Protein AF-A0A916SGN3-F1 (afdb_monomer)

pLDDT: mean 75.39, std 22.96, range [21.48, 96.06]

Radius of gyration: 29.3 Å; Cα contacts (8 Å, |Δi|>4): 251; chains: 1; bounding box: 72×59×93 Å

Mean predicted aligned error: 13.61 Å

Organism: NCBI:txid1963359

Solvent-accessible surface area (backbone atoms only — not comparable to full-atom values): 22476 Å² total; per-residue (Å²): 83,22,68,26,40,26,74,51,70,68,39,55,56,71,60,27,47,52,54,50,51,64,60,35,51,72,48,36,70,67,39,68,66,46,39,53,52,53,50,59,68,46,41,62,62,48,50,48,63,65,48,50,42,58,56,48,42,60,73,76,45,56,65,56,57,57,52,43,75,63,58,72,48,91,88,58,83,59,83,91,54,84,67,80,90,48,70,66,61,55,49,55,57,47,35,58,57,44,36,56,56,53,55,53,61,61,31,54,68,51,54,73,74,55,78,76,94,81,88,50,78,64,64,51,50,51,49,52,36,51,53,45,78,40,46,53,74,59,47,52,59,50,52,55,52,49,54,42,34,30,46,52,21,42,78,71,70,39,54,71,88,50,21,75,37,68,50,48,23,39,30,51,42,32,37,76,75,38,90,39,96,60,59,13,34,48,52,28,26,54,48,42,41,52,54,40,49,62,49,47,34,49,53,43,48,52,45,12,52,51,50,49,57,53,44,36,68,76,67,72,47,82,76,61,62,61,59,33,32,52,52,47,47,49,52,52,50,52,43,58,76,71,52,42,75,78,50,47,67,64,48,38,51,57,47,13,53,47,40,45,29,50,50,52,52,53,46,42,44,64,72,47,28,40,79,70,64,76,39,74,95,67,87,87,80,58,72,93,82,54,72,97,68,60,62,72,61,53,49,42,43,69,62,56,50,98,80,53,82,61,85,66,50,83,81,65,70,90,74,84,85,91,74,88,83,81,84,82,88,84,83,86,82,91,84,90,84,83,86,90,83,87,87,85,86,86,82,87,83,82,88,83,90,80,91,82,92,79,90,80,84,90,78,85,84,79,79,79,79,81,73,134

Structure (mmCIF, N/CA/C/O backbone):
data_AF-A0A916SGN3-F1
#
_entry.id   AF-A0A916SGN3-F1
#
loop_
_atom_site.group_PDB
_atom_site.id
_atom_site.type_symbol
_atom_site.label_atom_id
_atom_site.label_alt_id
_atom_site.label_comp_id
_atom_site.label_asym_id
_atom_site.label_entity_id
_atom_site.label_seq_id
_atom_site.pdbx_PDB_ins_code
_atom_site.Cartn_x
_atom_site.Cartn_y
_atom_site.Cartn_z
_atom_site.occupancy
_atom_site.B_iso_or_equiv
_atom_site.auth_seq_id
_atom_site.auth_comp_id
_atom_site.auth_asym_id
_atom_site.auth_atom_id
_atom_site.pdbx_PDB_model_num
ATOM 1 N N . MET A 1 1 ? 6.004 -9.160 -3.463 1.00 81.25 1 MET A N 1
ATOM 2 C CA . MET A 1 1 ? 7.353 -9.650 -3.117 1.00 81.25 1 MET A CA 1
ATOM 3 C C . MET A 1 1 ? 7.738 -10.818 -4.013 1.00 81.25 1 MET A C 1
ATOM 5 O O . MET A 1 1 ? 8.802 -10.755 -4.605 1.00 81.25 1 MET A O 1
ATOM 9 N N . SER A 1 2 ? 6.851 -11.799 -4.209 1.00 84.12 2 SER A N 1
ATOM 10 C CA . SER A 1 2 ? 7.074 -12.953 -5.095 1.00 84.12 2 SER A CA 1
ATOM 11 C C . SER A 1 2 ? 7.516 -12.599 -6.516 1.00 84.12 2 SER A C 1
ATOM 13 O O . SER A 1 2 ? 8.512 -13.147 -6.953 1.00 84.12 2 SER A O 1
ATOM 15 N N . GLY A 1 3 ? 6.884 -11.629 -7.193 1.00 83.19 3 GLY A N 1
ATOM 16 C CA . GLY A 1 3 ? 7.320 -11.217 -8.541 1.00 83.19 3 GLY A CA 1
ATOM 17 C C . GLY A 1 3 ? 8.747 -10.651 -8.590 1.00 83.19 3 GLY A C 1
ATOM 18 O O . GLY A 1 3 ? 9.484 -10.890 -9.535 1.00 83.19 3 GLY A O 1
ATOM 19 N N . ALA A 1 4 ? 9.200 -9.973 -7.530 1.00 86.81 4 ALA A N 1
ATOM 20 C CA . ALA A 1 4 ? 10.586 -9.509 -7.448 1.00 86.81 4 ALA A CA 1
ATOM 21 C C . ALA A 1 4 ? 11.573 -10.661 -7.202 1.00 86.81 4 ALA A C 1
ATOM 23 O O . ALA A 1 4 ? 12.666 -10.664 -7.761 1.00 86.81 4 ALA A O 1
ATOM 24 N N . LEU A 1 5 ? 11.181 -11.648 -6.388 1.00 89.50 5 LEU A N 1
ATOM 25 C CA . LEU A 1 5 ? 11.964 -12.867 -6.163 1.00 89.50 5 LEU A CA 1
ATOM 26 C C . LEU A 1 5 ? 12.041 -13.730 -7.431 1.00 89.50 5 LEU A C 1
ATOM 28 O O . LEU A 1 5 ? 13.092 -14.290 -7.722 1.00 89.50 5 LEU A O 1
ATOM 32 N N . GLU A 1 6 ? 10.961 -13.798 -8.204 1.00 88.38 6 GLU A N 1
ATOM 33 C CA . GLU A 1 6 ? 10.926 -14.467 -9.504 1.00 88.38 6 GLU A CA 1
ATOM 34 C C . GLU A 1 6 ? 11.881 -13.788 -10.489 1.00 88.38 6 GLU A C 1
ATOM 36 O O . GLU A 1 6 ? 12.756 -14.439 -11.050 1.00 88.38 6 GLU A O 1
ATOM 41 N N . LEU A 1 7 ? 11.782 -12.465 -10.642 1.00 83.88 7 LEU A N 1
ATOM 42 C CA . LEU A 1 7 ? 12.598 -11.723 -11.606 1.00 83.88 7 LEU A CA 1
ATOM 43 C C . LEU A 1 7 ? 14.087 -11.694 -11.259 1.00 83.88 7 LEU A C 1
ATOM 45 O O . LEU A 1 7 ? 14.919 -11.641 -12.15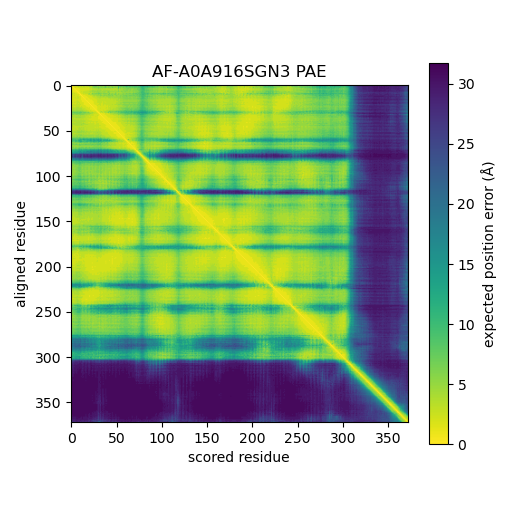8 1.00 83.88 7 LEU A O 1
ATOM 49 N N . ALA A 1 8 ? 14.433 -11.696 -9.973 1.00 88.56 8 ALA A N 1
ATOM 50 C CA . ALA A 1 8 ? 15.818 -11.551 -9.539 1.00 88.56 8 ALA A CA 1
ATOM 51 C C . ALA A 1 8 ? 16.511 -12.886 -9.239 1.00 88.56 8 ALA A C 1
ATOM 53 O O . ALA A 1 8 ? 17.714 -13.006 -9.455 1.00 88.56 8 ALA A O 1
ATOM 54 N N . LEU A 1 9 ? 15.774 -13.871 -8.719 1.00 89.50 9 LEU A N 1
ATOM 55 C CA . LEU A 1 9 ? 16.318 -15.149 -8.244 1.00 89.50 9 LEU A CA 1
ATOM 56 C C . LEU A 1 9 ? 15.718 -16.365 -8.967 1.00 89.50 9 LEU A C 1
ATOM 58 O O . LEU A 1 9 ? 16.110 -17.489 -8.669 1.00 89.50 9 LEU A O 1
ATOM 62 N N . GLY A 1 10 ? 14.757 -16.173 -9.876 1.00 88.69 10 GLY A N 1
ATOM 63 C CA . GLY A 1 10 ? 14.074 -17.271 -10.565 1.00 88.69 10 GLY A CA 1
ATOM 64 C C . GLY A 1 10 ? 13.164 -18.100 -9.655 1.00 88.69 10 GLY A C 1
ATOM 65 O O . GLY A 1 10 ? 12.819 -19.227 -10.001 1.00 88.69 10 GLY A O 1
ATOM 66 N N . ILE A 1 11 ? 12.794 -17.583 -8.476 1.00 91.25 11 ILE A N 1
ATOM 67 C CA . ILE A 1 11 ? 11.960 -18.318 -7.519 1.00 91.25 11 ILE A CA 1
ATOM 68 C C . ILE A 1 11 ? 10.515 -18.378 -8.043 1.00 91.25 11 ILE A C 1
ATOM 70 O O . ILE A 1 11 ? 9.919 -17.323 -8.269 1.00 91.25 11 ILE A O 1
ATOM 74 N N . PRO A 1 12 ? 9.910 -19.576 -8.172 1.00 91.69 12 PRO A N 1
ATOM 75 C CA . PRO A 1 12 ? 8.510 -19.718 -8.558 1.00 91.69 12 PRO A CA 1
ATOM 76 C C . PRO A 1 12 ? 7.561 -18.925 -7.651 1.00 91.69 12 PRO A C 1
ATOM 78 O O . PRO A 1 12 ? 7.736 -18.884 -6.430 1.00 91.69 12 PRO A O 1
ATOM 81 N N . LEU A 1 13 ? 6.510 -18.347 -8.237 1.00 88.00 13 LEU A N 1
ATOM 82 C CA . LEU A 1 13 ? 5.581 -17.453 -7.534 1.00 88.00 13 LEU A CA 1
ATOM 83 C C . LEU A 1 13 ? 4.962 -18.058 -6.265 1.00 88.00 13 LEU A C 1
ATOM 85 O O . LEU A 1 13 ? 4.926 -17.369 -5.244 1.00 88.00 13 LEU A O 1
ATOM 89 N N . TRP A 1 14 ? 4.545 -19.328 -6.311 1.00 89.19 14 TRP A N 1
ATOM 90 C CA . TRP A 1 14 ? 3.941 -20.038 -5.174 1.00 89.19 14 TRP A CA 1
ATOM 91 C C . TRP A 1 14 ? 4.907 -20.138 -3.980 1.00 89.19 14 TRP A C 1
ATOM 93 O O . TRP A 1 14 ? 4.575 -19.783 -2.848 1.00 89.19 14 TRP A O 1
ATOM 103 N N . ILE A 1 15 ? 6.178 -20.477 -4.238 1.00 91.44 15 ILE A N 1
ATOM 104 C CA . ILE A 1 15 ? 7.232 -20.466 -3.209 1.00 91.44 15 ILE A CA 1
ATOM 105 C C . ILE A 1 15 ? 7.420 -19.044 -2.682 1.00 91.44 15 ILE A C 1
ATOM 107 O O . ILE A 1 15 ? 7.518 -18.826 -1.474 1.00 91.44 15 ILE A O 1
ATOM 111 N N . GLY A 1 16 ? 7.433 -18.058 -3.580 1.00 91.06 16 GLY A N 1
ATOM 112 C CA . GLY A 1 16 ? 7.540 -16.653 -3.215 1.00 91.06 16 GLY A CA 1
ATOM 113 C C . GLY A 1 16 ? 6.429 -16.200 -2.261 1.00 91.06 16 GLY A C 1
ATOM 114 O O . GLY A 1 16 ? 6.710 -15.448 -1.323 1.00 91.06 16 GLY A O 1
ATOM 115 N N . TYR A 1 17 ? 5.183 -16.655 -2.447 1.00 91.50 17 TYR A N 1
ATOM 116 C CA . TYR A 1 17 ? 4.070 -16.323 -1.550 1.00 91.50 17 TYR A CA 1
ATOM 117 C C . TYR A 1 17 ? 4.269 -16.928 -0.160 1.00 91.50 17 TYR A C 1
ATOM 119 O O . TYR A 1 17 ? 4.133 -16.211 0.835 1.00 91.50 17 TYR A O 1
ATOM 127 N N . ILE A 1 18 ? 4.684 -18.194 -0.083 1.00 93.06 18 ILE A N 1
ATOM 128 C CA . ILE A 1 18 ? 4.972 -18.877 1.186 1.00 93.06 18 ILE A CA 1
ATOM 129 C C . ILE A 1 18 ? 6.119 -18.183 1.930 1.00 93.06 18 ILE A C 1
ATOM 131 O O . ILE A 1 18 ? 5.966 -17.833 3.101 1.00 93.06 18 ILE A O 1
ATOM 135 N N . ILE A 1 19 ? 7.238 -17.904 1.250 1.00 93.62 19 ILE A N 1
ATOM 136 C CA . ILE A 1 19 ? 8.372 -17.162 1.826 1.00 93.62 19 ILE A CA 1
ATOM 137 C C . ILE A 1 19 ? 7.893 -15.813 2.371 1.00 93.62 19 ILE A C 1
ATOM 139 O O . ILE A 1 19 ? 8.262 -15.413 3.476 1.00 93.62 19 ILE A O 1
ATOM 143 N N . SER A 1 20 ? 7.032 -15.124 1.618 1.00 91.62 20 SER A N 1
ATOM 144 C CA . SER A 1 20 ? 6.484 -13.833 2.027 1.00 91.62 20 SER A CA 1
ATOM 145 C C . SER A 1 20 ? 5.638 -13.916 3.288 1.00 91.62 20 SER A C 1
ATOM 147 O O . SER A 1 20 ? 5.799 -13.088 4.184 1.00 91.62 20 SER A O 1
ATOM 149 N N . ALA A 1 21 ? 4.761 -14.912 3.376 1.00 92.88 21 ALA A N 1
ATOM 150 C CA . ALA A 1 21 ? 3.927 -15.134 4.548 1.00 92.88 21 ALA A CA 1
ATOM 151 C C . ALA A 1 21 ? 4.782 -15.443 5.787 1.00 92.88 21 ALA A C 1
ATOM 153 O O . ALA A 1 21 ? 4.619 -14.802 6.827 1.00 92.88 21 ALA A O 1
ATOM 154 N N . VAL A 1 22 ? 5.747 -16.358 5.653 1.00 94.12 22 VAL A N 1
ATOM 155 C CA . VAL A 1 22 ? 6.650 -16.765 6.741 1.00 94.12 22 VAL A CA 1
ATOM 156 C C . VAL A 1 22 ? 7.508 -15.597 7.230 1.00 94.12 22 VAL A C 1
ATOM 158 O O . VAL A 1 22 ? 7.706 -15.458 8.434 1.00 94.12 22 VAL A O 1
ATOM 161 N N . ALA A 1 23 ? 7.966 -14.716 6.337 1.00 93.62 23 ALA A N 1
ATOM 162 C CA . ALA A 1 23 ? 8.754 -13.542 6.710 1.00 93.62 23 ALA A CA 1
ATOM 163 C C . ALA A 1 23 ? 7.948 -12.485 7.492 1.00 93.62 23 ALA A C 1
ATOM 165 O O . ALA A 1 23 ? 8.492 -11.813 8.368 1.00 93.62 23 ALA A O 1
ATOM 166 N N . VAL A 1 24 ? 6.652 -12.324 7.199 1.00 94.06 24 VAL A N 1
ATOM 167 C CA . VAL A 1 24 ? 5.806 -11.281 7.810 1.00 94.06 24 VAL A CA 1
ATOM 168 C C . VAL A 1 24 ? 5.383 -11.635 9.236 1.00 94.06 24 VAL A C 1
ATOM 170 O O . VAL A 1 24 ? 5.388 -10.761 10.102 1.00 94.06 24 VAL A O 1
ATOM 173 N N . VAL A 1 25 ? 5.038 -12.897 9.507 1.00 93.31 25 VAL A N 1
ATOM 174 C CA . VAL A 1 25 ? 4.544 -13.339 10.826 1.00 93.31 25 VAL A CA 1
ATOM 175 C C . VAL A 1 25 ? 5.450 -12.900 11.993 1.00 93.31 25 VAL A C 1
ATOM 177 O O . VAL A 1 25 ? 4.946 -12.198 12.874 1.00 93.31 25 VAL A O 1
ATOM 180 N N . PRO A 1 26 ? 6.763 -13.212 12.027 1.00 92.12 26 PRO A N 1
ATOM 181 C CA . PRO A 1 26 ? 7.627 -12.870 13.162 1.00 92.12 26 PRO A CA 1
ATOM 182 C C . PRO A 1 26 ? 7.824 -11.360 13.349 1.00 92.12 26 PRO A C 1
ATOM 184 O O . PRO A 1 26 ? 8.078 -10.902 14.461 1.00 92.12 26 PRO A O 1
ATOM 187 N N . LEU A 1 27 ? 7.679 -10.561 12.287 1.00 91.50 27 LEU A N 1
ATOM 188 C CA . LEU A 1 27 ? 7.778 -9.102 12.373 1.00 91.50 27 LEU A CA 1
ATOM 189 C C . LEU A 1 27 ? 6.568 -8.478 13.085 1.00 91.50 27 LEU A C 1
ATOM 191 O O . LEU A 1 27 ? 6.681 -7.391 13.652 1.00 91.50 27 LEU A O 1
ATOM 195 N N . VAL A 1 28 ? 5.423 -9.168 13.081 1.00 91.38 28 VAL A N 1
ATOM 196 C CA . VAL A 1 28 ? 4.157 -8.675 13.644 1.00 91.38 28 VAL A CA 1
ATOM 197 C C . VAL A 1 28 ? 3.861 -9.264 15.026 1.00 91.38 28 VAL A C 1
ATOM 199 O O . VAL A 1 28 ? 3.154 -8.626 15.809 1.00 91.38 28 VAL A O 1
ATOM 202 N N . THR A 1 29 ? 4.401 -10.440 15.374 1.00 88.25 29 THR A N 1
ATOM 203 C CA . THR A 1 29 ? 4.111 -11.124 16.654 1.00 88.25 29 THR A CA 1
ATOM 204 C C . THR A 1 29 ? 4.385 -10.254 17.883 1.00 88.25 29 THR A C 1
ATOM 206 O O . THR A 1 29 ? 3.610 -10.281 18.837 1.00 88.25 29 THR A O 1
ATOM 209 N N . TYR A 1 30 ? 5.430 -9.426 17.844 1.00 85.75 30 TYR A N 1
ATOM 210 C CA . TYR A 1 30 ? 5.814 -8.511 18.928 1.00 85.75 30 TYR A CA 1
ATOM 211 C C . TYR A 1 30 ? 5.088 -7.150 18.893 1.00 85.75 30 TYR A C 1
ATOM 213 O O . TYR A 1 30 ? 5.440 -6.223 19.630 1.00 85.75 30 TYR A O 1
ATOM 221 N N . GLY A 1 31 ? 4.076 -7.007 18.034 1.00 86.38 31 GLY A N 1
ATOM 222 C CA . GLY A 1 31 ? 3.224 -5.827 17.952 1.00 86.38 31 GLY A CA 1
ATOM 223 C C . GLY A 1 31 ? 3.948 -4.560 17.486 1.00 86.38 31 GLY A C 1
ATOM 224 O O . GLY A 1 31 ? 4.975 -4.603 16.811 1.00 86.38 31 GLY A O 1
ATOM 225 N N . VAL A 1 32 ? 3.398 -3.398 17.862 1.00 85.50 32 VAL A N 1
ATOM 226 C CA . VAL A 1 32 ? 3.796 -2.086 17.308 1.00 85.50 32 VAL A CA 1
ATOM 227 C C . VAL A 1 32 ? 5.269 -1.780 17.539 1.00 85.50 32 VAL A C 1
ATOM 229 O O . VAL A 1 32 ? 5.903 -1.194 16.676 1.00 85.50 32 VAL A O 1
ATOM 232 N N . ARG A 1 33 ? 5.855 -2.196 18.668 1.00 87.88 33 ARG A N 1
ATOM 233 C CA . ARG A 1 33 ? 7.257 -1.876 18.984 1.00 87.88 33 ARG A CA 1
ATOM 234 C C . ARG A 1 33 ? 8.231 -2.453 17.958 1.00 87.88 33 ARG A C 1
ATOM 236 O O . ARG A 1 33 ? 9.146 -1.751 17.533 1.00 87.88 33 ARG A O 1
ATOM 243 N N . MET A 1 34 ? 8.047 -3.716 17.576 1.00 90.00 34 MET A N 1
ATOM 244 C CA . MET A 1 34 ? 8.909 -4.367 16.586 1.00 90.00 34 MET A CA 1
ATOM 245 C C . MET A 1 34 ? 8.665 -3.796 15.194 1.00 90.00 34 MET A C 1
ATOM 247 O O . MET A 1 34 ? 9.619 -3.493 14.483 1.00 90.00 34 MET A O 1
ATOM 251 N N . ILE A 1 35 ? 7.399 -3.542 14.862 1.00 91.00 35 ILE A N 1
ATOM 252 C CA . ILE A 1 35 ? 7.008 -2.891 13.613 1.00 91.00 35 ILE A CA 1
ATOM 253 C C . ILE A 1 35 ? 7.670 -1.518 13.496 1.00 91.00 35 ILE A C 1
ATOM 255 O O . ILE A 1 35 ? 8.347 -1.255 12.512 1.00 91.00 35 ILE A O 1
ATOM 259 N N . SER A 1 36 ? 7.561 -0.659 14.510 1.00 90.06 36 SER A N 1
ATOM 260 C CA . SER A 1 36 ? 8.178 0.668 14.503 1.00 90.06 36 SER A CA 1
ATOM 261 C C . SER A 1 36 ? 9.699 0.596 14.361 1.00 90.06 36 SER A C 1
ATOM 263 O O . SER A 1 36 ? 10.262 1.360 13.582 1.00 90.06 36 SER A O 1
ATOM 265 N N . LYS A 1 37 ? 10.374 -0.338 15.047 1.00 93.44 37 LYS A N 1
ATOM 266 C CA . LYS A 1 37 ? 11.823 -0.555 14.878 1.00 93.44 37 LYS A CA 1
ATOM 267 C C . LYS A 1 37 ? 12.166 -0.974 13.449 1.00 93.44 37 LYS A C 1
ATOM 269 O O . LYS A 1 37 ? 13.046 -0.373 12.843 1.00 93.44 37 LYS A O 1
ATOM 274 N N . PHE A 1 38 ? 11.452 -1.954 12.899 1.00 94.94 38 PHE A N 1
ATOM 275 C CA . PHE A 1 38 ? 11.633 -2.410 11.522 1.00 94.94 38 PHE A CA 1
ATOM 276 C C . PHE A 1 38 ? 11.408 -1.273 10.515 1.00 94.94 38 PHE A C 1
ATOM 278 O O . PHE A 1 38 ? 12.230 -1.059 9.623 1.00 94.94 38 PHE A O 1
ATOM 285 N N . GLN A 1 39 ? 10.333 -0.501 10.683 1.00 93.06 39 GLN A N 1
ATOM 286 C CA . GLN A 1 39 ? 10.018 0.636 9.825 1.00 93.06 39 GLN A CA 1
ATOM 287 C C . GLN A 1 39 ? 11.127 1.687 9.875 1.00 93.06 39 GLN A C 1
ATOM 289 O O . GLN A 1 39 ? 11.569 2.114 8.815 1.00 93.06 39 GLN A O 1
ATOM 294 N N . LEU A 1 40 ? 11.616 2.047 11.068 1.00 94.12 40 LEU A N 1
ATOM 295 C CA . LEU A 1 40 ? 12.693 3.025 11.254 1.00 94.12 40 LEU A CA 1
ATOM 296 C C . LEU A 1 40 ? 14.024 2.560 10.658 1.00 94.12 40 LEU A C 1
ATOM 298 O O . LEU A 1 40 ? 14.677 3.344 9.980 1.00 94.12 40 LEU A O 1
ATOM 302 N N . VAL A 1 41 ? 14.414 1.300 10.871 1.00 95.88 41 VAL A N 1
ATOM 303 C CA . VAL A 1 41 ? 15.677 0.750 10.346 1.00 95.88 41 VAL A CA 1
ATOM 304 C C . VAL A 1 41 ? 15.651 0.676 8.821 1.00 95.88 41 VAL A C 1
ATOM 306 O O . VAL A 1 41 ? 16.623 1.029 8.161 1.00 95.88 41 VAL A O 1
ATOM 309 N N . THR A 1 42 ? 14.527 0.254 8.244 1.00 96.06 42 THR A N 1
ATOM 310 C CA . THR A 1 42 ? 14.392 0.136 6.786 1.00 96.06 42 THR A CA 1
ATOM 311 C C . THR A 1 42 ? 14.125 1.468 6.093 1.00 96.06 42 THR A C 1
ATOM 313 O O . THR A 1 42 ? 14.283 1.548 4.878 1.00 96.06 42 THR A O 1
ATOM 316 N N . GLN A 1 43 ? 13.718 2.516 6.821 1.00 94.94 43 GLN A N 1
ATOM 317 C CA . GLN A 1 43 ? 13.295 3.786 6.227 1.00 94.94 43 GLN A CA 1
ATOM 318 C C . GLN A 1 43 ? 14.396 4.470 5.404 1.00 94.94 43 GLN A C 1
ATOM 320 O O . GLN A 1 43 ? 14.107 4.807 4.257 1.00 94.94 43 GLN A O 1
ATOM 325 N N . PRO A 1 44 ? 15.633 4.673 5.905 1.00 95.62 44 PRO A N 1
ATOM 326 C CA . PRO A 1 44 ? 16.664 5.373 5.140 1.00 95.62 44 PRO A CA 1
ATOM 327 C C . PRO A 1 44 ? 17.031 4.609 3.870 1.00 95.62 44 PRO A C 1
ATOM 329 O O . PRO A 1 44 ? 17.069 5.189 2.789 1.00 95.62 44 PRO A O 1
ATOM 332 N N . PHE A 1 45 ? 17.210 3.291 3.991 1.00 95.19 45 PHE A N 1
ATOM 333 C CA . PHE A 1 45 ? 17.486 2.406 2.862 1.00 95.19 45 PHE A CA 1
ATOM 334 C C . PHE A 1 45 ? 16.376 2.471 1.806 1.00 95.19 45 PHE A C 1
ATOM 336 O O . PHE A 1 45 ? 16.644 2.639 0.618 1.00 95.19 45 PHE A O 1
ATOM 343 N N . TRP A 1 46 ? 15.121 2.403 2.254 1.00 95.69 46 TRP A N 1
ATOM 344 C CA . TRP A 1 46 ? 13.957 2.495 1.385 1.00 95.69 46 TRP A CA 1
ATOM 345 C C . TRP A 1 46 ? 13.877 3.849 0.672 1.00 95.69 46 TRP A C 1
ATOM 347 O O . TRP A 1 46 ? 13.664 3.869 -0.534 1.00 95.69 46 TRP A O 1
ATOM 357 N N . ILE A 1 47 ? 14.088 4.966 1.379 1.00 94.81 47 ILE A N 1
ATOM 358 C CA . ILE A 1 47 ? 14.071 6.315 0.790 1.00 94.81 47 ILE A CA 1
ATOM 359 C C . ILE A 1 47 ? 15.154 6.450 -0.280 1.00 94.81 47 ILE A C 1
ATOM 361 O O . ILE A 1 47 ? 14.864 6.926 -1.375 1.00 94.81 47 ILE A O 1
ATOM 365 N N . VAL A 1 48 ? 16.383 6.018 0.020 1.00 94.88 48 VAL A N 1
ATOM 366 C CA . VAL A 1 48 ? 17.500 6.092 -0.930 1.00 94.88 48 VAL A CA 1
ATOM 367 C C . VAL A 1 48 ? 17.152 5.320 -2.195 1.00 94.88 48 VAL A C 1
ATOM 369 O O . VAL A 1 48 ? 17.138 5.906 -3.270 1.00 94.88 48 VAL A O 1
ATOM 372 N N . LEU A 1 49 ? 16.782 4.044 -2.080 1.00 93.56 49 LEU A N 1
ATOM 373 C CA . LEU A 1 49 ? 16.437 3.231 -3.248 1.00 93.56 49 LEU A CA 1
ATOM 374 C C . LEU A 1 49 ? 15.179 3.712 -3.976 1.00 93.56 49 LEU A C 1
ATOM 376 O O . LEU A 1 49 ? 15.040 3.480 -5.173 1.00 93.56 49 LEU A O 1
ATOM 380 N N . ASN A 1 50 ? 14.271 4.396 -3.281 1.00 93.31 50 ASN A N 1
ATOM 381 C CA . ASN A 1 50 ? 13.088 4.967 -3.900 1.00 93.31 50 ASN A CA 1
ATOM 382 C C . ASN A 1 50 ? 13.424 6.191 -4.760 1.00 93.31 50 ASN A C 1
ATOM 384 O O . ASN A 1 50 ? 12.896 6.292 -5.859 1.00 93.31 50 ASN A O 1
ATOM 388 N N . ILE A 1 51 ? 14.280 7.097 -4.276 1.00 93.62 51 ILE A N 1
ATOM 389 C CA . ILE A 1 51 ? 14.559 8.398 -4.911 1.00 93.62 51 ILE A CA 1
ATOM 390 C C . ILE A 1 51 ? 15.696 8.312 -5.934 1.00 93.62 51 ILE A C 1
ATOM 392 O O . ILE A 1 51 ? 15.636 8.949 -6.985 1.00 93.62 51 ILE A O 1
ATOM 396 N N . LEU A 1 52 ? 16.728 7.523 -5.639 1.00 92.62 52 LEU A N 1
ATOM 397 C CA . LEU A 1 52 ? 17.943 7.411 -6.442 1.00 92.62 52 LEU A CA 1
ATOM 398 C C . LEU A 1 52 ? 17.700 7.162 -7.947 1.00 92.62 52 LEU A C 1
ATOM 400 O O . LEU A 1 52 ? 18.300 7.894 -8.737 1.00 92.62 52 LEU A O 1
ATOM 404 N N . PRO A 1 53 ? 16.815 6.237 -8.382 1.00 91.94 53 PRO A N 1
ATOM 405 C CA . PRO A 1 53 ? 16.570 6.029 -9.811 1.00 91.94 53 PRO A CA 1
ATOM 406 C C . PRO A 1 53 ? 16.031 7.272 -10.519 1.00 91.94 53 PRO A C 1
ATOM 408 O O . PRO A 1 53 ? 16.452 7.564 -11.634 1.00 91.94 53 PRO A O 1
ATOM 411 N N . PHE A 1 54 ? 15.172 8.058 -9.869 1.00 91.81 54 PHE A N 1
ATOM 412 C CA . PHE A 1 54 ? 14.635 9.283 -10.468 1.00 91.81 54 PHE A CA 1
ATOM 413 C C . PHE A 1 54 ? 15.715 10.341 -10.683 1.00 91.81 54 PHE A C 1
ATOM 415 O O . PHE A 1 54 ? 15.717 11.001 -11.720 1.00 91.81 54 PHE A O 1
ATOM 422 N N . LEU A 1 55 ? 16.649 10.480 -9.736 1.00 91.94 55 LEU A N 1
ATOM 423 C CA . LEU A 1 55 ? 17.778 11.399 -9.881 1.00 91.94 55 LEU A CA 1
ATOM 424 C C . LEU A 1 55 ? 18.643 10.999 -11.078 1.00 91.94 55 LEU A C 1
ATOM 426 O O . LEU A 1 55 ? 18.924 11.831 -11.933 1.00 91.94 55 LEU A O 1
ATOM 430 N N . PHE A 1 56 ? 19.008 9.722 -11.181 1.00 90.75 56 PHE A N 1
ATOM 431 C CA . PHE A 1 56 ? 19.817 9.229 -12.296 1.00 90.75 56 PHE A CA 1
ATOM 432 C C . PHE A 1 56 ? 19.122 9.394 -13.646 1.00 90.75 56 PHE A C 1
ATOM 434 O O . PHE A 1 56 ? 19.742 9.891 -14.582 1.00 90.75 56 PHE A O 1
ATOM 441 N N . ILE A 1 57 ? 17.837 9.048 -13.746 1.00 90.62 57 ILE A N 1
ATOM 442 C CA . ILE A 1 57 ? 17.073 9.215 -14.987 1.00 90.62 57 ILE A CA 1
ATOM 443 C C . ILE A 1 57 ? 16.976 10.699 -15.371 1.00 90.62 57 ILE A C 1
ATOM 445 O O . ILE A 1 57 ? 17.138 11.034 -16.541 1.00 90.62 57 ILE A O 1
ATOM 449 N N . ALA A 1 58 ? 16.805 11.606 -14.404 1.00 88.62 58 ALA A N 1
ATOM 450 C CA . ALA A 1 58 ? 16.793 13.047 -14.658 1.00 88.62 58 ALA A CA 1
ATOM 451 C C . ALA A 1 58 ? 18.116 13.592 -15.210 1.00 88.62 58 ALA A C 1
ATOM 453 O O . ALA A 1 58 ? 18.097 14.558 -15.972 1.00 88.62 58 ALA A O 1
ATOM 454 N N . PHE A 1 59 ? 19.255 12.984 -14.876 1.00 87.81 59 PHE A N 1
ATOM 455 C CA . PHE A 1 59 ? 20.542 13.370 -15.457 1.00 87.81 59 PHE A CA 1
ATOM 456 C C . PHE A 1 59 ? 20.842 12.654 -16.777 1.00 87.81 59 PHE A C 1
ATOM 458 O O . PHE A 1 59 ? 21.376 13.284 -17.687 1.00 87.81 59 PHE A O 1
ATOM 465 N N . ALA A 1 60 ? 20.492 11.371 -16.893 1.00 84.69 60 ALA A N 1
ATOM 466 C CA . ALA A 1 60 ? 20.856 10.529 -18.030 1.00 84.69 60 ALA A CA 1
ATOM 467 C C . ALA A 1 60 ? 19.889 10.634 -19.221 1.00 84.69 60 ALA A C 1
ATOM 469 O O . ALA A 1 60 ? 20.321 10.510 -20.362 1.00 84.69 60 ALA A O 1
ATOM 470 N N . ASN A 1 61 ? 18.591 10.843 -18.980 1.00 83.62 61 ASN A N 1
ATOM 471 C CA . ASN A 1 61 ? 17.563 10.811 -20.021 1.00 83.62 61 ASN A CA 1
ATOM 472 C C . ASN A 1 61 ? 16.413 11.793 -19.722 1.00 83.62 61 ASN A C 1
ATOM 474 O O . ASN A 1 61 ? 15.295 11.395 -19.375 1.00 83.62 61 ASN A O 1
ATOM 478 N N . ARG A 1 62 ? 16.690 13.097 -19.873 1.00 83.56 62 ARG A N 1
ATOM 479 C CA . ARG A 1 62 ? 15.706 14.173 -19.637 1.00 83.56 62 ARG A CA 1
ATOM 480 C C . ARG A 1 62 ? 14.482 14.085 -20.548 1.00 83.56 62 ARG A C 1
ATOM 482 O O . ARG A 1 62 ? 13.392 14.447 -20.109 1.00 83.56 62 ARG A O 1
ATOM 489 N N . ASP A 1 63 ? 14.639 13.561 -21.761 1.00 87.62 63 ASP A N 1
ATOM 490 C CA . ASP A 1 63 ? 13.547 13.435 -22.733 1.00 87.62 63 ASP A CA 1
ATOM 491 C C . ASP A 1 63 ? 12.420 12.522 -22.226 1.00 87.62 63 ASP A C 1
ATOM 493 O O . ASP A 1 63 ? 11.254 12.722 -22.573 1.00 87.62 63 ASP A O 1
ATOM 497 N N . SER A 1 64 ? 12.729 11.591 -21.313 1.00 87.06 64 SER A N 1
ATOM 498 C CA . SER A 1 64 ? 11.736 10.722 -20.657 1.00 87.06 64 SER A CA 1
ATOM 499 C C . SER A 1 64 ? 10.629 11.510 -19.951 1.00 87.06 64 SER A C 1
ATOM 501 O O . SER A 1 64 ? 9.480 11.075 -19.927 1.00 87.06 64 SER A O 1
ATOM 503 N N . PHE A 1 65 ? 10.942 12.682 -19.385 1.00 88.19 65 PHE A N 1
ATOM 504 C CA . PHE A 1 65 ? 9.940 13.529 -18.728 1.00 88.19 65 PHE A CA 1
ATOM 505 C C . PHE A 1 65 ? 8.986 14.164 -19.739 1.00 88.19 65 PHE A C 1
ATOM 507 O O . PHE A 1 65 ? 7.785 14.235 -19.482 1.00 88.19 65 PHE A O 1
ATOM 514 N N . GLY A 1 66 ? 9.502 14.574 -20.901 1.00 87.19 66 GLY A N 1
ATOM 515 C CA . GLY A 1 66 ? 8.680 15.068 -22.005 1.00 87.19 66 GLY A CA 1
ATOM 516 C C . GLY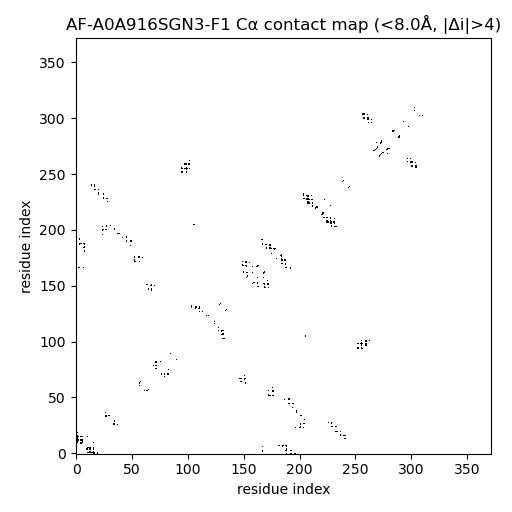 A 1 66 ? 7.750 13.982 -22.541 1.00 87.19 66 GLY A C 1
ATOM 517 O O . GLY A 1 66 ? 6.561 14.226 -22.727 1.00 87.19 66 GLY A O 1
ATOM 518 N N . GLN A 1 67 ? 8.262 12.758 -22.700 1.00 87.31 67 GLN A N 1
ATOM 519 C CA . GLN A 1 67 ? 7.466 11.602 -23.124 1.00 87.31 67 GLN A CA 1
ATOM 520 C C . GLN A 1 67 ? 6.367 11.246 -22.118 1.00 87.31 67 GLN A C 1
ATOM 522 O O . GLN A 1 67 ? 5.252 10.939 -22.524 1.00 87.31 67 GLN A O 1
ATOM 527 N N . TRP A 1 68 ? 6.657 11.319 -20.816 1.00 90.25 68 TRP A N 1
ATOM 528 C CA . TRP A 1 68 ? 5.659 11.114 -19.766 1.00 90.25 68 TRP A CA 1
ATOM 529 C C . TRP A 1 68 ? 4.549 12.167 -19.797 1.00 90.25 68 TRP A C 1
ATOM 531 O O . TRP A 1 68 ? 3.377 11.807 -19.751 1.00 90.25 68 TRP A O 1
ATOM 541 N N . LEU A 1 69 ? 4.893 13.450 -19.937 1.00 87.75 69 LEU A N 1
ATOM 542 C CA . LEU A 1 69 ? 3.900 14.526 -20.039 1.00 87.75 69 LEU A CA 1
ATOM 543 C C . LEU A 1 69 ? 3.064 14.439 -21.324 1.00 87.75 69 LEU A C 1
ATOM 545 O O . LEU A 1 69 ? 1.894 14.812 -21.317 1.00 87.75 69 LEU A O 1
ATOM 549 N N . ALA A 1 70 ? 3.650 13.941 -22.414 1.00 85.25 70 ALA A N 1
ATOM 550 C CA . ALA A 1 70 ? 2.970 13.737 -23.690 1.00 85.25 70 ALA A CA 1
ATOM 551 C C . ALA A 1 70 ? 2.177 12.416 -23.763 1.00 85.25 70 ALA A C 1
ATOM 553 O O . ALA A 1 70 ? 1.486 12.167 -24.753 1.00 85.25 70 ALA A O 1
ATOM 554 N N . PHE A 1 71 ? 2.273 11.551 -22.748 1.00 83.69 71 PHE A N 1
ATOM 555 C CA . PHE A 1 71 ? 1.618 10.250 -22.755 1.00 83.69 71 PHE A CA 1
ATOM 556 C C . PHE A 1 71 ? 0.112 10.392 -22.498 1.00 83.69 71 PHE A C 1
ATOM 558 O O . PHE A 1 71 ? -0.318 10.662 -21.379 1.00 83.69 71 PHE A O 1
ATOM 565 N N . ALA A 1 72 ? -0.698 10.178 -23.537 1.00 75.38 72 ALA A N 1
ATOM 566 C CA . ALA A 1 72 ? -2.155 10.267 -23.449 1.00 75.38 72 ALA A CA 1
ATOM 567 C C . ALA A 1 72 ? -2.803 8.944 -22.999 1.00 75.38 72 ALA A C 1
ATOM 569 O O . ALA A 1 72 ? -3.454 8.888 -21.960 1.00 75.38 72 ALA A O 1
ATOM 570 N N . SER A 1 73 ? -2.651 7.864 -23.775 1.00 74.12 73 SER A N 1
ATOM 571 C CA . SER A 1 73 ? -3.040 6.497 -23.392 1.00 74.12 73 SER A CA 1
ATOM 572 C C . SER A 1 73 ? -2.570 5.481 -24.437 1.00 74.12 73 SER A C 1
ATOM 574 O O . SER A 1 73 ? -2.309 5.835 -25.585 1.00 74.12 73 SER A O 1
ATOM 576 N N . THR A 1 74 ? -2.541 4.197 -24.074 1.00 69.31 74 THR A N 1
ATOM 577 C CA . THR A 1 74 ? -2.282 3.093 -25.017 1.00 69.31 74 THR A CA 1
ATOM 578 C C . THR A 1 74 ? -3.430 2.848 -26.002 1.00 69.31 74 THR A C 1
ATOM 580 O O . THR A 1 74 ? -3.207 2.282 -27.066 1.00 69.31 74 THR A O 1
ATOM 583 N N . HIS A 1 75 ? -4.654 3.270 -25.663 1.00 64.81 75 HIS A N 1
ATOM 584 C CA . HIS A 1 75 ? -5.853 3.091 -26.493 1.00 64.81 75 HIS A CA 1
ATOM 585 C C . HIS A 1 75 ? -6.103 4.252 -27.464 1.00 64.81 75 HIS A C 1
ATOM 587 O O . HIS A 1 75 ? -6.792 4.070 -28.463 1.00 64.81 75 HIS A O 1
ATOM 593 N N . HIS A 1 76 ? -5.519 5.422 -27.201 1.00 60.94 76 HIS A N 1
ATOM 594 C CA . HIS A 1 76 ? -5.567 6.589 -28.080 1.00 60.94 76 HIS A CA 1
ATOM 595 C C . HIS A 1 76 ? -4.166 6.863 -28.631 1.00 60.94 76 HIS A C 1
ATOM 597 O O . HIS A 1 76 ? -3.557 7.895 -28.349 1.00 60.94 76 HIS A O 1
ATOM 603 N N . ALA A 1 77 ? -3.650 5.912 -29.416 1.00 51.16 77 ALA A N 1
ATOM 604 C CA . ALA A 1 77 ? -2.429 6.074 -30.202 1.00 51.16 77 ALA A CA 1
ATOM 605 C C . ALA A 1 77 ? -2.684 7.073 -31.349 1.00 51.16 77 ALA A C 1
ATOM 607 O O . ALA A 1 77 ? -2.874 6.696 -32.501 1.00 51.16 77 ALA A O 1
ATOM 608 N N . GLY A 1 78 ? -2.773 8.360 -31.011 1.00 48.09 78 GLY A N 1
ATOM 609 C CA . GLY A 1 78 ? -3.121 9.435 -31.933 1.00 48.09 78 GLY A CA 1
ATOM 610 C C . GLY A 1 78 ? -2.391 10.727 -31.589 1.00 48.09 78 GLY A C 1
ATOM 611 O O . GLY A 1 78 ? -2.924 11.572 -30.884 1.00 48.09 78 GLY A O 1
ATOM 612 N N . GLY A 1 79 ? -1.158 10.837 -32.089 1.00 50.19 79 GLY A N 1
ATOM 613 C CA . GLY A 1 79 ? -0.429 12.072 -32.403 1.00 50.19 79 GLY A CA 1
ATOM 614 C C . GLY A 1 79 ? -0.611 13.283 -31.489 1.00 50.19 79 GLY A C 1
ATOM 615 O O . GLY A 1 79 ? -1.307 14.210 -31.878 1.00 50.19 79 GLY A O 1
ATOM 616 N N . GLY A 1 80 ? 0.079 13.319 -30.343 1.00 54.53 80 GLY A N 1
ATOM 617 C CA . GLY A 1 80 ? 0.483 14.554 -29.640 1.00 54.53 80 GLY A CA 1
ATOM 618 C C . GLY A 1 80 ? -0.613 15.536 -29.195 1.00 54.53 80 GLY A C 1
ATOM 619 O O . GLY A 1 80 ? -0.291 16.564 -28.604 1.00 54.53 80 GLY A O 1
ATOM 620 N N . ALA A 1 81 ? -1.885 15.250 -29.462 1.00 60.22 81 ALA A N 1
ATOM 621 C CA . ALA A 1 81 ? -3.021 16.062 -29.070 1.00 60.22 81 ALA A CA 1
ATOM 622 C C . ALA A 1 81 ? -3.536 15.607 -27.701 1.00 60.22 81 ALA A C 1
ATOM 624 O O . ALA A 1 81 ? -3.526 14.418 -27.375 1.00 60.22 81 ALA A O 1
ATOM 625 N N . LEU A 1 82 ? -4.008 16.565 -26.900 1.00 63.44 82 LEU A N 1
ATOM 626 C CA . LEU A 1 82 ? -4.694 16.280 -25.641 1.00 63.44 82 LEU A CA 1
ATOM 627 C C . LEU A 1 82 ? -5.874 15.339 -25.914 1.00 63.44 82 LEU A C 1
ATOM 629 O O . LEU A 1 82 ? -6.760 15.668 -26.706 1.00 63.44 82 LEU A O 1
ATOM 633 N N . ALA A 1 83 ? -5.882 14.173 -25.263 1.00 70.12 83 ALA A N 1
ATOM 634 C CA . ALA A 1 83 ? -7.003 13.249 -25.364 1.00 70.12 83 ALA A CA 1
ATOM 635 C C . ALA A 1 83 ? -8.298 13.947 -24.906 1.00 70.12 83 ALA A C 1
ATOM 637 O O . ALA A 1 83 ? -8.278 14.695 -23.921 1.00 70.12 83 ALA A O 1
ATOM 638 N N . PRO A 1 84 ? -9.431 13.723 -25.597 1.00 77.38 84 PRO A N 1
ATOM 639 C CA . PRO A 1 84 ? -10.700 14.308 -25.193 1.00 77.38 84 PRO A CA 1
ATOM 640 C C . PRO A 1 84 ? -11.066 13.834 -23.784 1.00 77.38 84 PRO A C 1
ATOM 642 O O . PRO A 1 84 ? -10.904 12.662 -23.447 1.00 77.38 84 PRO A O 1
ATOM 645 N N . PHE A 1 85 ? -11.591 14.739 -22.957 1.00 83.88 85 PHE A N 1
ATOM 646 C CA . PHE A 1 85 ? -12.029 14.377 -21.614 1.00 83.88 85 PHE A CA 1
ATOM 647 C C . PHE A 1 85 ? -13.206 13.398 -21.684 1.00 83.88 85 PHE A C 1
ATOM 649 O O . PHE A 1 85 ? -14.290 13.738 -22.164 1.00 83.88 85 PHE A O 1
ATOM 656 N N . ARG A 1 86 ? -13.008 12.181 -21.171 1.00 84.56 86 ARG A N 1
ATOM 657 C CA . ARG A 1 86 ? -14.053 11.160 -21.069 1.00 84.56 86 ARG A CA 1
ATOM 658 C C . ARG A 1 86 ? -14.423 10.952 -19.609 1.00 84.56 86 ARG A C 1
ATOM 660 O O . ARG A 1 86 ? -13.636 10.429 -18.823 1.00 84.56 86 ARG A O 1
ATOM 667 N N . LEU A 1 87 ? -15.663 11.304 -19.267 1.00 87.38 87 LEU A N 1
ATOM 668 C CA . LEU A 1 87 ? -16.182 11.211 -17.899 1.00 87.38 87 LEU A CA 1
ATOM 669 C C . LEU A 1 87 ? -16.041 9.800 -17.303 1.00 87.38 87 LEU A C 1
ATOM 671 O O . LEU A 1 87 ? -15.749 9.659 -16.120 1.00 87.38 87 LEU A O 1
ATOM 675 N N . VAL A 1 88 ? -16.211 8.762 -18.126 1.00 86.81 88 VAL A N 1
ATOM 676 C CA . VAL A 1 88 ? -16.094 7.360 -17.696 1.00 86.81 88 VAL A CA 1
ATOM 677 C C . VAL A 1 88 ? -14.657 7.006 -17.298 1.00 86.81 88 VAL A C 1
ATOM 679 O O . VAL A 1 88 ? -14.455 6.382 -16.262 1.00 86.81 88 VAL A O 1
ATOM 682 N N . GLU A 1 89 ? -13.657 7.434 -18.072 1.00 84.06 89 GLU A N 1
ATOM 683 C CA . GLU A 1 89 ? -12.239 7.170 -17.778 1.00 84.06 89 GLU A CA 1
ATOM 684 C C . GLU A 1 89 ? -11.780 7.947 -16.541 1.00 84.06 89 GLU A C 1
ATOM 686 O O . GLU A 1 89 ? -11.128 7.390 -15.658 1.00 84.06 89 GLU A O 1
ATOM 691 N N . PHE A 1 90 ? -12.211 9.207 -16.421 1.00 86.62 90 PHE A N 1
ATOM 692 C CA . PHE A 1 90 ? -11.994 10.007 -15.219 1.00 86.62 90 PHE A CA 1
ATOM 693 C C . PHE A 1 90 ? -12.634 9.364 -13.980 1.00 86.62 90 PHE A C 1
ATOM 695 O O . PHE A 1 90 ? -12.004 9.283 -12.925 1.00 86.62 90 PHE A O 1
ATOM 702 N N . GLY A 1 91 ? -13.869 8.867 -14.104 1.00 86.38 91 GLY A N 1
ATOM 703 C CA . GLY A 1 91 ? -14.570 8.166 -13.030 1.00 86.38 91 GLY A CA 1
ATOM 704 C C . GLY A 1 91 ? -13.867 6.870 -12.621 1.00 86.38 91 GLY A C 1
ATOM 705 O O . GLY A 1 91 ? -13.684 6.629 -11.430 1.00 86.38 91 GLY A O 1
ATOM 706 N N . ALA A 1 92 ? -13.403 6.074 -13.589 1.00 82.94 92 ALA A N 1
ATOM 707 C CA . ALA A 1 92 ? -12.656 4.844 -13.336 1.00 82.94 92 ALA A CA 1
ATOM 708 C C . ALA A 1 92 ? -11.319 5.114 -12.623 1.00 82.94 92 ALA A C 1
ATOM 710 O O . ALA A 1 92 ? -11.014 4.462 -11.624 1.00 82.94 92 ALA A O 1
ATOM 711 N N . ALA A 1 93 ? -10.555 6.115 -13.074 1.00 84.62 93 ALA A N 1
ATOM 712 C CA . ALA A 1 93 ? -9.326 6.538 -12.404 1.00 84.62 93 ALA A CA 1
ATOM 713 C C . ALA A 1 93 ? -9.605 7.036 -10.974 1.00 84.62 93 ALA A C 1
ATOM 715 O O . ALA A 1 93 ? -8.907 6.661 -10.031 1.00 84.62 93 ALA A O 1
ATOM 716 N N . SER A 1 94 ? -10.669 7.824 -10.797 1.00 86.50 94 SER A N 1
ATOM 717 C CA . SER A 1 94 ? -11.086 8.339 -9.488 1.00 86.50 94 SER A CA 1
ATOM 718 C C . SER A 1 94 ? -11.492 7.219 -8.525 1.00 86.50 94 SER A C 1
ATOM 720 O O . SER A 1 94 ? -11.123 7.267 -7.354 1.00 86.50 94 SER A O 1
ATOM 722 N N . ALA A 1 95 ? -12.184 6.177 -9.000 1.00 84.31 95 ALA A N 1
ATOM 723 C CA . ALA A 1 95 ? -12.593 5.032 -8.181 1.00 84.31 95 ALA A CA 1
ATOM 724 C C . ALA A 1 95 ? -11.393 4.298 -7.558 1.00 84.31 95 ALA A C 1
ATOM 726 O O . ALA A 1 95 ? -11.432 3.937 -6.381 1.00 84.31 95 ALA A O 1
ATOM 727 N N . VAL A 1 96 ? -10.295 4.146 -8.309 1.00 83.50 96 VAL A N 1
ATOM 728 C CA . VAL A 1 96 ? -9.048 3.559 -7.789 1.00 83.50 96 VAL A CA 1
ATOM 729 C C . VAL A 1 96 ? -8.473 4.415 -6.658 1.00 83.50 96 VAL A C 1
ATOM 731 O O . VAL A 1 96 ? -8.077 3.881 -5.625 1.00 83.50 96 VAL A O 1
ATOM 734 N N . ILE A 1 97 ? -8.472 5.743 -6.805 1.00 86.38 97 ILE A N 1
ATOM 735 C CA . ILE A 1 97 ? -7.999 6.657 -5.754 1.00 86.38 97 ILE A CA 1
ATOM 736 C C . ILE A 1 97 ? -8.922 6.628 -4.529 1.00 86.38 97 ILE A C 1
ATOM 738 O O . ILE A 1 97 ? -8.441 6.612 -3.396 1.00 86.38 97 ILE A O 1
ATOM 742 N N . PHE A 1 98 ? -10.239 6.562 -4.729 1.00 86.69 98 PHE A N 1
ATOM 743 C CA . PHE A 1 98 ? -11.207 6.460 -3.637 1.00 86.69 98 PHE A CA 1
ATOM 744 C C . PHE A 1 98 ? -11.094 5.150 -2.859 1.00 86.69 98 PHE A C 1
ATOM 746 O O . PHE A 1 98 ? -11.212 5.171 -1.636 1.00 86.69 98 PHE A O 1
ATOM 753 N N . ALA A 1 99 ? -10.775 4.031 -3.515 1.00 84.62 99 ALA A N 1
ATOM 754 C CA . ALA A 1 99 ? -10.475 2.775 -2.826 1.00 84.62 99 ALA A CA 1
ATOM 755 C C . ALA A 1 99 ? -9.336 2.942 -1.802 1.00 84.62 99 ALA A C 1
ATOM 757 O O . ALA A 1 99 ? -9.395 2.393 -0.702 1.00 84.62 99 ALA A O 1
ATOM 758 N N . LEU A 1 100 ? -8.322 3.754 -2.118 1.00 84.94 100 LEU A N 1
ATOM 759 C CA . LEU A 1 100 ? -7.202 4.013 -1.212 1.00 84.94 100 LEU A CA 1
ATOM 760 C C . LEU A 1 100 ? -7.602 4.847 0.014 1.00 84.94 100 LEU A C 1
ATOM 762 O O . LEU A 1 100 ? -6.901 4.804 1.021 1.00 84.94 100 LEU A O 1
ATOM 766 N N . MET A 1 101 ? -8.737 5.556 -0.006 1.00 84.25 101 MET A N 1
ATOM 767 C CA . MET A 1 101 ? -9.175 6.371 1.136 1.00 84.25 101 MET A CA 1
ATOM 768 C C . MET A 1 101 ? -9.501 5.535 2.377 1.00 84.25 101 MET A C 1
ATOM 770 O O . MET A 1 101 ? -9.362 6.029 3.495 1.00 84.25 101 MET A O 1
ATOM 774 N N . ALA A 1 102 ? -9.850 4.254 2.214 1.00 82.75 102 ALA A N 1
ATOM 775 C CA . ALA A 1 102 ? -10.048 3.335 3.337 1.00 82.75 102 ALA A CA 1
ATOM 776 C C . ALA A 1 102 ? -8.804 3.214 4.242 1.00 82.75 102 ALA A C 1
ATOM 778 O O . ALA A 1 102 ? -8.928 2.922 5.432 1.00 82.75 102 ALA A O 1
ATOM 779 N N . GLN A 1 103 ? -7.609 3.509 3.713 1.00 82.50 103 GLN A N 1
ATOM 780 C CA . GLN A 1 103 ? -6.353 3.507 4.470 1.00 82.50 103 GLN A CA 1
ATOM 781 C C . GLN A 1 103 ? -6.328 4.539 5.604 1.00 82.50 103 GLN A C 1
ATOM 783 O O . GLN A 1 103 ? -5.516 4.419 6.521 1.00 82.50 103 GLN A O 1
ATOM 788 N N . ILE A 1 104 ? -7.238 5.521 5.611 1.00 82.50 104 ILE A N 1
ATOM 789 C CA . ILE A 1 104 ? -7.359 6.469 6.724 1.00 82.50 104 ILE A CA 1
ATOM 790 C C . ILE A 1 104 ? -7.641 5.763 8.059 1.00 82.50 104 ILE A C 1
ATOM 792 O O . ILE A 1 104 ? -7.208 6.247 9.102 1.00 82.50 104 ILE A O 1
ATOM 796 N N . GLY A 1 105 ? -8.303 4.598 8.037 1.00 80.12 105 GLY A N 1
ATOM 797 C CA . GLY A 1 105 ? -8.539 3.794 9.236 1.00 80.12 105 GLY A CA 1
ATOM 798 C C . GLY A 1 105 ? -7.239 3.332 9.901 1.00 80.12 105 GLY A C 1
ATOM 799 O O . GLY A 1 105 ? -7.114 3.410 11.120 1.00 80.12 105 GLY A O 1
ATOM 800 N N . GLU A 1 106 ? -6.239 2.940 9.105 1.00 81.56 106 GLU A N 1
ATOM 801 C CA . GLU A 1 106 ? -4.910 2.573 9.611 1.00 81.56 106 GLU A CA 1
ATOM 802 C C . GLU A 1 106 ? -4.190 3.785 10.221 1.00 81.56 106 GLU A C 1
ATOM 804 O O . GLU A 1 106 ? -3.566 3.679 11.276 1.00 81.56 106 GLU A O 1
ATOM 809 N N . GLN A 1 107 ? -4.328 4.963 9.604 1.00 83.44 107 GLN A N 1
ATOM 810 C CA . GLN A 1 107 ? -3.716 6.197 10.111 1.00 83.44 107 GLN A CA 1
ATOM 811 C C . GLN A 1 107 ? -4.306 6.618 11.463 1.00 83.44 107 GLN A C 1
ATOM 813 O O . GLN A 1 107 ? -3.572 6.982 12.384 1.00 83.44 107 GLN A O 1
ATOM 818 N N . VAL A 1 108 ? -5.628 6.509 11.626 1.00 82.38 108 VAL A N 1
ATOM 819 C CA . VAL A 1 108 ? -6.304 6.764 12.911 1.00 82.38 108 VAL A CA 1
ATOM 820 C C . VAL A 1 108 ? -5.800 5.814 14.002 1.00 82.38 108 VAL A C 1
ATOM 822 O O . VAL A 1 108 ? -5.611 6.223 15.151 1.00 82.38 108 VAL A O 1
ATOM 825 N N . ASP A 1 109 ? -5.492 4.572 13.638 1.00 83.12 109 ASP A N 1
ATOM 826 C CA . ASP A 1 109 ? -4.928 3.576 14.546 1.00 83.12 109 ASP A CA 1
ATOM 827 C C . ASP A 1 109 ? -3.519 3.934 15.043 1.00 83.12 109 ASP A C 1
ATOM 829 O O . ASP A 1 109 ? -3.128 3.513 16.133 1.00 83.12 109 ASP A O 1
ATOM 833 N N . PHE A 1 110 ? -2.763 4.742 14.298 1.00 78.50 110 PHE A N 1
ATOM 834 C CA . PHE A 1 110 ? -1.493 5.303 14.758 1.00 78.50 110 PHE A CA 1
ATOM 835 C C . PHE A 1 110 ? -1.658 6.592 15.547 1.00 78.50 110 PHE A C 1
ATOM 837 O O . PHE A 1 110 ? -0.937 6.806 16.525 1.00 78.50 110 PHE A O 1
ATOM 844 N N . LEU A 1 111 ? -2.627 7.425 15.162 1.00 84.75 111 LEU A N 1
ATOM 845 C CA . LEU A 1 111 ? -2.927 8.682 15.842 1.00 84.75 111 LEU A CA 1
ATOM 846 C C . LEU A 1 111 ? -3.219 8.474 17.336 1.00 84.75 111 LEU A C 1
ATOM 848 O O . LEU A 1 111 ? -2.853 9.319 18.147 1.00 84.75 111 LEU A O 1
ATOM 852 N N . ARG A 1 112 ? -3.770 7.315 17.726 1.00 83.44 112 ARG A N 1
ATOM 853 C CA . ARG A 1 112 ? -4.016 6.958 19.139 1.00 83.44 112 ARG A CA 1
ATOM 854 C C . ARG A 1 112 ? -2.755 6.876 20.009 1.00 83.44 112 ARG A C 1
ATOM 856 O O . ARG A 1 112 ? -2.867 6.878 21.230 1.00 83.44 112 ARG A O 1
ATOM 863 N N . PHE A 1 113 ? -1.573 6.747 19.402 1.00 81.62 113 PHE A N 1
ATOM 864 C CA . PHE A 1 113 ? -0.297 6.688 20.118 1.00 81.62 113 PHE A CA 1
ATOM 865 C C . PHE A 1 113 ? 0.372 8.060 20.271 1.00 81.62 113 PHE A C 1
ATOM 867 O O . PHE A 1 113 ? 1.392 8.158 20.955 1.00 81.62 113 PHE A O 1
ATOM 874 N N . LEU A 1 114 ? -0.174 9.119 19.660 1.00 82.06 114 LEU A N 1
ATOM 875 C CA . LEU A 1 114 ? 0.297 10.478 19.915 1.00 82.06 114 LEU A CA 1
ATOM 876 C C . LEU A 1 114 ? -0.125 10.917 21.327 1.00 82.06 114 LEU A C 1
ATOM 878 O O . LEU A 1 114 ? -1.257 10.665 21.739 1.00 82.06 114 LEU A O 1
ATOM 882 N N . PRO A 1 115 ? 0.775 11.569 22.086 1.00 78.56 115 PRO A N 1
ATOM 883 C CA . PRO A 1 115 ? 0.452 12.046 23.422 1.00 78.56 115 PRO A CA 1
ATOM 884 C C . PRO A 1 115 ? -0.683 13.080 23.368 1.00 78.56 115 PRO A C 1
ATOM 886 O O . PRO A 1 115 ? -0.726 13.867 22.41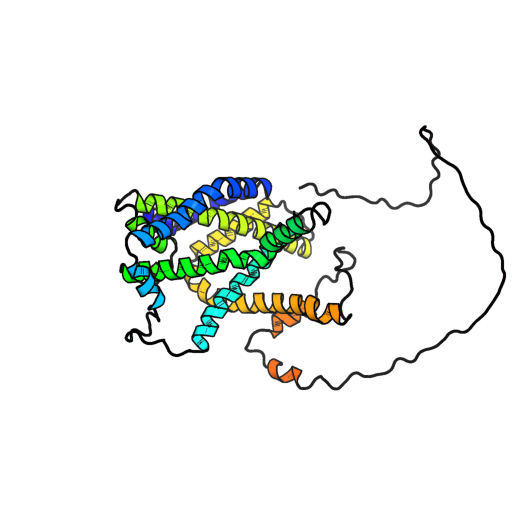8 1.00 78.56 115 PRO A O 1
ATOM 889 N N . PRO A 1 116 ? -1.567 13.114 24.383 1.00 75.00 116 PRO A N 1
ATOM 890 C CA . PRO A 1 116 ? -2.641 14.099 24.464 1.00 75.00 116 PRO A CA 1
ATOM 891 C C . PRO A 1 116 ? -2.081 15.529 24.490 1.00 75.00 116 PRO A C 1
ATOM 893 O O . PRO A 1 116 ? -0.953 15.759 24.938 1.00 75.00 116 PRO A O 1
ATOM 896 N N . ASP A 1 117 ? -2.871 16.484 23.992 1.00 67.19 117 ASP A N 1
ATOM 897 C CA . ASP A 1 117 ? -2.528 17.908 23.915 1.00 67.19 117 ASP A CA 1
ATOM 898 C C . ASP A 1 117 ? -1.884 18.413 25.218 1.00 67.19 117 ASP A C 1
ATOM 900 O O . ASP A 1 117 ? -2.529 18.429 26.266 1.00 67.19 117 ASP A O 1
ATOM 904 N N . GLY A 1 118 ? -0.608 18.831 25.182 1.00 62.72 118 GLY A N 1
ATOM 905 C CA . GLY A 1 118 ? 0.032 19.228 26.444 1.00 62.72 118 GLY A CA 1
ATOM 906 C C . GLY A 1 118 ? 1.438 19.825 26.481 1.00 62.72 118 GLY A C 1
ATOM 907 O O . GLY A 1 118 ? 1.881 20.135 27.579 1.00 62.72 118 GLY A O 1
ATOM 908 N N . GLN A 1 119 ? 2.183 20.009 25.380 1.00 61.62 119 GLN A N 1
ATOM 909 C CA . GLN A 1 119 ? 3.574 20.511 25.516 1.00 61.62 119 GLN A CA 1
ATOM 910 C C . GLN A 1 119 ? 4.024 21.522 24.439 1.00 61.62 119 GLN A C 1
ATOM 912 O O . GLN A 1 119 ? 4.755 22.455 24.756 1.00 61.62 119 GLN A O 1
ATOM 917 N N . ARG A 1 120 ? 3.590 21.421 23.169 1.00 65.56 120 ARG A N 1
ATOM 918 C CA . ARG A 1 120 ? 3.950 22.387 22.101 1.00 65.56 120 ARG A CA 1
ATOM 919 C C . ARG A 1 120 ? 2.872 22.450 21.011 1.00 65.56 120 ARG A C 1
ATOM 921 O O . ARG A 1 120 ? 2.868 21.606 20.116 1.00 65.56 120 ARG A O 1
ATOM 928 N N . LYS A 1 121 ? 1.996 23.467 21.056 1.00 80.88 121 LYS A N 1
ATOM 929 C CA . LYS A 1 121 ? 0.794 23.583 20.196 1.00 80.88 121 LYS A CA 1
ATOM 930 C C . LYS A 1 121 ? 1.087 23.400 18.699 1.00 80.88 121 LYS A C 1
ATOM 932 O O . LYS A 1 121 ? 0.370 22.663 18.038 1.00 80.88 121 LYS A O 1
ATOM 937 N N . LEU A 1 122 ? 2.153 24.006 18.164 1.00 85.19 122 LEU A N 1
ATOM 938 C CA . LEU A 1 122 ? 2.475 23.885 16.734 1.00 85.19 122 LEU A CA 1
ATOM 939 C C . LEU A 1 122 ? 3.069 22.517 16.367 1.00 85.19 122 LEU A C 1
ATOM 941 O O . LEU A 1 122 ? 2.600 21.889 15.427 1.00 85.19 122 LEU A O 1
ATOM 945 N N . ARG A 1 123 ? 4.068 22.026 17.117 1.00 85.31 123 ARG A N 1
ATOM 946 C CA . ARG A 1 123 ? 4.697 20.717 16.837 1.00 85.31 123 ARG A CA 1
ATOM 947 C C . ARG A 1 123 ? 3.690 19.576 16.947 1.00 85.31 123 ARG A C 1
ATOM 949 O O . ARG A 1 123 ? 3.727 18.670 16.126 1.00 85.31 123 ARG A O 1
ATOM 956 N N . HIS A 1 124 ? 2.793 19.643 17.929 1.00 85.06 124 HIS A N 1
ATOM 957 C CA . HIS A 1 124 ? 1.720 18.667 18.076 1.00 85.06 124 HIS A CA 1
ATOM 958 C C . HIS A 1 124 ? 0.745 18.729 16.892 1.00 85.06 124 HIS A C 1
ATOM 960 O O . HIS A 1 124 ? 0.513 17.706 16.262 1.00 85.06 124 HIS A O 1
ATOM 966 N N . ARG A 1 125 ? 0.273 19.924 16.503 1.00 85.94 125 ARG A N 1
ATOM 967 C CA . ARG A 1 125 ? -0.593 20.099 15.320 1.00 85.94 125 ARG A CA 1
ATOM 968 C C . ARG A 1 125 ? 0.046 19.579 14.034 1.00 85.94 125 ARG A C 1
ATOM 970 O O . ARG A 1 125 ? -0.617 18.891 13.271 1.00 85.94 125 ARG A O 1
ATOM 977 N N . VAL A 1 126 ? 1.327 19.874 13.811 1.00 88.06 126 VAL A N 1
ATOM 978 C CA . VAL A 1 126 ? 2.068 19.378 12.641 1.00 88.06 126 VAL A CA 1
ATOM 979 C C . VAL A 1 126 ? 2.210 17.857 12.690 1.00 88.06 126 VAL A C 1
ATOM 981 O O . VAL A 1 126 ? 1.999 17.207 11.674 1.00 88.06 126 VAL A O 1
ATOM 984 N N . ALA A 1 127 ? 2.511 17.271 13.852 1.00 86.44 127 ALA A N 1
ATOM 985 C CA . ALA A 1 127 ? 2.608 15.819 13.998 1.00 86.44 127 ALA A CA 1
ATOM 986 C C . ALA A 1 127 ? 1.262 15.118 13.754 1.00 86.44 127 ALA A C 1
ATOM 988 O O . ALA A 1 127 ? 1.222 14.131 13.028 1.00 86.44 127 ALA A O 1
ATOM 989 N N . VAL A 1 128 ? 0.165 15.653 14.300 1.00 87.44 128 VAL A N 1
ATOM 990 C CA . VAL A 1 128 ? -1.199 15.151 14.064 1.00 87.44 128 VAL A CA 1
ATOM 991 C C . VAL A 1 128 ? -1.576 15.277 12.591 1.00 87.44 128 VAL A C 1
ATOM 993 O O . VAL A 1 128 ? -2.100 14.332 12.013 1.00 87.44 128 VAL A O 1
ATOM 996 N N . PHE A 1 129 ? -1.269 16.412 11.959 1.00 87.94 129 PHE A N 1
ATOM 997 C CA . PHE A 1 129 ? -1.515 16.601 10.535 1.00 87.94 129 PHE A CA 1
ATOM 998 C C . PHE A 1 129 ? -0.726 15.593 9.695 1.00 87.94 129 PHE A C 1
ATOM 1000 O O . PHE A 1 129 ? -1.333 14.881 8.907 1.00 87.94 129 PHE A O 1
ATOM 1007 N N . LEU A 1 130 ? 0.592 15.473 9.889 1.00 87.06 130 LEU A N 1
ATOM 1008 C CA . LEU A 1 130 ? 1.445 14.558 9.120 1.00 87.06 130 LEU A CA 1
ATOM 1009 C C . LEU A 1 130 ? 1.096 13.077 9.334 1.00 87.06 130 LEU A C 1
ATOM 1011 O O . LEU A 1 130 ? 1.171 12.311 8.380 1.00 87.06 130 LEU A O 1
ATOM 1015 N N . ALA A 1 131 ? 0.714 12.683 10.554 1.00 83.88 131 ALA A N 1
ATOM 1016 C CA . ALA A 1 131 ? 0.284 11.317 10.866 1.00 83.88 131 ALA A CA 1
ATOM 1017 C C . ALA A 1 131 ? -1.153 11.013 10.405 1.00 83.88 131 ALA A C 1
ATOM 1019 O O . ALA A 1 131 ? -1.503 9.855 10.222 1.00 83.88 131 ALA A O 1
ATOM 1020 N N . GLY A 1 132 ? -1.991 12.042 10.254 1.00 85.50 132 GLY A N 1
ATOM 1021 C CA . GLY A 1 132 ? -3.355 11.943 9.745 1.00 85.50 132 GLY A CA 1
ATOM 1022 C C . GLY A 1 132 ? -3.431 12.283 8.259 1.00 85.50 132 GLY A C 1
ATOM 1023 O O . GLY A 1 132 ? -2.869 11.593 7.418 1.00 85.50 132 GLY A O 1
ATOM 1024 N N . SER A 1 133 ? -4.138 13.364 7.919 1.00 83.50 133 SER A N 1
ATOM 1025 C CA . SER A 1 133 ? -4.437 13.779 6.536 1.00 83.50 133 SER A CA 1
ATOM 1026 C C . SER A 1 133 ? -3.220 14.192 5.694 1.00 83.50 133 SER A C 1
ATOM 1028 O O . SER A 1 133 ? -3.300 14.239 4.470 1.00 83.50 133 SER A O 1
ATOM 1030 N N . GLY A 1 134 ? -2.094 14.511 6.328 1.00 86.31 134 GLY A N 1
ATOM 1031 C CA . GLY A 1 134 ? -0.868 14.984 5.688 1.00 86.31 134 GLY A CA 1
ATOM 1032 C C . GLY A 1 134 ? -0.161 13.928 4.838 1.00 86.31 134 GLY A C 1
ATOM 1033 O O . GLY A 1 134 ? 0.703 14.288 4.040 1.00 86.31 134 GLY A O 1
ATOM 1034 N N . TRP A 1 135 ? -0.560 12.654 4.928 1.00 85.25 135 TRP A N 1
ATOM 1035 C CA . TRP A 1 135 ? -0.048 11.581 4.070 1.00 85.25 135 TRP A CA 1
ATOM 1036 C C . TRP A 1 135 ? -0.194 11.900 2.573 1.00 85.25 135 TRP A C 1
ATOM 1038 O O . TRP A 1 135 ? 0.664 11.507 1.784 1.00 85.25 135 TRP A O 1
ATOM 1048 N N . VAL A 1 136 ? -1.227 12.662 2.185 1.00 86.19 136 VAL A N 1
ATOM 1049 C CA . VAL A 1 136 ? -1.489 13.069 0.793 1.00 86.19 136 VAL A CA 1
ATOM 1050 C C . VAL A 1 136 ? -0.311 13.846 0.200 1.00 86.19 136 VAL A C 1
ATOM 1052 O O . VAL A 1 136 ? -0.000 13.673 -0.976 1.00 86.19 136 VAL A O 1
ATOM 1055 N N . ILE A 1 137 ? 0.400 14.634 1.016 1.00 89.25 137 ILE A N 1
ATOM 1056 C CA . ILE A 1 137 ? 1.568 15.420 0.583 1.00 89.25 137 ILE A CA 1
ATOM 1057 C C . ILE A 1 137 ? 2.695 14.507 0.090 1.00 89.25 137 ILE A C 1
ATOM 1059 O O . ILE A 1 137 ? 3.417 14.866 -0.833 1.00 89.25 137 ILE A O 1
ATOM 1063 N N . VAL A 1 138 ? 2.837 13.320 0.679 1.00 87.88 138 VAL A N 1
ATOM 1064 C CA . VAL A 1 138 ? 3.831 12.320 0.262 1.00 87.88 138 VAL A CA 1
ATOM 1065 C C . VAL A 1 138 ? 3.244 11.371 -0.788 1.00 87.88 138 VAL A C 1
ATOM 1067 O O . VAL A 1 138 ? 3.937 10.958 -1.717 1.00 87.88 138 VAL A O 1
ATOM 1070 N N . GLY A 1 139 ? 1.958 11.037 -0.666 1.00 88.31 139 GLY A N 1
ATOM 1071 C CA . GLY A 1 139 ? 1.253 10.110 -1.546 1.00 88.31 139 GLY A CA 1
ATOM 1072 C C . GLY A 1 139 ? 1.104 10.626 -2.975 1.00 88.31 139 GLY A C 1
ATOM 1073 O O . GLY A 1 139 ? 1.404 9.890 -3.911 1.00 88.31 139 GLY A O 1
ATOM 1074 N N . ALA A 1 140 ? 0.698 11.885 -3.164 1.00 90.19 140 ALA A N 1
ATOM 1075 C CA . ALA A 1 140 ? 0.462 12.440 -4.496 1.00 90.19 140 ALA A CA 1
ATOM 1076 C C . ALA A 1 140 ? 1.741 12.499 -5.361 1.00 90.19 140 ALA A C 1
ATOM 1078 O O . ALA A 1 140 ? 1.711 11.967 -6.473 1.00 90.19 140 ALA A O 1
ATOM 1079 N N . PRO A 1 141 ? 2.892 13.011 -4.875 1.00 92.00 141 PRO A N 1
ATOM 1080 C CA . PRO A 1 141 ? 4.149 12.925 -5.620 1.00 92.00 141 PRO A CA 1
ATOM 1081 C C . PRO A 1 141 ? 4.560 11.487 -5.933 1.00 92.00 141 PRO A C 1
ATOM 1083 O O . PRO A 1 141 ? 5.058 11.216 -7.019 1.00 92.00 141 PRO A O 1
ATOM 1086 N N . LYS A 1 142 ? 4.317 10.544 -5.015 1.00 90.75 142 LYS A N 1
ATOM 1087 C CA . LYS A 1 142 ? 4.634 9.128 -5.231 1.00 90.75 142 LYS A CA 1
ATOM 1088 C C . LYS A 1 142 ? 3.759 8.493 -6.316 1.00 90.75 142 LYS A C 1
ATOM 1090 O O . LYS A 1 142 ? 4.256 7.670 -7.079 1.00 90.75 142 LYS A O 1
ATOM 1095 N N . LEU A 1 143 ? 2.487 8.885 -6.413 1.00 90.94 143 LEU A N 1
ATOM 1096 C CA . LEU A 1 143 ? 1.601 8.462 -7.501 1.00 90.94 143 LEU A CA 1
ATOM 1097 C C . LEU A 1 143 ? 2.063 9.022 -8.853 1.00 90.94 143 LEU A C 1
ATOM 1099 O O . LEU A 1 143 ? 2.110 8.273 -9.825 1.00 90.94 143 LEU A O 1
ATOM 1103 N N . LEU A 1 144 ? 2.469 10.295 -8.906 1.00 91.69 144 LEU A N 1
ATOM 1104 C CA . LEU A 1 144 ? 3.049 10.902 -10.113 1.00 91.69 144 LEU A CA 1
ATOM 1105 C C . LEU A 1 144 ? 4.367 10.225 -10.515 1.00 91.69 144 LEU A C 1
ATOM 1107 O O . LEU A 1 144 ? 4.585 9.912 -11.680 1.00 91.69 144 LEU A O 1
ATOM 1111 N N . ALA A 1 145 ? 5.229 9.933 -9.543 1.00 93.00 145 ALA A N 1
ATOM 1112 C CA . ALA A 1 145 ? 6.469 9.203 -9.768 1.00 93.00 145 ALA A CA 1
ATOM 1113 C C . ALA A 1 145 ? 6.203 7.778 -10.292 1.00 93.00 145 ALA A C 1
ATOM 1115 O O . ALA A 1 145 ? 6.891 7.305 -11.192 1.00 93.00 145 ALA A O 1
ATOM 1116 N N . GLY A 1 146 ? 5.170 7.105 -9.776 1.00 92.62 146 GLY A N 1
ATOM 1117 C CA . GLY A 1 146 ? 4.716 5.812 -10.285 1.00 92.62 146 GLY A CA 1
ATOM 1118 C C . GLY A 1 146 ? 4.200 5.885 -11.723 1.00 92.62 146 GLY A C 1
ATOM 1119 O O . GLY A 1 146 ? 4.569 5.042 -12.536 1.00 92.62 146 GLY A O 1
ATOM 1120 N N . SER A 1 147 ? 3.402 6.904 -12.071 1.00 91.69 147 SER A N 1
ATOM 1121 C CA . SER A 1 147 ? 2.914 7.071 -13.448 1.00 91.69 147 SER A CA 1
ATOM 1122 C C . SER A 1 147 ? 4.054 7.347 -14.431 1.00 91.69 147 SER A C 1
ATOM 1124 O O . SER A 1 147 ? 4.046 6.806 -15.535 1.00 91.69 147 SER A O 1
ATOM 1126 N N . PHE A 1 148 ? 5.078 8.092 -14.009 1.00 93.38 148 PHE A N 1
ATOM 1127 C CA . PHE A 1 148 ? 6.316 8.255 -14.769 1.00 93.38 148 PHE A CA 1
ATOM 1128 C C . PHE A 1 148 ? 7.018 6.916 -15.027 1.00 93.38 148 PHE A C 1
ATOM 1130 O O . PHE A 1 148 ? 7.349 6.607 -16.171 1.00 93.38 148 PHE A O 1
ATOM 1137 N N . LEU A 1 149 ? 7.201 6.086 -13.993 1.00 93.38 149 LEU A N 1
ATOM 1138 C CA . LEU A 1 149 ? 7.863 4.787 -14.145 1.00 93.38 149 LEU A CA 1
ATOM 1139 C C . LEU A 1 149 ? 7.088 3.814 -15.043 1.00 93.38 149 LEU A C 1
ATOM 1141 O O . LEU A 1 149 ? 7.710 3.052 -15.779 1.00 93.38 149 LEU A O 1
ATOM 1145 N N . VAL A 1 150 ? 5.751 3.848 -15.015 1.00 92.62 150 VAL A N 1
ATOM 1146 C CA . VAL A 1 150 ? 4.914 3.062 -15.937 1.00 92.62 150 VAL A CA 1
ATOM 1147 C C . VAL A 1 150 ? 5.199 3.457 -17.383 1.00 92.62 150 VAL A C 1
ATOM 1149 O O . VAL A 1 150 ? 5.449 2.584 -18.211 1.00 92.62 150 VAL A O 1
ATOM 1152 N N . VAL A 1 151 ? 5.189 4.758 -17.694 1.00 90.81 151 VAL A N 1
ATOM 1153 C CA . VAL A 1 151 ? 5.455 5.240 -19.060 1.00 90.81 151 VAL A CA 1
ATOM 1154 C C . VAL A 1 151 ? 6.878 4.895 -19.493 1.00 90.81 151 VAL A C 1
ATOM 1156 O O . VAL A 1 151 ? 7.078 4.424 -20.610 1.00 90.81 151 VAL A O 1
ATOM 1159 N N . LEU A 1 152 ? 7.857 5.039 -18.597 1.00 91.50 152 LEU A N 1
ATOM 1160 C CA . LEU A 1 152 ? 9.238 4.642 -18.866 1.00 91.50 152 LEU A CA 1
ATOM 1161 C C . LEU A 1 152 ? 9.349 3.146 -19.203 1.00 91.50 152 LEU A C 1
ATOM 1163 O O . LEU A 1 152 ? 10.022 2.781 -20.168 1.00 91.50 152 LEU A O 1
ATOM 1167 N N . ALA A 1 153 ? 8.672 2.279 -18.444 1.00 91.69 153 ALA A N 1
ATOM 1168 C CA . ALA A 1 153 ? 8.651 0.841 -18.697 1.00 91.69 153 ALA A CA 1
ATOM 1169 C C . ALA A 1 153 ? 7.997 0.506 -20.048 1.00 91.69 153 ALA A C 1
ATOM 1171 O O . ALA A 1 153 ? 8.551 -0.277 -20.819 1.00 91.69 153 ALA A O 1
ATOM 1172 N N . LEU A 1 154 ? 6.864 1.139 -20.370 1.00 90.88 154 LEU A N 1
ATOM 1173 C CA . LEU A 1 154 ? 6.187 0.977 -21.662 1.00 90.88 154 LEU A CA 1
ATOM 1174 C C . LEU A 1 154 ? 7.093 1.385 -22.832 1.00 90.88 154 LEU A C 1
ATOM 1176 O O . LEU A 1 154 ? 7.239 0.624 -23.787 1.00 90.88 154 LEU A O 1
ATOM 1180 N N . ASN A 1 155 ? 7.751 2.542 -22.733 1.00 89.12 155 ASN A N 1
ATOM 1181 C CA . ASN A 1 155 ? 8.664 3.039 -23.768 1.00 89.12 155 ASN A CA 1
ATOM 1182 C C . ASN A 1 155 ? 9.928 2.177 -23.901 1.00 89.12 155 ASN A C 1
ATOM 1184 O O . ASN A 1 155 ? 10.523 2.120 -24.972 1.00 89.12 155 ASN A O 1
ATOM 1188 N N . SER A 1 156 ? 10.305 1.462 -22.839 1.00 87.56 156 SER A N 1
ATOM 1189 C CA . SER A 1 156 ? 11.398 0.482 -22.848 1.00 87.56 156 SER A CA 1
ATOM 1190 C C . SER A 1 156 ? 10.986 -0.880 -23.434 1.00 87.56 156 SER A C 1
ATOM 1192 O O . SER A 1 156 ? 11.775 -1.821 -23.413 1.00 87.56 156 SER A O 1
ATOM 1194 N N . GLY A 1 157 ? 9.755 -1.011 -23.945 1.00 87.06 157 GLY A N 1
ATOM 1195 C CA . GLY A 1 157 ? 9.245 -2.230 -24.577 1.00 87.06 157 GLY A CA 1
ATOM 1196 C C . GLY A 1 157 ? 8.611 -3.239 -23.614 1.00 87.06 157 GLY A C 1
ATOM 1197 O O . GLY A 1 157 ? 8.309 -4.361 -24.022 1.00 87.06 157 GLY A O 1
ATOM 1198 N N . VAL A 1 158 ? 8.384 -2.876 -22.345 1.00 89.31 158 VAL A N 1
ATOM 1199 C CA . VAL A 1 158 ? 7.694 -3.756 -21.390 1.00 89.31 158 VAL A CA 1
ATOM 1200 C C . VAL A 1 158 ? 6.202 -3.830 -21.751 1.00 89.31 158 VAL A C 1
ATOM 1202 O O . VAL A 1 158 ? 5.544 -2.793 -21.849 1.00 89.31 158 VAL A O 1
ATOM 1205 N N . PRO A 1 159 ? 5.613 -5.034 -21.901 1.00 88.31 159 PRO A N 1
ATOM 1206 C CA . PRO A 1 159 ? 4.186 -5.175 -22.182 1.00 88.31 159 PRO A CA 1
ATOM 1207 C C . PRO A 1 159 ? 3.313 -4.518 -21.105 1.00 88.31 159 PRO A C 1
ATOM 1209 O O . PRO A 1 159 ? 3.589 -4.670 -19.914 1.00 88.31 159 PRO A O 1
ATOM 1212 N N . ALA A 1 160 ? 2.205 -3.879 -21.497 1.00 83.50 160 ALA A N 1
ATOM 1213 C CA . ALA A 1 160 ? 1.339 -3.120 -20.582 1.00 83.50 160 ALA A CA 1
ATOM 1214 C C . ALA A 1 160 ? 0.848 -3.918 -19.359 1.00 83.50 160 ALA A C 1
ATOM 1216 O O . ALA A 1 160 ? 0.786 -3.385 -18.254 1.00 83.50 160 ALA A O 1
ATOM 1217 N N . ILE A 1 161 ? 0.585 -5.217 -19.533 1.00 81.56 161 ILE A N 1
ATOM 1218 C CA . ILE A 1 161 ? 0.178 -6.120 -18.445 1.00 81.56 161 ILE A CA 1
ATOM 1219 C C . ILE A 1 161 ? 1.253 -6.283 -17.356 1.00 81.56 161 ILE A C 1
ATOM 1221 O O . ILE A 1 161 ? 0.927 -6.512 -16.197 1.00 81.56 161 ILE A O 1
ATOM 1225 N N . ARG A 1 162 ? 2.536 -6.154 -17.717 1.00 83.06 162 ARG A N 1
ATOM 1226 C CA . ARG A 1 162 ? 3.679 -6.241 -16.795 1.00 83.06 162 ARG A CA 1
ATOM 1227 C C . ARG A 1 162 ? 4.187 -4.871 -16.363 1.00 83.06 162 ARG A C 1
ATOM 1229 O O . ARG A 1 162 ? 4.748 -4.761 -15.282 1.00 83.06 162 ARG A O 1
ATOM 1236 N N . ALA A 1 163 ? 3.970 -3.833 -17.167 1.00 85.50 163 ALA A N 1
ATOM 1237 C CA . ALA A 1 163 ? 4.410 -2.474 -16.86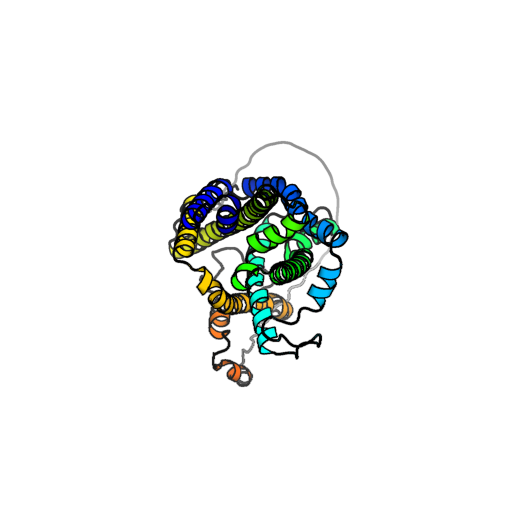0 1.00 85.50 163 ALA A CA 1
ATOM 1238 C C . ALA A 1 163 ? 3.746 -1.904 -15.595 1.00 85.50 163 ALA A C 1
ATOM 1240 O O . ALA A 1 163 ? 4.321 -1.028 -14.961 1.00 85.50 163 ALA A O 1
ATOM 1241 N N . ALA A 1 164 ? 2.574 -2.423 -15.205 1.00 83.31 164 ALA A N 1
ATOM 1242 C CA . ALA A 1 164 ? 1.900 -2.081 -13.952 1.00 83.31 164 ALA A CA 1
ATOM 1243 C C . ALA A 1 164 ? 2.518 -2.744 -12.700 1.00 83.31 164 ALA A C 1
ATOM 1245 O O . ALA A 1 164 ? 2.173 -2.360 -11.582 1.00 83.31 164 ALA A O 1
ATOM 1246 N N . ASP A 1 165 ? 3.425 -3.717 -12.852 1.00 87.00 165 ASP A N 1
ATOM 1247 C CA . ASP A 1 165 ? 4.115 -4.352 -11.726 1.00 87.00 165 ASP A CA 1
ATOM 1248 C C . ASP A 1 165 ? 5.271 -3.457 -11.233 1.00 87.00 165 ASP A C 1
ATOM 1250 O O . ASP A 1 165 ? 6.206 -3.184 -11.996 1.00 87.00 165 ASP A O 1
ATOM 1254 N N . PRO A 1 166 ? 5.281 -3.036 -9.951 1.00 89.25 166 PRO A N 1
ATOM 1255 C CA . PRO A 1 166 ? 6.385 -2.269 -9.381 1.00 89.25 166 PRO A CA 1
ATOM 1256 C C . PRO A 1 166 ? 7.758 -2.932 -9.547 1.00 89.25 166 PRO A C 1
ATOM 1258 O O . PRO A 1 166 ? 8.759 -2.227 -9.656 1.00 89.25 166 PRO A O 1
ATOM 1261 N N . ALA A 1 167 ? 7.831 -4.267 -9.577 1.00 91.38 167 ALA A N 1
ATOM 1262 C CA . ALA A 1 167 ? 9.093 -4.964 -9.804 1.00 91.38 167 ALA A CA 1
ATOM 1263 C C . ALA A 1 167 ? 9.658 -4.670 -11.199 1.00 91.38 167 ALA A C 1
ATOM 1265 O O . ALA A 1 167 ? 10.844 -4.386 -11.328 1.00 91.38 167 ALA A O 1
ATOM 1266 N N . GLN A 1 168 ? 8.806 -4.631 -12.224 1.00 91.44 168 GLN A N 1
ATOM 1267 C CA . GLN A 1 168 ? 9.202 -4.306 -13.598 1.00 91.44 168 GLN A CA 1
ATOM 1268 C C . GLN A 1 168 ? 9.550 -2.826 -13.761 1.00 91.44 168 GLN A C 1
ATOM 1270 O O . GLN A 1 168 ? 10.551 -2.487 -14.397 1.00 91.44 168 GLN A O 1
ATOM 1275 N N . MET A 1 169 ? 8.766 -1.946 -13.131 1.00 92.81 169 MET A N 1
ATOM 1276 C CA . MET A 1 169 ? 9.034 -0.506 -13.102 1.00 92.81 169 MET A CA 1
ATOM 1277 C C . MET A 1 169 ? 10.431 -0.207 -12.547 1.00 92.81 169 MET A C 1
ATOM 1279 O O . MET A 1 169 ? 11.228 0.482 -13.182 1.00 92.81 169 MET A O 1
ATOM 1283 N N . TYR A 1 170 ? 10.749 -0.756 -11.371 1.00 93.12 170 TYR A N 1
ATOM 1284 C CA . TYR A 1 170 ? 12.038 -0.519 -10.724 1.00 93.12 170 TYR A CA 1
ATOM 1285 C C . TYR A 1 170 ? 13.176 -1.317 -11.355 1.00 93.12 170 TYR A C 1
ATOM 1287 O O . TYR A 1 170 ? 14.300 -0.829 -11.358 1.00 93.12 170 TYR A O 1
ATOM 1295 N N . PHE A 1 171 ? 12.914 -2.491 -11.935 1.00 92.00 171 PHE A N 1
ATOM 1296 C CA . PHE A 1 171 ? 13.912 -3.205 -12.732 1.00 92.00 171 PHE A CA 1
ATOM 1297 C C . PHE A 1 171 ? 14.379 -2.346 -13.913 1.00 92.00 171 PHE A C 1
ATOM 1299 O O . PHE A 1 171 ? 15.579 -2.137 -14.082 1.00 92.00 171 PHE A O 1
ATOM 1306 N N . THR A 1 172 ? 13.429 -1.766 -14.652 1.00 90.94 172 THR A N 1
ATOM 1307 C CA . THR A 1 172 ? 13.716 -0.840 -15.755 1.00 90.94 172 THR A CA 1
ATOM 1308 C C . THR A 1 172 ? 14.491 0.377 -15.249 1.00 90.94 172 THR A C 1
ATOM 1310 O O . THR A 1 172 ? 15.551 0.702 -15.778 1.00 90.94 172 THR A O 1
ATOM 1313 N N . ALA A 1 173 ? 14.020 1.015 -14.174 1.00 92.12 173 ALA A N 1
ATOM 1314 C CA . ALA A 1 173 ? 14.640 2.220 -13.631 1.00 92.12 173 ALA A CA 1
ATOM 1315 C C . ALA A 1 173 ? 16.075 1.994 -13.115 1.00 92.12 173 ALA A C 1
ATOM 1317 O O . ALA A 1 173 ? 16.964 2.797 -13.393 1.00 92.12 173 ALA A O 1
ATOM 1318 N N . PHE A 1 174 ? 16.329 0.894 -12.399 1.00 92.94 174 PHE A N 1
ATOM 1319 C CA . PHE A 1 174 ? 17.678 0.545 -11.943 1.00 92.94 174 PHE A CA 1
ATOM 1320 C C . PHE A 1 174 ? 18.592 0.110 -13.092 1.00 92.94 174 PHE A C 1
ATOM 1322 O O . PHE A 1 174 ? 19.799 0.334 -13.008 1.00 92.94 174 PHE A O 1
ATOM 1329 N N . GLY A 1 175 ? 18.040 -0.434 -14.181 1.00 88.94 175 GLY A N 1
ATOM 1330 C CA . GLY A 1 175 ? 18.790 -0.738 -15.401 1.00 88.94 175 GLY A CA 1
ATOM 1331 C C . GLY A 1 175 ? 19.450 0.496 -16.029 1.00 88.94 175 GLY A C 1
ATOM 1332 O O . GLY A 1 175 ? 20.574 0.397 -16.513 1.00 88.94 175 GLY A O 1
ATOM 1333 N N . TYR A 1 176 ? 18.817 1.673 -15.935 1.00 84.81 176 TYR A N 1
ATOM 1334 C CA . TYR A 1 176 ? 19.421 2.944 -16.367 1.00 84.81 176 TYR A CA 1
ATOM 1335 C C . TYR A 1 176 ? 20.599 3.389 -15.491 1.00 84.81 176 TYR A C 1
ATOM 1337 O O . TYR A 1 176 ? 21.460 4.134 -15.953 1.00 84.81 176 TYR A O 1
ATOM 1345 N N . MET A 1 177 ? 20.643 2.965 -14.226 1.00 87.12 177 MET A N 1
ATOM 1346 C CA . MET A 1 177 ? 21.722 3.326 -13.304 1.00 87.12 177 MET A CA 1
ATOM 1347 C C . MET A 1 177 ? 22.913 2.378 -13.404 1.00 87.12 177 MET A C 1
ATOM 1349 O O . MET A 1 177 ? 24.065 2.801 -13.342 1.00 87.12 177 MET A O 1
ATOM 1353 N N . LEU A 1 178 ? 22.621 1.081 -13.475 1.00 86.94 178 LEU A N 1
ATOM 1354 C CA . LEU A 1 178 ? 23.596 0.005 -13.412 1.00 86.94 178 LEU A CA 1
ATOM 1355 C C . LEU A 1 178 ? 23.270 -0.989 -14.530 1.00 86.94 178 LEU A C 1
ATOM 1357 O O . LEU A 1 178 ? 22.437 -1.874 -14.321 1.00 86.94 178 LEU A O 1
ATOM 1361 N N . PRO A 1 179 ? 23.935 -0.893 -15.695 1.00 79.38 179 PRO A N 1
ATOM 1362 C CA . PRO A 1 179 ? 23.767 -1.834 -16.798 1.00 79.38 179 PRO A CA 1
ATOM 1363 C C . PRO A 1 179 ? 24.477 -3.162 -16.476 1.00 79.38 179 PRO A C 1
ATOM 1365 O O . PRO A 1 179 ? 25.449 -3.557 -17.111 1.00 79.38 179 PRO A O 1
ATOM 1368 N N . SER A 1 180 ? 24.024 -3.842 -15.424 1.00 86.94 180 SER A N 1
ATOM 1369 C CA . SER A 1 180 ? 24.539 -5.126 -14.955 1.00 86.94 180 SER A CA 1
ATOM 1370 C C . SER A 1 180 ? 23.394 -6.121 -14.848 1.00 86.94 180 SER A C 1
ATOM 1372 O O . SER A 1 180 ? 22.393 -5.859 -14.178 1.00 86.94 180 SER A O 1
ATOM 1374 N N . GLN A 1 181 ? 23.589 -7.296 -15.452 1.00 83.38 181 GLN A N 1
ATOM 1375 C CA . GLN A 1 181 ? 22.619 -8.396 -15.447 1.00 83.38 181 GLN A CA 1
ATOM 1376 C C . GLN A 1 181 ? 22.335 -8.951 -14.044 1.00 83.38 181 GLN A C 1
ATOM 1378 O O . GLN A 1 181 ? 21.336 -9.632 -13.858 1.00 83.38 181 GLN A O 1
ATOM 1383 N N . THR A 1 182 ? 23.177 -8.638 -13.054 1.00 87.12 182 THR A N 1
ATOM 1384 C CA . THR A 1 182 ? 23.019 -9.116 -11.674 1.00 87.12 182 THR A CA 1
ATOM 1385 C C . THR A 1 182 ? 22.683 -7.978 -10.715 1.00 87.12 182 THR A C 1
ATOM 1387 O O . THR A 1 182 ? 21.786 -8.118 -9.886 1.00 87.12 182 THR A O 1
ATOM 1390 N N . ALA A 1 183 ? 23.356 -6.826 -10.817 1.00 88.88 183 ALA A N 1
ATOM 1391 C CA . ALA A 1 183 ? 23.189 -5.761 -9.826 1.00 88.88 183 ALA A CA 1
ATOM 1392 C C . ALA A 1 183 ? 21.811 -5.081 -9.903 1.00 88.88 183 ALA A C 1
ATOM 1394 O O . ALA A 1 183 ? 21.202 -4.829 -8.863 1.00 88.88 183 ALA A O 1
ATOM 1395 N N . ALA A 1 184 ? 21.288 -4.823 -11.108 1.00 89.62 184 ALA A N 1
ATOM 1396 C CA . ALA A 1 184 ? 19.985 -4.178 -11.272 1.00 89.62 184 ALA A CA 1
ATOM 1397 C C . ALA A 1 184 ? 18.812 -5.043 -10.755 1.00 89.62 184 ALA A C 1
ATOM 1399 O O . ALA A 1 184 ? 18.030 -4.531 -9.946 1.00 89.62 184 ALA A O 1
ATOM 1400 N N . PRO A 1 185 ? 18.698 -6.347 -11.100 1.00 90.38 185 PRO A N 1
ATOM 1401 C CA . PRO A 1 185 ? 17.684 -7.212 -10.495 1.00 90.38 185 PRO A CA 1
ATOM 1402 C C . PRO A 1 185 ? 17.826 -7.343 -8.976 1.00 90.38 185 PRO A C 1
ATOM 1404 O O . PRO A 1 185 ? 16.815 -7.353 -8.279 1.00 90.38 185 PRO A O 1
ATOM 1407 N N . MET A 1 186 ? 19.052 -7.407 -8.437 1.00 92.75 186 MET A N 1
ATOM 1408 C CA . MET A 1 186 ? 19.266 -7.507 -6.986 1.00 92.75 186 MET A CA 1
ATOM 1409 C C . MET A 1 186 ? 18.840 -6.239 -6.240 1.00 92.75 186 MET A C 1
ATOM 1411 O O . MET A 1 186 ? 18.197 -6.332 -5.195 1.00 92.75 186 MET A O 1
ATOM 1415 N N . LEU A 1 187 ? 19.144 -5.051 -6.773 1.00 93.06 187 LEU A N 1
ATOM 1416 C CA . LEU A 1 187 ? 18.688 -3.783 -6.194 1.00 93.06 187 LEU A CA 1
ATOM 1417 C C . LEU A 1 187 ? 17.172 -3.632 -6.278 1.00 93.06 187 LEU A C 1
ATOM 1419 O O . LEU A 1 187 ? 16.542 -3.233 -5.297 1.00 93.06 187 LEU A O 1
ATOM 1423 N N . MET A 1 188 ? 16.583 -4.008 -7.417 1.00 94.25 188 MET A N 1
ATOM 1424 C CA . MET A 1 188 ? 15.133 -4.083 -7.573 1.00 94.25 188 MET A CA 1
ATOM 1425 C C . MET A 1 188 ? 14.529 -5.018 -6.524 1.00 94.25 188 MET A C 1
ATOM 1427 O O . MET A 1 188 ? 13.615 -4.612 -5.805 1.00 94.25 188 MET A O 1
ATOM 1431 N N . ALA A 1 189 ? 15.070 -6.229 -6.373 1.00 93.94 189 ALA A N 1
ATOM 1432 C CA . ALA A 1 189 ? 14.585 -7.192 -5.398 1.00 93.94 189 ALA A CA 1
ATOM 1433 C C . ALA A 1 189 ? 14.692 -6.652 -3.978 1.00 93.94 189 ALA A C 1
ATOM 1435 O O . ALA A 1 189 ? 13.702 -6.677 -3.255 1.00 93.94 189 ALA A O 1
ATOM 1436 N N . ALA A 1 190 ? 15.840 -6.093 -3.594 1.00 94.06 190 ALA A N 1
ATOM 1437 C CA . ALA A 1 190 ? 16.030 -5.500 -2.277 1.00 94.06 190 ALA A CA 1
ATOM 1438 C C . ALA A 1 190 ? 15.016 -4.375 -2.011 1.00 94.06 190 ALA A C 1
ATOM 1440 O O . ALA A 1 190 ? 14.356 -4.364 -0.970 1.00 94.06 190 ALA A O 1
ATOM 1441 N N . PHE A 1 191 ? 14.829 -3.464 -2.969 1.00 95.12 191 PHE A N 1
ATOM 1442 C CA . PHE A 1 191 ? 13.872 -2.368 -2.851 1.00 95.12 191 PHE A CA 1
ATOM 1443 C C . PHE A 1 191 ? 12.424 -2.865 -2.732 1.00 95.12 191 PHE A C 1
ATOM 1445 O O . PHE A 1 191 ? 11.685 -2.436 -1.837 1.00 95.12 191 PHE A O 1
ATOM 1452 N N . VAL A 1 192 ? 12.000 -3.772 -3.615 1.00 94.62 192 VAL A N 1
ATOM 1453 C CA . VAL A 1 192 ? 10.622 -4.273 -3.654 1.00 94.62 192 VAL A CA 1
ATOM 1454 C C . VAL A 1 192 ? 10.336 -5.160 -2.448 1.00 94.62 192 VAL A C 1
ATOM 1456 O O . VAL A 1 192 ? 9.278 -5.020 -1.843 1.00 94.62 192 VAL A O 1
ATOM 1459 N N . VAL A 1 193 ? 11.261 -6.031 -2.041 1.00 94.69 193 VAL A N 1
ATOM 1460 C CA . VAL A 1 193 ? 11.140 -6.852 -0.825 1.00 94.69 193 VAL A CA 1
ATOM 1461 C C . VAL A 1 193 ? 10.942 -5.957 0.394 1.00 94.69 193 VAL A C 1
ATOM 1463 O O . VAL A 1 193 ? 9.965 -6.132 1.119 1.00 94.69 193 VAL A O 1
ATOM 1466 N N . VAL A 1 194 ? 11.796 -4.946 0.584 1.00 95.62 194 VAL A N 1
ATOM 1467 C CA . VAL A 1 194 ? 11.666 -4.013 1.712 1.00 95.62 194 VAL A CA 1
ATOM 1468 C C . VAL A 1 194 ? 10.344 -3.249 1.646 1.00 95.62 194 VAL A C 1
ATOM 1470 O O . VAL A 1 194 ? 9.632 -3.180 2.646 1.00 95.62 194 VAL A O 1
ATOM 1473 N N . SER A 1 195 ? 9.970 -2.728 0.475 1.00 94.94 195 SER A N 1
ATOM 1474 C CA . SER A 1 195 ? 8.698 -2.018 0.284 1.00 94.94 195 SER A CA 1
ATOM 1475 C C . SER A 1 195 ? 7.497 -2.887 0.659 1.00 94.94 195 SER A C 1
ATOM 1477 O O . SER A 1 195 ? 6.617 -2.453 1.401 1.00 94.94 195 SER A O 1
ATOM 1479 N N . GLN A 1 196 ? 7.485 -4.133 0.188 1.00 94.56 196 GLN A N 1
ATOM 1480 C CA . GLN A 1 196 ? 6.375 -5.052 0.400 1.00 94.56 196 GLN A CA 1
ATOM 1481 C C . GLN A 1 196 ? 6.322 -5.568 1.834 1.00 94.56 196 GLN A C 1
ATOM 1483 O O . GLN A 1 196 ? 5.231 -5.696 2.378 1.00 94.56 196 GLN A O 1
ATOM 1488 N N . LEU A 1 197 ? 7.462 -5.792 2.492 1.00 94.44 197 LEU A N 1
ATOM 1489 C CA . LEU A 1 197 ? 7.481 -6.113 3.920 1.00 94.44 197 LEU A CA 1
ATOM 1490 C C . LEU A 1 197 ? 6.936 -4.953 4.759 1.00 94.44 197 LEU A C 1
ATOM 1492 O O . LEU A 1 197 ? 6.104 -5.186 5.632 1.00 94.44 197 LEU A O 1
ATOM 1496 N N . LYS A 1 198 ? 7.324 -3.702 4.467 1.00 93.44 198 LYS A N 1
ATOM 1497 C CA . LYS A 1 198 ? 6.808 -2.515 5.175 1.00 93.44 198 LYS A CA 1
ATOM 1498 C C . LYS A 1 198 ? 5.286 -2.408 5.083 1.00 93.44 198 LYS A C 1
ATOM 1500 O O . LYS A 1 198 ? 4.664 -2.074 6.085 1.00 93.44 198 LYS A O 1
ATOM 1505 N N . ILE A 1 199 ? 4.702 -2.716 3.927 1.00 92.12 199 ILE A N 1
ATOM 1506 C CA . ILE A 1 199 ? 3.247 -2.682 3.715 1.00 92.12 199 ILE A CA 1
ATOM 1507 C C . ILE A 1 199 ? 2.569 -3.903 4.355 1.00 92.12 199 ILE A C 1
ATOM 1509 O O . ILE A 1 199 ? 1.613 -3.767 5.114 1.00 92.12 199 ILE A O 1
ATOM 1513 N N . ASN A 1 200 ? 3.081 -5.109 4.111 1.00 93.62 200 ASN A N 1
ATOM 1514 C CA . ASN A 1 200 ? 2.429 -6.344 4.550 1.00 93.62 200 ASN A CA 1
ATOM 1515 C C . ASN A 1 200 ? 2.445 -6.523 6.069 1.00 93.62 200 ASN A C 1
ATOM 1517 O O . ASN A 1 200 ? 1.480 -7.039 6.627 1.00 93.62 200 ASN A O 1
ATOM 1521 N N . VAL A 1 201 ? 3.503 -6.070 6.747 1.00 93.62 201 VAL A N 1
ATOM 1522 C CA . VAL A 1 201 ? 3.563 -6.052 8.216 1.00 93.62 201 VAL A CA 1
ATOM 1523 C C . VAL A 1 201 ? 2.443 -5.181 8.787 1.00 93.62 201 VAL A C 1
ATOM 1525 O O . VAL A 1 201 ? 1.805 -5.569 9.767 1.00 93.62 201 VAL A O 1
ATOM 1528 N N . MET A 1 202 ? 2.148 -4.047 8.146 1.00 90.81 202 MET A N 1
ATOM 1529 C CA . MET A 1 202 ? 1.053 -3.178 8.565 1.00 90.81 202 MET A CA 1
ATOM 1530 C C . MET A 1 202 ? -0.320 -3.789 8.300 1.00 90.81 202 MET A C 1
ATOM 1532 O O . MET A 1 202 ? -1.137 -3.872 9.218 1.00 90.81 202 MET A O 1
ATOM 1536 N N . ASN A 1 203 ? -0.537 -4.318 7.095 1.00 91.19 203 ASN A N 1
ATOM 1537 C CA . ASN A 1 203 ? -1.786 -4.988 6.728 1.00 91.19 203 ASN A CA 1
ATOM 1538 C C . ASN A 1 203 ? -2.087 -6.179 7.652 1.00 91.19 203 ASN A C 1
ATOM 1540 O O . ASN A 1 203 ? -3.218 -6.364 8.100 1.00 91.19 203 ASN A O 1
ATOM 1544 N N . ALA A 1 204 ? -1.066 -6.973 7.987 1.00 93.38 204 ALA A N 1
ATOM 1545 C CA . ALA A 1 204 ? -1.198 -8.105 8.896 1.00 93.38 204 ALA A CA 1
ATOM 1546 C C . ALA A 1 204 ? -1.486 -7.659 10.340 1.00 93.38 204 ALA A C 1
ATOM 1548 O O . ALA A 1 204 ? -2.337 -8.244 11.018 1.00 93.38 204 ALA A O 1
ATOM 1549 N N . TYR A 1 205 ? -0.827 -6.592 10.805 1.00 91.69 205 TYR A N 1
ATOM 1550 C CA . TYR A 1 205 ? -1.091 -5.997 12.114 1.00 91.69 205 TYR A CA 1
ATOM 1551 C C . TYR A 1 205 ? -2.536 -5.494 12.223 1.00 91.69 205 TYR A C 1
ATOM 1553 O O . TYR A 1 205 ? -3.229 -5.876 13.171 1.00 91.69 205 TYR A O 1
ATOM 1561 N N . ALA A 1 206 ? -2.988 -4.679 11.267 1.00 90.00 206 ALA A N 1
ATOM 1562 C CA . ALA A 1 206 ? -4.320 -4.080 11.260 1.00 90.00 206 ALA A CA 1
ATOM 1563 C C . ALA A 1 206 ? -5.414 -5.149 11.121 1.00 90.00 206 ALA A C 1
ATOM 1565 O O . ALA A 1 206 ? -6.353 -5.172 11.916 1.00 90.00 206 ALA A O 1
ATOM 1566 N N . GLY A 1 207 ? -5.237 -6.107 10.203 1.00 91.00 207 GLY A N 1
ATOM 1567 C CA . GLY A 1 207 ? -6.154 -7.234 10.026 1.00 91.00 207 GLY A CA 1
ATOM 1568 C C . GLY A 1 207 ? -6.301 -8.073 11.297 1.00 91.00 207 GLY A C 1
ATOM 1569 O O . GLY A 1 207 ? -7.418 -8.329 11.740 1.00 91.00 207 GLY A O 1
ATOM 1570 N N . SER A 1 208 ? -5.190 -8.429 11.956 1.00 91.75 208 SER A N 1
ATOM 1571 C CA . SER A 1 208 ? -5.238 -9.194 13.216 1.00 91.75 208 SER A CA 1
ATOM 1572 C C . SER A 1 208 ? -6.028 -8.479 14.319 1.00 91.75 208 SER A C 1
ATOM 1574 O O . SER A 1 208 ? -6.745 -9.121 15.088 1.00 91.75 208 SER A O 1
ATOM 1576 N N . LEU A 1 209 ? -5.927 -7.146 14.383 1.00 89.12 209 LEU A N 1
ATOM 1577 C CA . LEU A 1 209 ? -6.650 -6.338 15.358 1.00 89.12 209 LEU A CA 1
ATOM 1578 C C . LEU A 1 209 ? -8.141 -6.261 15.005 1.00 89.12 209 LEU A C 1
ATOM 1580 O O . LEU A 1 209 ? -8.981 -6.472 15.880 1.00 89.12 209 LEU A O 1
ATOM 1584 N N . ALA A 1 210 ? -8.469 -6.037 13.732 1.00 88.56 210 ALA A N 1
ATOM 1585 C CA . ALA A 1 210 ? -9.843 -5.999 13.241 1.00 88.56 210 ALA A CA 1
ATOM 1586 C C . ALA A 1 210 ? -10.584 -7.318 13.506 1.00 88.56 210 ALA A C 1
ATOM 1588 O O . ALA A 1 210 ? -11.662 -7.295 14.100 1.00 88.56 210 ALA A O 1
ATOM 1589 N N . TRP A 1 211 ? -9.980 -8.464 13.169 1.00 91.12 211 TRP A N 1
ATOM 1590 C CA . TRP A 1 211 ? -10.558 -9.781 13.452 1.00 91.12 211 TRP A CA 1
ATOM 1591 C C . TRP A 1 211 ? -10.770 -10.009 14.948 1.00 91.12 211 TRP A C 1
ATOM 1593 O O . TRP A 1 211 ? -11.854 -10.423 15.357 1.00 91.12 211 TRP A O 1
ATOM 1603 N N . SER A 1 212 ? -9.779 -9.667 15.779 1.00 88.56 212 SER A N 1
ATOM 1604 C CA . SER A 1 212 ? -9.906 -9.801 17.234 1.00 88.56 212 SER A CA 1
ATOM 1605 C C . SER A 1 212 ? -11.037 -8.939 17.812 1.00 88.56 212 SER A C 1
ATOM 1607 O O . SER A 1 212 ? -11.785 -9.385 18.683 1.00 88.56 212 SER A O 1
ATOM 1609 N N . ASN A 1 213 ? -11.228 -7.728 17.282 1.00 86.06 213 ASN A N 1
ATOM 1610 C CA . ASN A 1 213 ? -12.293 -6.818 17.696 1.00 86.06 213 ASN A CA 1
ATOM 1611 C C . ASN A 1 213 ? -13.669 -7.280 17.206 1.00 86.06 213 ASN A C 1
ATOM 1613 O O . ASN A 1 213 ? -14.647 -7.172 17.938 1.00 86.06 213 ASN A O 1
ATOM 1617 N N . PHE A 1 214 ? -13.757 -7.803 15.985 1.00 86.38 214 PHE A N 1
ATOM 1618 C CA . PHE A 1 214 ? -15.002 -8.321 15.431 1.00 86.38 214 PHE A CA 1
ATOM 1619 C C . PHE A 1 214 ? -15.473 -9.567 16.187 1.00 86.38 214 PHE A C 1
ATOM 1621 O O . PHE A 1 214 ? -16.592 -9.606 16.695 1.00 86.38 214 PHE A O 1
ATOM 1628 N N . PHE A 1 215 ? -14.606 -10.568 16.340 1.00 87.25 215 PHE A N 1
ATOM 1629 C CA . PHE A 1 215 ? -14.990 -11.816 16.992 1.00 87.25 215 PHE A CA 1
ATOM 1630 C C . PHE A 1 215 ? -15.165 -11.672 18.501 1.00 87.25 215 PHE A C 1
ATOM 1632 O O . PHE A 1 215 ? -16.047 -12.313 19.060 1.00 87.25 215 PHE A O 1
ATOM 1639 N N . SER A 1 216 ? -14.445 -10.768 19.168 1.00 83.75 216 SER A N 1
ATOM 1640 C CA . SER A 1 216 ? -14.755 -10.467 20.574 1.00 83.75 216 SER A CA 1
ATOM 1641 C C . SER A 1 216 ? -16.142 -9.838 20.766 1.00 83.75 216 SER A C 1
ATOM 1643 O O . SER A 1 216 ? -16.722 -9.979 21.845 1.00 83.75 216 SER A O 1
ATOM 1645 N N . ARG A 1 217 ? -16.709 -9.189 19.736 1.00 78.88 217 ARG A N 1
ATOM 1646 C CA . ARG A 1 217 ? -18.109 -8.732 19.738 1.00 78.88 217 ARG A CA 1
ATOM 1647 C C . ARG A 1 217 ? -19.086 -9.865 19.450 1.00 78.88 217 ARG A C 1
ATOM 1649 O O . ARG A 1 217 ? -20.109 -9.934 20.114 1.00 78.88 217 ARG A O 1
ATOM 1656 N N . LEU A 1 218 ? -18.769 -10.732 18.491 1.00 84.50 218 LEU A N 1
ATOM 1657 C CA . LEU A 1 218 ? -19.686 -11.779 18.039 1.00 84.50 218 LEU A CA 1
ATOM 1658 C C . LEU A 1 218 ? -19.750 -12.985 18.989 1.00 84.50 218 LEU A C 1
ATOM 1660 O O . LEU A 1 218 ? -20.821 -13.535 19.209 1.00 84.50 218 LEU A O 1
ATOM 1664 N N . THR A 1 219 ? -18.612 -13.413 19.542 1.00 84.81 219 THR A N 1
ATOM 1665 C CA . THR A 1 219 ? -18.495 -14.679 20.292 1.00 84.81 219 THR A CA 1
ATOM 1666 C C . THR A 1 219 ? -18.085 -14.498 21.749 1.00 84.81 219 THR A C 1
ATOM 1668 O O . THR A 1 219 ? -17.907 -15.489 22.457 1.00 84.81 219 THR A O 1
ATOM 1671 N N . HIS A 1 220 ? -17.890 -13.254 22.209 1.00 81.44 220 HIS A N 1
ATOM 1672 C CA . HIS A 1 220 ? -17.430 -12.921 23.567 1.00 81.44 220 HIS A CA 1
ATOM 1673 C C . HIS A 1 220 ? -16.147 -13.654 24.012 1.00 81.44 220 HIS A C 1
ATOM 1675 O O . HIS A 1 220 ? -15.836 -13.720 25.200 1.00 81.44 220 HIS A O 1
ATOM 1681 N N . SER A 1 221 ? -15.386 -14.194 23.057 1.00 78.19 221 SER A N 1
ATOM 1682 C CA . SER A 1 221 ? -14.148 -14.927 23.295 1.00 78.19 221 SER A CA 1
ATOM 1683 C C . SER A 1 221 ? -12.948 -14.024 23.031 1.00 78.19 221 SER A C 1
ATOM 1685 O O . SER A 1 221 ? -12.962 -13.207 22.108 1.00 78.19 221 SER A O 1
ATOM 1687 N N . HIS A 1 222 ? -11.873 -14.205 23.800 1.00 78.06 222 HIS A N 1
ATOM 1688 C CA . HIS A 1 222 ? -10.651 -13.406 23.676 1.00 78.06 222 HIS A CA 1
ATOM 1689 C C . HIS A 1 222 ? -9.425 -14.265 23.322 1.00 78.06 222 HIS A C 1
ATOM 1691 O O . HIS A 1 222 ? -8.513 -14.391 24.142 1.00 78.06 222 HIS A O 1
ATOM 1697 N N . PRO A 1 223 ? -9.365 -14.869 22.115 1.00 81.88 223 PRO A N 1
ATOM 1698 C CA . PRO A 1 223 ? -8.144 -15.523 21.661 1.00 81.88 223 PRO A CA 1
ATOM 1699 C C . PRO A 1 223 ? -6.987 -14.524 21.591 1.00 81.88 223 PRO A C 1
ATOM 1701 O O . PRO A 1 223 ? -7.179 -13.350 21.259 1.00 81.88 223 PRO A O 1
ATOM 1704 N N . GLY A 1 224 ? -5.773 -15.002 21.864 1.00 82.94 224 GLY A N 1
ATOM 1705 C CA . GLY A 1 224 ? -4.567 -14.191 21.750 1.00 82.94 224 GLY A CA 1
ATOM 1706 C C . GLY A 1 224 ? -4.380 -13.634 20.335 1.00 82.94 224 GLY A C 1
ATOM 1707 O O . GLY A 1 224 ? -4.707 -14.280 19.340 1.00 82.94 224 GLY A O 1
ATOM 1708 N N . ARG A 1 225 ? -3.794 -12.437 20.237 1.00 84.88 225 ARG A N 1
ATOM 1709 C CA . ARG A 1 225 ? -3.584 -11.716 18.971 1.00 84.88 225 ARG A CA 1
ATOM 1710 C C . ARG A 1 225 ? -2.898 -12.550 17.884 1.00 84.88 225 ARG A C 1
ATOM 1712 O O . ARG A 1 225 ? -3.230 -12.421 16.709 1.00 84.88 225 ARG A O 1
ATOM 1719 N N . VAL A 1 226 ? -1.937 -13.386 18.274 1.00 88.69 226 VAL A N 1
ATOM 1720 C CA . VAL A 1 226 ? -1.157 -14.214 17.343 1.00 88.69 226 VAL A CA 1
ATOM 1721 C C . VAL A 1 226 ? -2.055 -15.178 16.561 1.00 88.69 226 VAL A C 1
ATOM 1723 O O . VAL A 1 226 ? -1.811 -15.398 15.381 1.00 88.69 226 VAL A O 1
ATOM 1726 N N . VAL A 1 227 ? -3.137 -15.679 17.165 1.00 91.62 227 VAL A N 1
ATOM 1727 C CA . VAL A 1 227 ? -4.106 -16.548 16.476 1.00 91.62 227 VAL A CA 1
ATOM 1728 C C . VAL A 1 227 ? -4.753 -15.800 15.312 1.00 91.62 227 VAL A C 1
ATOM 1730 O O . VAL A 1 227 ? -4.769 -16.290 14.186 1.00 91.62 227 VAL A O 1
ATOM 1733 N N . TRP A 1 228 ? -5.206 -14.568 15.558 1.00 92.62 228 TRP A N 1
ATOM 1734 C CA . TRP A 1 228 ? -5.807 -13.714 14.532 1.00 92.62 228 TRP A CA 1
ATOM 1735 C C . TRP A 1 228 ? -4.806 -13.256 13.472 1.00 92.62 228 TRP A C 1
ATOM 1737 O O . TRP A 1 228 ? -5.175 -13.080 12.315 1.00 92.62 228 TRP A O 1
ATOM 1747 N N . LEU A 1 229 ? -3.534 -13.093 13.845 1.00 93.38 229 LEU A N 1
ATOM 1748 C CA . LEU A 1 229 ? -2.452 -12.831 12.899 1.00 93.38 229 LEU A CA 1
ATOM 1749 C C . LEU A 1 229 ? -2.261 -14.006 11.935 1.00 93.38 229 LEU A C 1
ATOM 1751 O O . LEU A 1 229 ? -2.268 -13.793 10.724 1.00 93.38 229 LEU A O 1
ATOM 1755 N N . VAL A 1 230 ? -2.116 -15.227 12.458 1.00 93.88 230 VAL A N 1
ATOM 1756 C CA . VAL A 1 230 ? -1.939 -16.433 11.634 1.00 93.88 230 VAL A CA 1
ATOM 1757 C C . VAL A 1 230 ? -3.158 -16.650 10.743 1.00 93.88 230 VAL A C 1
ATOM 1759 O O . VAL A 1 230 ? -2.993 -16.865 9.549 1.00 93.88 230 VAL A O 1
ATOM 1762 N N . PHE A 1 231 ? -4.368 -16.502 11.286 1.00 93.50 231 PHE A N 1
ATOM 1763 C CA . PHE A 1 231 ? -5.612 -16.573 10.518 1.00 93.50 231 PHE A CA 1
ATOM 1764 C C . PHE A 1 231 ? -5.634 -15.578 9.347 1.00 93.50 231 PHE A C 1
ATOM 1766 O O . PHE A 1 231 ? -5.881 -15.961 8.205 1.00 93.50 231 PHE A O 1
ATOM 1773 N N . ASN A 1 232 ? -5.312 -14.309 9.612 1.00 93.81 232 ASN A N 1
ATOM 1774 C CA . ASN A 1 232 ? -5.304 -13.262 8.595 1.00 93.81 232 ASN A CA 1
ATOM 1775 C C . ASN A 1 232 ? -4.260 -13.522 7.496 1.00 93.81 232 ASN A C 1
ATOM 1777 O O . ASN A 1 232 ? -4.555 -13.373 6.312 1.00 93.81 232 ASN A O 1
ATOM 1781 N N . VAL A 1 233 ? -3.044 -13.930 7.877 1.00 94.75 233 VAL A N 1
ATOM 1782 C CA . VAL A 1 233 ? -1.970 -14.253 6.924 1.00 94.75 233 VAL A CA 1
ATOM 1783 C C . VAL A 1 233 ? -2.299 -15.514 6.121 1.00 94.75 233 VAL A C 1
ATOM 1785 O O . VAL A 1 233 ? -2.022 -15.547 4.927 1.00 94.75 233 VAL A O 1
ATOM 1788 N N . ALA A 1 234 ? -2.924 -16.523 6.733 1.00 95.00 234 ALA A N 1
ATOM 1789 C CA . ALA A 1 234 ? -3.320 -17.754 6.053 1.00 95.00 234 ALA A CA 1
ATOM 1790 C C . ALA A 1 234 ? -4.384 -17.501 4.978 1.00 95.00 234 ALA A C 1
ATOM 1792 O O . ALA A 1 234 ? -4.240 -17.987 3.859 1.00 95.00 234 ALA A O 1
ATOM 1793 N N . ILE A 1 235 ? -5.410 -16.695 5.276 1.00 93.06 235 ILE A N 1
ATOM 1794 C CA . ILE A 1 235 ? -6.408 -16.299 4.272 1.00 93.06 235 ILE A CA 1
ATOM 1795 C C . ILE A 1 235 ? -5.749 -15.492 3.157 1.00 93.06 235 ILE A C 1
ATOM 1797 O O . ILE A 1 235 ? -5.998 -15.761 1.987 1.00 93.06 235 ILE A O 1
ATOM 1801 N N . ALA A 1 236 ? -4.880 -14.536 3.497 1.00 91.62 236 ALA A N 1
ATOM 1802 C CA . ALA A 1 236 ? -4.164 -13.763 2.490 1.00 91.62 236 ALA A CA 1
ATOM 1803 C C . ALA A 1 236 ? -3.321 -14.667 1.571 1.00 91.62 236 ALA A C 1
ATOM 1805 O O . ALA A 1 236 ? -3.380 -14.513 0.356 1.00 91.62 236 ALA A O 1
ATOM 1806 N N . LEU A 1 237 ? -2.588 -15.636 2.130 1.00 92.56 237 LEU A N 1
ATOM 1807 C CA . LEU A 1 237 ? -1.810 -16.609 1.362 1.00 92.56 237 LEU A CA 1
ATOM 1808 C C . LEU A 1 237 ? -2.711 -17.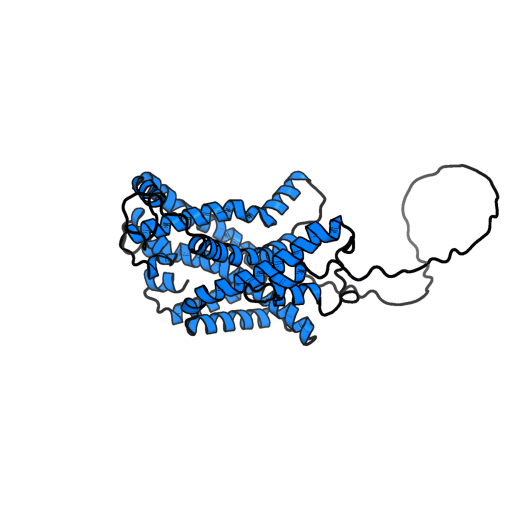452 0.450 1.00 92.56 237 LEU A C 1
ATOM 1810 O O . LEU A 1 237 ? -2.434 -17.555 -0.740 1.00 92.56 237 LEU A O 1
ATOM 1814 N N . LEU A 1 238 ? -3.811 -17.988 0.984 1.00 92.25 238 LEU A N 1
ATOM 1815 C CA . LEU A 1 238 ? -4.767 -18.783 0.215 1.00 92.25 238 LEU A CA 1
ATOM 1816 C C . LEU A 1 238 ? -5.338 -17.988 -0.966 1.00 92.25 238 LEU A C 1
ATOM 1818 O O . LEU A 1 238 ? -5.354 -18.480 -2.088 1.00 92.25 238 LEU A O 1
ATOM 1822 N N . LEU A 1 239 ? -5.771 -16.746 -0.738 1.00 89.44 239 LEU A N 1
ATOM 1823 C CA . LEU A 1 239 ? -6.313 -15.892 -1.799 1.00 89.44 239 LEU A CA 1
ATOM 1824 C C . LEU A 1 239 ? -5.266 -15.575 -2.876 1.00 89.44 239 LEU A C 1
ATOM 1826 O O . LEU A 1 239 ? -5.600 -15.518 -4.060 1.00 89.44 239 LEU A O 1
ATOM 1830 N N . MET A 1 240 ? -4.003 -15.391 -2.485 1.00 88.25 240 MET A N 1
ATOM 1831 C CA . MET A 1 240 ? -2.910 -15.179 -3.435 1.00 88.25 240 MET A CA 1
ATOM 1832 C C . MET A 1 240 ? -2.646 -16.425 -4.290 1.00 88.25 240 MET A C 1
ATOM 1834 O O . MET A 1 240 ? -2.520 -16.290 -5.505 1.00 88.25 240 MET A O 1
ATOM 1838 N N . GLU A 1 241 ? -2.643 -17.622 -3.693 1.00 86.94 241 GLU A N 1
ATOM 1839 C CA . GLU A 1 241 ? -2.482 -18.895 -4.420 1.00 86.94 241 GLU A CA 1
ATOM 1840 C C . GLU A 1 241 ? -3.661 -19.197 -5.356 1.00 86.94 241 GLU A C 1
ATOM 1842 O O . GLU A 1 241 ? -3.481 -19.745 -6.440 1.00 86.94 241 GLU A O 1
ATOM 1847 N N . LEU A 1 242 ? -4.873 -18.767 -4.995 1.00 86.44 242 LEU A N 1
ATOM 1848 C CA . LEU A 1 242 ? -6.062 -18.879 -5.848 1.00 86.44 242 LEU A CA 1
ATOM 1849 C C . LEU A 1 242 ? -6.084 -17.869 -7.011 1.00 86.44 242 LEU A C 1
ATOM 1851 O O . LEU A 1 242 ? -7.035 -17.847 -7.791 1.00 86.44 242 LEU A O 1
ATOM 1855 N N . GLY A 1 243 ? -5.057 -17.026 -7.153 1.00 82.00 243 GLY A N 1
ATOM 1856 C CA . GLY A 1 243 ? -4.925 -16.124 -8.295 1.00 82.00 243 GLY A CA 1
ATOM 1857 C C . GLY A 1 243 ? -5.848 -14.905 -8.239 1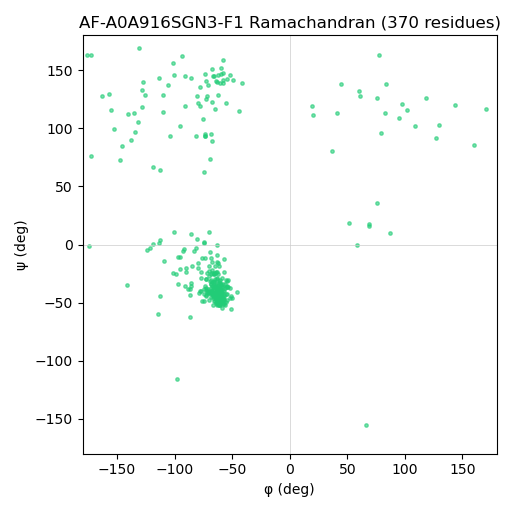.00 82.00 243 GLY A C 1
ATOM 1858 O O . GLY A 1 243 ? -6.294 -14.422 -9.284 1.00 82.00 243 GLY A O 1
ATOM 1859 N N . ILE A 1 244 ? -6.096 -14.351 -7.043 1.00 80.06 244 ILE A N 1
ATOM 1860 C CA . ILE A 1 244 ? -6.973 -13.180 -6.836 1.00 80.06 244 ILE A CA 1
ATOM 1861 C C . ILE A 1 244 ? -6.570 -11.931 -7.639 1.00 80.06 244 ILE A C 1
ATOM 1863 O O . ILE A 1 244 ? -7.360 -11.002 -7.764 1.00 80.06 244 ILE A O 1
ATOM 1867 N N . TYR A 1 245 ? -5.375 -11.896 -8.238 1.00 69.12 245 TYR A N 1
ATOM 1868 C CA . TYR A 1 245 ? -4.869 -10.743 -8.986 1.00 69.12 245 TYR A CA 1
ATOM 1869 C C . TYR A 1 245 ? -5.820 -10.258 -10.093 1.00 69.12 245 TYR A C 1
ATOM 1871 O O . TYR A 1 245 ? -5.970 -9.057 -10.292 1.00 69.12 245 TYR A O 1
ATOM 1879 N N . ARG A 1 246 ? -6.518 -11.179 -10.771 1.00 67.12 246 ARG A N 1
ATOM 1880 C CA . ARG A 1 246 ? -7.512 -10.832 -11.806 1.00 67.12 246 ARG A CA 1
ATOM 1881 C C . ARG A 1 246 ? -8.795 -10.238 -11.220 1.00 67.12 246 ARG A C 1
ATOM 1883 O O . ARG A 1 246 ? -9.423 -9.399 -11.849 1.00 67.12 246 ARG A O 1
ATOM 1890 N N . LEU A 1 247 ? -9.146 -10.640 -10.001 1.00 68.88 247 LEU A N 1
ATOM 1891 C CA . LEU A 1 247 ? -10.328 -10.174 -9.276 1.00 68.88 247 LEU A CA 1
ATOM 1892 C C . LEU A 1 247 ? -10.064 -8.867 -8.517 1.00 68.88 247 LEU A C 1
ATOM 1894 O O . LEU A 1 247 ? -11.011 -8.167 -8.168 1.00 68.88 247 LEU A O 1
ATOM 1898 N N . LEU A 1 248 ? -8.799 -8.505 -8.265 1.00 69.69 248 LEU A N 1
ATOM 1899 C CA . LEU A 1 248 ? -8.441 -7.274 -7.553 1.00 69.69 248 LEU A CA 1
ATOM 1900 C C . LEU A 1 248 ? -9.009 -6.029 -8.242 1.00 69.69 248 LEU A C 1
ATOM 1902 O O . LEU A 1 248 ? -9.555 -5.165 -7.569 1.00 69.69 248 LEU A O 1
ATOM 1906 N N . GLN A 1 249 ? -8.933 -5.932 -9.571 1.00 66.06 249 GLN A N 1
ATOM 1907 C CA . GLN A 1 249 ? -9.397 -4.731 -10.272 1.00 66.06 249 GLN A CA 1
ATOM 1908 C C . GLN A 1 249 ? -10.920 -4.545 -10.167 1.00 66.06 249 GLN A C 1
ATOM 1910 O O . GLN A 1 249 ? -11.385 -3.438 -9.896 1.00 66.06 249 GLN A O 1
ATOM 1915 N N . GLU A 1 250 ? -11.694 -5.624 -10.306 1.00 69.44 250 GLU A N 1
ATOM 1916 C CA . GLU A 1 250 ? -13.155 -5.581 -10.151 1.00 69.44 250 GLU A CA 1
ATOM 1917 C C . GLU A 1 250 ? -13.570 -5.354 -8.689 1.00 69.44 250 GLU A C 1
ATOM 1919 O O . GLU A 1 250 ? -14.455 -4.546 -8.396 1.00 69.44 250 GLU A O 1
ATOM 1924 N N . THR A 1 251 ? -12.883 -6.005 -7.747 1.00 75.69 251 THR A N 1
ATOM 1925 C CA . THR A 1 251 ? -13.168 -5.857 -6.312 1.00 75.69 251 THR A CA 1
ATOM 1926 C C . THR A 1 251 ? -12.795 -4.479 -5.775 1.00 75.69 251 THR A C 1
ATOM 1928 O O . THR A 1 251 ? -13.508 -3.980 -4.908 1.00 75.69 251 THR A O 1
ATOM 1931 N N . LEU A 1 252 ? -11.761 -3.812 -6.306 1.00 75.62 252 LEU A N 1
ATOM 1932 C CA . LEU A 1 252 ? -11.403 -2.436 -5.932 1.00 75.62 252 LEU A CA 1
ATOM 1933 C C . LEU A 1 252 ? -12.519 -1.439 -6.256 1.00 75.62 252 LEU A C 1
ATOM 1935 O O . LEU A 1 252 ? -12.764 -0.527 -5.467 1.00 75.62 252 LEU A O 1
ATOM 1939 N N . GLY A 1 253 ? -13.227 -1.629 -7.374 1.00 76.69 253 GLY A N 1
ATOM 1940 C CA . GLY A 1 253 ? -14.382 -0.805 -7.732 1.00 76.69 253 GLY A CA 1
ATOM 1941 C C . GLY A 1 253 ? -15.495 -0.915 -6.688 1.00 76.69 253 GLY A C 1
ATOM 1942 O O . GLY A 1 253 ? -15.925 0.093 -6.129 1.00 76.69 253 GLY A O 1
ATOM 1943 N N . ILE A 1 254 ? -15.899 -2.139 -6.346 1.00 80.12 254 ILE A N 1
ATOM 1944 C CA . ILE A 1 254 ? -16.922 -2.396 -5.317 1.00 80.12 254 ILE A CA 1
ATOM 1945 C C . ILE A 1 254 ? -16.455 -1.904 -3.940 1.00 80.12 254 ILE A C 1
ATOM 1947 O O . ILE A 1 254 ? -17.202 -1.242 -3.219 1.00 80.12 254 ILE A O 1
ATOM 1951 N N . PHE A 1 255 ? -15.199 -2.175 -3.590 1.00 82.94 255 PHE A N 1
ATOM 1952 C CA . PHE A 1 255 ? -14.597 -1.742 -2.335 1.00 82.94 255 PHE A CA 1
ATOM 1953 C C . PHE A 1 255 ? -14.591 -0.218 -2.198 1.00 82.94 255 PHE A C 1
ATOM 1955 O O . PHE A 1 255 ? -14.920 0.290 -1.128 1.00 82.94 255 PHE A O 1
ATOM 1962 N N . SER A 1 256 ? -14.298 0.517 -3.277 1.00 84.81 256 SER A N 1
ATOM 1963 C CA . SER A 1 256 ? -14.332 1.982 -3.272 1.00 84.81 256 SER A CA 1
ATOM 1964 C C . SER A 1 256 ? -15.718 2.526 -2.918 1.00 84.81 256 SER A C 1
ATOM 1966 O O . SER A 1 256 ? -15.820 3.455 -2.124 1.00 84.81 256 SER A O 1
ATOM 1968 N N . ILE A 1 257 ? -16.790 1.906 -3.422 1.00 85.06 257 ILE A N 1
ATOM 1969 C CA . ILE A 1 257 ? -18.172 2.316 -3.140 1.00 85.06 257 ILE A CA 1
ATOM 1970 C C . ILE A 1 257 ? -18.469 2.151 -1.648 1.00 85.06 257 ILE A C 1
ATOM 1972 O O . ILE A 1 257 ? -18.949 3.085 -1.010 1.00 85.06 257 ILE A O 1
ATOM 1976 N N . ILE A 1 258 ? -18.133 0.994 -1.074 1.00 85.31 258 ILE A N 1
ATOM 1977 C CA . ILE A 1 258 ? -18.366 0.706 0.349 1.00 85.31 258 ILE A CA 1
ATOM 1978 C C . ILE A 1 258 ? -17.525 1.634 1.238 1.00 85.31 258 ILE A C 1
ATOM 1980 O O . ILE A 1 258 ? -18.039 2.220 2.193 1.00 85.31 258 ILE A O 1
ATOM 1984 N N . ALA A 1 259 ? -16.241 1.805 0.913 1.00 86.06 259 ALA A N 1
ATOM 1985 C CA . ALA A 1 259 ? -15.336 2.684 1.646 1.00 86.06 259 ALA A CA 1
ATOM 1986 C C . ALA A 1 259 ? -15.820 4.140 1.627 1.00 86.06 259 ALA A C 1
ATOM 1988 O O . ALA A 1 259 ? -15.825 4.805 2.664 1.00 86.06 259 ALA A O 1
ATOM 1989 N N . MET A 1 260 ? -16.281 4.625 0.472 1.00 87.81 260 MET A N 1
ATOM 1990 C CA . MET A 1 260 ? -16.820 5.977 0.345 1.00 87.81 260 MET A CA 1
ATOM 1991 C C . MET A 1 260 ? -18.146 6.141 1.084 1.00 87.81 260 MET A C 1
ATOM 1993 O O . MET A 1 260 ? -18.310 7.144 1.771 1.00 87.81 260 MET A O 1
ATOM 1997 N N . ALA A 1 261 ? -19.051 5.157 1.040 1.00 87.88 261 ALA A N 1
ATOM 1998 C CA . ALA A 1 261 ? -20.290 5.186 1.821 1.00 87.88 261 ALA A CA 1
ATOM 1999 C C . ALA A 1 261 ? -20.002 5.392 3.315 1.00 87.88 261 ALA A C 1
ATOM 2001 O O . ALA A 1 261 ? -20.576 6.264 3.975 1.00 87.88 261 ALA A O 1
ATOM 2002 N N . TRP A 1 262 ? -19.053 4.615 3.838 1.00 87.25 262 TRP A N 1
ATOM 2003 C CA . TRP A 1 262 ? -18.609 4.696 5.224 1.00 87.25 262 TRP A CA 1
ATOM 2004 C C . TRP A 1 262 ? -18.005 6.063 5.563 1.00 87.25 262 TRP A C 1
ATOM 2006 O O . TRP A 1 262 ? -18.423 6.700 6.534 1.00 87.25 262 TRP A O 1
ATOM 2016 N N . LEU A 1 263 ? -17.067 6.547 4.744 1.00 88.44 263 LEU A N 1
ATOM 2017 C CA . LEU A 1 263 ? -16.403 7.835 4.958 1.00 88.44 263 LEU A CA 1
ATOM 2018 C C . LEU A 1 263 ? -17.372 9.012 4.869 1.00 88.44 263 LEU A C 1
ATOM 2020 O O . LEU A 1 263 ? -17.309 9.913 5.707 1.00 88.44 263 LEU A O 1
ATOM 2024 N N . CYS A 1 264 ? -18.283 9.010 3.897 1.00 88.50 264 CYS A N 1
ATOM 2025 C CA . CYS A 1 264 ? -19.304 10.041 3.750 1.00 88.50 264 CYS A CA 1
ATOM 2026 C C . CYS A 1 264 ? -20.254 10.062 4.948 1.00 88.50 264 CYS A C 1
ATOM 2028 O O . CYS A 1 264 ? -20.592 11.142 5.422 1.00 88.50 264 CYS A O 1
ATOM 2030 N N . THR A 1 265 ? -20.624 8.898 5.487 1.00 88.62 265 THR A N 1
ATOM 2031 C CA . THR A 1 265 ? -21.474 8.813 6.685 1.00 88.62 265 THR A CA 1
ATOM 2032 C C . THR A 1 265 ? -20.784 9.433 7.899 1.00 88.62 265 THR A C 1
ATOM 2034 O O . THR A 1 265 ? -21.373 10.263 8.589 1.00 88.62 265 THR A O 1
ATOM 2037 N N . ILE A 1 266 ? -19.515 9.083 8.140 1.00 88.25 266 ILE A N 1
ATOM 2038 C CA . ILE A 1 266 ? -18.729 9.678 9.232 1.00 88.25 266 ILE A CA 1
ATOM 2039 C C . ILE A 1 266 ? -18.576 11.186 9.019 1.00 88.25 266 ILE A C 1
ATOM 2041 O O . ILE A 1 266 ? -18.759 11.970 9.947 1.00 88.25 266 ILE A O 1
ATOM 2045 N N . SER A 1 267 ? -18.266 11.602 7.792 1.00 89.62 267 SER A N 1
ATOM 2046 C CA . SER A 1 267 ? -18.083 13.013 7.448 1.00 89.62 267 SER A CA 1
ATOM 2047 C C . SER A 1 267 ? -19.369 13.813 7.649 1.00 89.62 267 SER A C 1
ATOM 2049 O O . SER A 1 267 ? -19.319 14.913 8.187 1.00 89.62 267 SER A O 1
ATOM 2051 N N . ALA A 1 268 ? -20.526 13.262 7.279 1.00 89.81 268 ALA A N 1
ATOM 2052 C CA . ALA A 1 268 ? -21.821 13.891 7.508 1.00 89.81 268 ALA A CA 1
ATOM 2053 C C . ALA A 1 268 ? -22.105 14.066 9.007 1.00 89.81 268 ALA A C 1
ATOM 2055 O O . ALA A 1 268 ? -22.551 15.135 9.423 1.00 89.81 268 ALA A O 1
ATOM 2056 N N . ASP A 1 269 ? -21.782 13.073 9.841 1.00 87.31 269 ASP A N 1
ATOM 2057 C CA . ASP A 1 269 ? -21.950 13.226 11.288 1.00 87.31 269 ASP A CA 1
ATOM 2058 C C . ASP A 1 269 ? -21.063 14.347 11.856 1.00 87.31 269 ASP A C 1
ATOM 2060 O O . ASP A 1 269 ? -21.530 15.202 12.611 1.00 87.31 269 ASP A O 1
ATOM 2064 N N . LEU A 1 270 ? -19.796 14.395 11.438 1.00 88.44 270 LEU A N 1
ATOM 2065 C CA . LEU A 1 270 ? -18.820 15.357 11.950 1.00 88.44 270 LEU A CA 1
ATOM 2066 C C . LEU A 1 270 ? -19.020 16.785 11.424 1.00 88.44 270 LEU A C 1
ATOM 2068 O O . LEU A 1 270 ? -18.902 17.732 12.199 1.00 88.44 270 LEU A O 1
ATOM 2072 N N . PHE A 1 271 ? -19.302 16.955 10.130 1.00 90.88 271 PHE A N 1
ATOM 2073 C CA . PHE A 1 271 ? -19.383 18.268 9.481 1.00 90.88 271 PHE A CA 1
ATOM 2074 C C . PHE A 1 271 ? -20.801 18.834 9.399 1.00 90.88 271 PHE A C 1
ATOM 2076 O O . PHE A 1 271 ? -20.947 20.044 9.248 1.00 90.88 271 PHE A O 1
ATOM 2083 N N . VAL A 1 272 ? -21.838 17.996 9.493 1.00 89.12 272 VAL A N 1
ATOM 2084 C CA . VAL A 1 272 ? -23.239 18.432 9.371 1.00 89.12 272 VAL A CA 1
ATOM 2085 C C . VAL A 1 272 ? -23.977 18.241 10.692 1.00 89.12 272 VAL A C 1
ATOM 2087 O O . VAL A 1 272 ? -24.420 19.220 11.288 1.00 89.12 272 VAL A O 1
ATOM 2090 N N . ASN A 1 273 ? -24.064 17.013 11.211 1.00 89.44 273 ASN A N 1
ATOM 2091 C CA . ASN A 1 273 ? -24.902 16.741 12.385 1.00 89.44 273 ASN A CA 1
ATOM 2092 C C . ASN A 1 273 ? -24.369 17.394 13.662 1.00 89.44 273 ASN A C 1
ATOM 2094 O O . ASN A 1 273 ? -25.154 17.944 14.435 1.00 89.44 273 ASN A O 1
ATOM 2098 N N . LYS A 1 274 ? -23.051 17.352 13.897 1.00 87.81 274 LYS A N 1
ATOM 2099 C CA . LYS A 1 274 ? -22.438 17.962 15.086 1.00 87.81 274 LYS A CA 1
ATOM 2100 C C . LYS A 1 274 ? -22.608 19.485 15.124 1.00 87.81 274 LYS A C 1
ATOM 2102 O O . LYS A 1 274 ? -23.101 19.969 16.142 1.00 87.81 274 LYS A O 1
ATOM 2107 N N . PRO A 1 275 ? -22.293 20.252 14.061 1.00 89.50 275 PRO A N 1
ATOM 2108 C CA . PRO A 1 275 ? -22.550 21.694 14.052 1.00 89.50 275 PRO A CA 1
ATOM 2109 C C . PRO A 1 275 ? -24.032 22.060 14.189 1.00 89.50 275 PRO A C 1
ATOM 2111 O O . PRO A 1 275 ? -24.350 23.080 14.793 1.00 89.50 275 PRO A O 1
ATOM 2114 N N . LEU A 1 276 ? -24.939 21.222 13.673 1.00 90.69 276 LEU A N 1
ATOM 2115 C CA . LEU A 1 276 ? -26.388 21.418 13.796 1.00 90.69 276 LEU A CA 1
ATOM 2116 C C . LEU A 1 276 ? -26.969 20.949 15.142 1.00 90.69 276 LEU A C 1
ATOM 2118 O O . LEU A 1 276 ? -28.168 21.099 15.369 1.00 90.69 276 LEU A O 1
ATOM 2122 N N . GLY A 1 2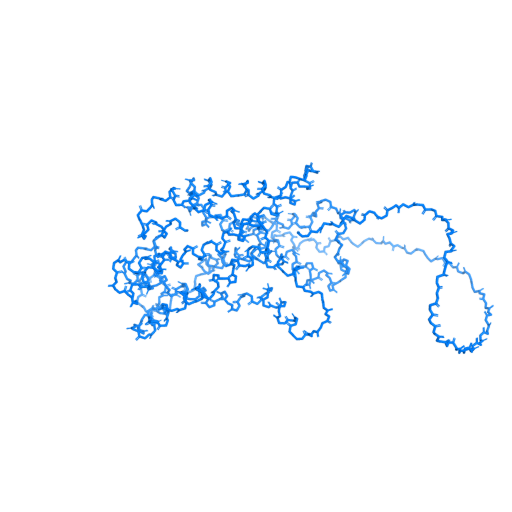77 ? -26.158 20.364 16.030 1.00 87.00 277 GLY A N 1
ATOM 2123 C CA . GLY A 1 277 ? -26.614 19.832 17.318 1.00 87.00 277 GLY A CA 1
ATOM 2124 C C . GLY A 1 277 ? -27.503 18.585 17.215 1.00 87.00 277 GLY A C 1
ATOM 2125 O O . GLY A 1 277 ? -28.173 18.232 18.182 1.00 87.00 277 GLY A O 1
ATOM 2126 N N . LEU A 1 278 ? -27.517 17.915 16.058 1.00 85.31 278 LEU A N 1
ATOM 2127 C CA . LEU A 1 278 ? -28.267 16.674 15.821 1.00 85.31 278 LEU A CA 1
ATOM 2128 C C . LEU A 1 278 ? -27.547 15.436 16.384 1.00 85.31 278 LEU A C 1
ATOM 2130 O O . LEU A 1 278 ? -28.177 14.405 16.602 1.00 85.31 278 LEU A O 1
ATOM 2134 N N . SER A 1 279 ? -26.234 15.538 16.611 1.00 82.19 279 SER A N 1
ATOM 2135 C CA . SER A 1 279 ? -25.381 14.484 17.172 1.00 82.19 279 SER A CA 1
ATOM 2136 C C . SER A 1 279 ? -24.869 14.900 18.558 1.00 82.19 279 SER A C 1
ATOM 2138 O O . SER A 1 279 ? -24.581 16.086 18.760 1.00 82.19 279 SER A O 1
ATOM 2140 N N . PRO A 1 280 ? -24.734 13.970 19.526 1.00 81.00 280 PRO A N 1
ATOM 2141 C CA . PRO A 1 280 ? -24.204 14.279 20.849 1.00 81.00 280 PRO A CA 1
ATOM 2142 C C . PRO A 1 280 ? -22.848 15.011 20.795 1.00 81.00 280 PRO A C 1
ATOM 2144 O O . PRO A 1 280 ? -22.013 14.733 19.921 1.00 81.00 280 PRO A O 1
ATOM 2147 N N . PRO A 1 281 ? -22.580 15.926 21.748 1.00 75.94 281 PRO A N 1
ATOM 2148 C CA . PRO A 1 281 ? -21.366 16.742 21.739 1.00 75.94 281 PRO A CA 1
ATOM 2149 C C . PRO A 1 281 ? -20.091 15.906 21.941 1.00 75.94 281 PRO A C 1
ATOM 2151 O O . PRO A 1 281 ? -19.048 16.230 21.377 1.00 75.94 281 PRO A O 1
ATOM 2154 N N . GLY A 1 282 ? -20.175 14.802 22.691 1.00 76.69 282 GLY A N 1
ATOM 2155 C CA . GLY A 1 282 ? -19.081 13.849 22.893 1.00 76.69 282 GLY A CA 1
ATOM 2156 C C . GLY A 1 282 ? -19.221 12.588 22.040 1.00 76.69 282 GLY A C 1
ATOM 2157 O O . GLY A 1 282 ? -20.322 12.216 21.640 1.00 76.69 282 GLY A O 1
ATOM 2158 N N . ILE A 1 283 ? -18.099 11.914 21.781 1.00 78.06 283 ILE A N 1
ATOM 2159 C CA . ILE A 1 283 ? -18.092 10.541 21.257 1.00 78.06 283 ILE A CA 1
ATOM 2160 C C . ILE A 1 283 ? -18.068 9.604 22.469 1.00 78.06 283 ILE A C 1
ATOM 2162 O O . ILE A 1 283 ? -17.151 9.680 23.285 1.00 78.06 283 ILE A O 1
ATOM 2166 N N . GLU A 1 284 ? -19.089 8.760 22.617 1.00 78.38 284 GLU A N 1
ATOM 2167 C CA . GLU A 1 284 ? -19.155 7.780 23.704 1.00 78.38 284 GLU A CA 1
ATOM 2168 C C . GLU A 1 284 ? -18.310 6.552 23.350 1.00 78.38 284 GLU A C 1
ATOM 2170 O O . GLU A 1 284 ? -18.464 5.963 22.282 1.00 78.38 284 GLU A O 1
ATOM 2175 N N . PHE A 1 285 ? -17.410 6.165 24.254 1.00 70.44 285 PHE A N 1
ATOM 2176 C CA . PHE A 1 285 ? -16.499 5.030 24.061 1.00 70.44 285 PHE A CA 1
ATOM 2177 C C . PHE A 1 285 ? -16.857 3.840 24.955 1.00 70.44 285 PHE A C 1
ATOM 2179 O O . PHE A 1 285 ? -16.349 2.732 24.762 1.00 70.44 285 PHE A O 1
ATOM 2186 N N . LYS A 1 286 ? -17.709 4.040 25.969 1.00 72.38 286 LYS A N 1
ATOM 2187 C CA . LYS A 1 286 ? -18.058 2.990 26.925 1.00 72.38 286 LYS A CA 1
ATOM 2188 C C . LYS A 1 286 ? -19.064 2.030 26.307 1.00 72.38 286 LYS A C 1
ATOM 2190 O O . LYS A 1 286 ? -20.205 2.396 26.041 1.00 72.38 286 LYS A O 1
ATOM 2195 N N . ARG A 1 287 ? -18.659 0.759 26.218 1.00 65.44 287 ARG A N 1
ATOM 2196 C CA . ARG A 1 287 ? -19.458 -0.354 25.676 1.00 65.44 287 ARG A CA 1
ATOM 2197 C C . ARG A 1 287 ? -20.901 -0.394 26.192 1.00 65.44 287 ARG A C 1
ATOM 2199 O O . ARG A 1 287 ? -21.801 -0.654 25.415 1.00 65.44 287 ARG A O 1
ATOM 2206 N N . ALA A 1 288 ? -21.118 -0.128 27.479 1.00 70.50 288 ALA A N 1
ATOM 2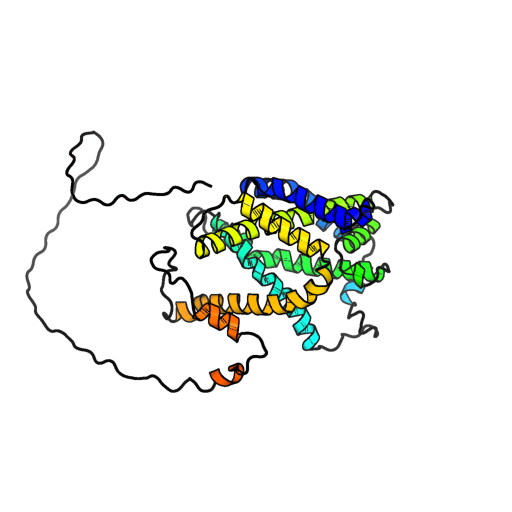207 C CA . ALA A 1 288 ? -22.437 -0.241 28.106 1.00 70.50 288 ALA A CA 1
ATOM 2208 C C . ALA A 1 288 ? -23.475 0.794 27.626 1.00 70.50 288 ALA A C 1
ATOM 2210 O O . ALA A 1 288 ? -24.657 0.619 27.897 1.00 70.50 288 ALA A O 1
ATOM 2211 N N . HIS A 1 289 ? -23.044 1.863 26.953 1.00 70.69 289 HIS A N 1
ATOM 2212 C CA . HIS A 1 289 ? -23.918 2.954 26.504 1.00 70.69 289 HIS A CA 1
ATOM 2213 C C . HIS A 1 289 ? -24.044 3.022 24.976 1.00 70.69 289 HIS A C 1
ATOM 2215 O O . HIS A 1 289 ? -24.666 3.942 24.454 1.00 70.69 289 HIS A O 1
ATOM 2221 N N . LEU A 1 290 ? -23.442 2.071 24.257 1.00 72.25 290 LEU A N 1
ATOM 2222 C CA . LEU A 1 290 ? -23.489 1.998 22.801 1.00 72.25 290 LEU A CA 1
ATOM 2223 C C . LEU A 1 290 ? -24.433 0.877 22.376 1.00 72.25 290 LEU A C 1
ATOM 2225 O O . LEU A 1 290 ? -24.397 -0.217 22.935 1.00 72.25 290 LEU A O 1
ATOM 2229 N N . HIS A 1 291 ? -25.253 1.149 21.365 1.00 72.12 291 HIS A N 1
ATOM 2230 C CA . HIS A 1 291 ? -26.012 0.104 20.690 1.00 72.12 291 HIS A CA 1
ATOM 2231 C C . HIS A 1 291 ? -25.063 -0.837 19.942 1.00 72.12 291 HIS A C 1
ATOM 2233 O O . HIS A 1 291 ? -24.061 -0.394 19.375 1.00 72.12 291 HIS A O 1
ATOM 2239 N N . ASP A 1 292 ? -25.405 -2.125 19.899 1.00 73.69 292 ASP A N 1
ATOM 2240 C CA . ASP A 1 292 ? -24.594 -3.129 19.202 1.00 73.69 292 ASP A CA 1
ATOM 2241 C C . ASP A 1 292 ? -24.535 -2.882 17.684 1.00 73.69 292 ASP A C 1
ATOM 2243 O O . ASP A 1 292 ? -23.529 -3.190 17.041 1.00 73.69 292 ASP A O 1
ATOM 2247 N N . ILE A 1 293 ? -25.587 -2.279 17.115 1.00 76.75 293 ILE A N 1
ATOM 2248 C CA . ILE A 1 293 ? -25.698 -1.946 15.691 1.00 76.75 293 ILE A CA 1
ATOM 2249 C C . ILE A 1 293 ? -26.084 -0.473 15.538 1.00 76.75 293 ILE A C 1
ATOM 2251 O O . ILE A 1 293 ? -27.019 0.004 16.180 1.00 76.75 293 ILE A O 1
ATOM 2255 N N . ASN A 1 294 ? -25.379 0.237 14.653 1.00 81.00 294 ASN A N 1
ATOM 2256 C CA . ASN A 1 294 ? -25.747 1.582 14.219 1.00 81.00 294 ASN A CA 1
ATOM 2257 C C . ASN A 1 294 ? -26.547 1.495 12.904 1.00 81.00 294 ASN A C 1
ATOM 2259 O O . ASN A 1 294 ? -25.921 1.323 11.853 1.00 81.00 294 ASN A O 1
ATOM 2263 N N . PRO A 1 295 ? -27.886 1.634 12.933 1.00 79.38 295 PRO A N 1
ATOM 2264 C CA . PRO A 1 295 ? -28.709 1.510 11.733 1.00 79.38 295 PRO A CA 1
ATOM 2265 C C . PRO A 1 295 ? -28.349 2.570 10.691 1.00 79.38 295 PRO A C 1
ATOM 2267 O O . PRO A 1 295 ? -28.198 2.233 9.532 1.00 79.38 295 PRO A O 1
ATOM 2270 N N . VAL A 1 296 ? -28.056 3.812 11.094 1.00 78.94 296 VAL A N 1
ATOM 2271 C CA . VAL A 1 296 ? -27.715 4.899 10.157 1.00 78.94 296 VAL A CA 1
ATOM 2272 C C . VAL A 1 296 ? -26.466 4.568 9.338 1.00 78.94 296 VAL A C 1
ATOM 2274 O O . VAL A 1 296 ? -26.429 4.813 8.137 1.00 78.94 296 VAL A O 1
ATOM 2277 N N . GLY A 1 297 ? -25.445 3.989 9.976 1.00 79.44 297 GLY A N 1
ATOM 2278 C CA . GLY A 1 297 ? -24.223 3.585 9.282 1.00 79.44 297 GLY A CA 1
ATOM 2279 C C . GLY A 1 297 ? -24.424 2.382 8.366 1.00 79.44 297 GLY A C 1
ATOM 2280 O O . GLY A 1 297 ? -23.913 2.375 7.248 1.00 79.44 297 GLY A O 1
ATOM 2281 N N . VAL A 1 298 ? -25.180 1.383 8.825 1.00 83.88 298 VAL A N 1
ATOM 2282 C CA . VAL A 1 298 ? -25.473 0.172 8.044 1.00 83.88 298 VAL A CA 1
ATOM 2283 C C . VAL A 1 298 ? -26.371 0.500 6.850 1.00 83.88 298 VAL A C 1
ATOM 2285 O O . VAL A 1 298 ? -26.061 0.101 5.730 1.00 83.88 298 VAL A O 1
ATOM 2288 N N . ASP A 1 299 ? -27.421 1.289 7.064 1.00 82.88 299 ASP A N 1
ATOM 2289 C CA . ASP A 1 299 ? -28.351 1.735 6.030 1.00 82.88 299 ASP A CA 1
ATOM 2290 C C . ASP A 1 299 ? -27.631 2.600 4.996 1.00 82.88 299 ASP A C 1
ATOM 2292 O O . ASP A 1 299 ? -27.789 2.390 3.794 1.00 82.88 299 ASP A O 1
ATOM 2296 N N . ALA A 1 300 ? -26.772 3.526 5.434 1.00 81.19 300 ALA A N 1
ATOM 2297 C CA . ALA A 1 300 ? -25.974 4.322 4.512 1.00 81.19 300 ALA A CA 1
ATOM 2298 C C . ALA A 1 300 ? -25.072 3.438 3.640 1.00 81.19 300 ALA A C 1
ATOM 2300 O O . ALA A 1 300 ? -25.056 3.614 2.429 1.00 81.19 300 ALA A O 1
ATOM 2301 N N . MET A 1 301 ? -24.383 2.441 4.204 1.00 82.56 301 MET A N 1
ATOM 2302 C CA . MET A 1 301 ? -23.571 1.505 3.412 1.00 82.56 301 MET A CA 1
ATOM 2303 C C . MET A 1 301 ? -24.404 0.646 2.450 1.00 82.56 301 MET A C 1
ATOM 2305 O O . MET A 1 301 ? -23.948 0.364 1.343 1.00 82.56 301 MET A O 1
ATOM 2309 N N . LEU A 1 302 ? -25.614 0.242 2.850 1.00 82.19 302 LEU A N 1
ATOM 2310 C CA . LEU A 1 302 ? -26.498 -0.612 2.055 1.00 82.19 302 LEU A CA 1
ATOM 2311 C C . LEU A 1 302 ? -27.156 0.138 0.886 1.00 82.19 302 LEU A C 1
ATOM 2313 O O . LEU A 1 302 ? -27.302 -0.426 -0.196 1.00 82.19 302 LEU A O 1
ATOM 2317 N N . PHE A 1 303 ? -27.546 1.402 1.089 1.00 75.06 303 PHE A N 1
ATOM 2318 C CA . PHE A 1 303 ? -28.274 2.207 0.098 1.00 75.06 303 PHE A CA 1
ATOM 2319 C C . PHE A 1 303 ? -27.387 3.111 -0.769 1.00 75.06 303 PHE A C 1
ATOM 2321 O O . PHE A 1 303 ? -27.865 3.624 -1.783 1.00 75.06 303 PHE A O 1
ATOM 2328 N N . PHE A 1 304 ? -26.102 3.259 -0.432 1.00 68.00 304 PHE A N 1
ATOM 2329 C CA . PHE A 1 304 ? -25.120 4.003 -1.225 1.00 68.00 304 PHE A CA 1
ATOM 2330 C C . PHE A 1 304 ? -24.731 3.410 -2.601 1.00 68.00 304 PHE A C 1
ATOM 2332 O O . PHE A 1 304 ? -24.262 4.197 -3.427 1.00 68.00 304 PHE A O 1
ATOM 2339 N N . PRO A 1 305 ? -24.884 2.106 -2.942 1.00 62.06 305 PRO A N 1
ATOM 2340 C CA . PRO A 1 305 ? -24.426 1.640 -4.243 1.00 62.06 305 PRO A CA 1
ATOM 2341 C C . PRO A 1 305 ? -25.211 2.301 -5.393 1.00 62.06 305 PRO A C 1
ATOM 2343 O O . PRO A 1 305 ? -26.436 2.439 -5.310 1.00 62.06 305 PRO A O 1
ATOM 2346 N N . PRO A 1 306 ? -24.535 2.654 -6.505 1.00 51.62 306 PRO A N 1
ATOM 2347 C CA . PRO A 1 306 ? -25.054 3.523 -7.571 1.00 51.62 306 PRO A CA 1
ATOM 2348 C C . PRO A 1 306 ? -26.178 2.905 -8.430 1.00 51.62 306 PRO A C 1
ATOM 2350 O O . PRO A 1 306 ? -26.552 3.471 -9.452 1.00 51.62 306 PRO A O 1
ATOM 2353 N N . GLY A 1 307 ? -26.734 1.762 -8.021 1.00 47.50 307 GLY A N 1
ATOM 2354 C CA . GLY A 1 307 ? -27.850 1.079 -8.678 1.00 47.50 307 GLY A CA 1
ATOM 2355 C C . GLY A 1 307 ? -29.146 1.030 -7.864 1.00 47.50 307 GLY A C 1
ATOM 2356 O O . GLY A 1 307 ? -30.112 0.434 -8.336 1.00 47.50 307 GLY A O 1
ATOM 2357 N N . SER A 1 308 ? -29.211 1.616 -6.659 1.00 36.97 308 SER A N 1
ATOM 2358 C CA . SER A 1 308 ? -30.470 1.618 -5.905 1.00 36.97 308 SER A CA 1
ATOM 2359 C C . SER A 1 308 ? -31.439 2.689 -6.457 1.00 36.97 308 SER A C 1
ATOM 2361 O O . SER A 1 308 ? -31.031 3.829 -6.699 1.00 36.97 308 SER A O 1
ATOM 2363 N N . PRO A 1 309 ? -32.739 2.379 -6.647 1.00 38.94 309 PRO A N 1
ATOM 2364 C CA . PRO A 1 309 ? -33.749 3.346 -7.101 1.00 38.94 309 PRO A CA 1
ATOM 2365 C C . PRO A 1 309 ? -33.977 4.523 -6.127 1.00 38.94 309 PRO A C 1
ATOM 2367 O O . PRO A 1 309 ? -34.788 5.415 -6.391 1.00 38.94 309 PRO A O 1
ATOM 2370 N N . SER A 1 310 ? -33.268 4.547 -4.997 1.00 40.16 310 SER A N 1
ATOM 2371 C CA . SER A 1 310 ? -33.449 5.481 -3.888 1.00 40.16 310 SER A CA 1
ATOM 2372 C C . SER A 1 310 ? -32.949 6.900 -4.174 1.00 40.16 310 SER A C 1
ATOM 2374 O O . SER A 1 310 ? -33.342 7.826 -3.464 1.00 40.16 310 SER A O 1
ATOM 2376 N N . SER A 1 311 ? -32.192 7.128 -5.257 1.00 35.00 311 SER A N 1
ATOM 2377 C CA . SER A 1 311 ? -31.822 8.483 -5.710 1.00 35.00 311 SER A CA 1
ATOM 2378 C C . SER A 1 311 ? -33.026 9.345 -6.130 1.00 35.00 311 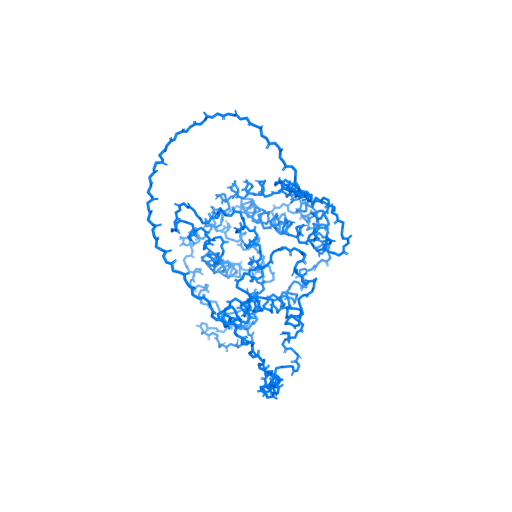SER A C 1
ATOM 2380 O O . SER A 1 311 ? -32.887 10.555 -6.293 1.00 35.00 311 SER A O 1
ATOM 2382 N N . ARG A 1 312 ? -34.235 8.766 -6.229 1.00 35.34 312 ARG A N 1
ATOM 2383 C CA . ARG A 1 312 ? -35.495 9.506 -6.436 1.00 35.34 312 ARG A CA 1
ATOM 2384 C C . ARG A 1 312 ? -36.297 9.797 -5.164 1.00 35.34 312 ARG A C 1
ATOM 2386 O O . ARG A 1 312 ? -37.244 10.577 -5.229 1.00 35.34 312 ARG A O 1
ATOM 2393 N N . ILE A 1 313 ? -35.958 9.216 -4.011 1.00 38.00 313 ILE A N 1
ATOM 2394 C CA . ILE A 1 313 ? -36.817 9.308 -2.812 1.00 38.00 313 ILE A CA 1
ATOM 2395 C C . ILE A 1 313 ? -36.478 10.531 -1.941 1.00 38.00 313 ILE A C 1
ATOM 2397 O O . ILE A 1 313 ? -37.365 11.086 -1.289 1.00 38.00 313 ILE A O 1
ATOM 2401 N N . SER A 1 314 ? -35.253 11.064 -2.020 1.00 33.88 314 SER A N 1
ATOM 2402 C CA . SER A 1 314 ? -34.873 12.261 -1.248 1.00 33.88 314 SER A CA 1
ATOM 2403 C C . SER A 1 314 ? -35.552 13.564 -1.711 1.00 33.88 314 SER A C 1
ATOM 2405 O O . SER A 1 314 ? -35.428 14.580 -1.032 1.00 33.88 314 SER A O 1
ATOM 2407 N N . ALA A 1 315 ? -36.308 13.549 -2.815 1.00 34.34 315 ALA A N 1
ATOM 2408 C CA . ALA A 1 315 ? -37.115 14.689 -3.260 1.00 34.34 315 ALA A CA 1
ATOM 2409 C C . ALA A 1 315 ? -38.567 14.671 -2.731 1.00 34.34 315 ALA A C 1
ATOM 2411 O O . ALA A 1 315 ? -39.315 15.611 -2.988 1.00 34.34 315 ALA A O 1
ATOM 2412 N N . ARG A 1 316 ? -38.995 13.626 -1.998 1.00 31.89 316 ARG A N 1
ATOM 2413 C CA . ARG A 1 316 ? -40.403 13.471 -1.569 1.00 31.89 316 ARG A CA 1
ATOM 2414 C C . ARG A 1 316 ? -40.654 13.328 -0.067 1.00 31.89 316 ARG A C 1
ATOM 2416 O O . ARG A 1 316 ? -41.811 13.346 0.327 1.00 31.89 316 ARG A O 1
ATOM 2423 N N . SER A 1 317 ? -39.623 13.259 0.779 1.00 32.97 317 SER A N 1
ATOM 2424 C CA . SER A 1 317 ? -39.803 13.087 2.236 1.00 32.97 317 SER A CA 1
ATOM 2425 C C . SER A 1 317 ? -39.657 14.376 3.068 1.00 32.97 317 SER A C 1
ATOM 2427 O O . SER A 1 317 ? -39.629 14.316 4.295 1.00 32.97 317 SER A O 1
ATOM 2429 N N . GLY A 1 318 ? -39.597 15.552 2.429 1.00 33.12 318 GLY A N 1
ATOM 2430 C CA . GLY A 1 318 ? -39.554 16.861 3.108 1.00 33.12 318 GLY A CA 1
ATOM 2431 C C . GLY A 1 318 ? -40.891 17.326 3.705 1.00 33.12 318 GLY A C 1
ATOM 2432 O O . GLY A 1 318 ? -40.982 18.418 4.258 1.00 33.12 318 GLY A O 1
ATOM 2433 N N . THR A 1 319 ? -41.945 16.520 3.605 1.00 37.94 319 THR A N 1
ATOM 2434 C CA . THR A 1 319 ? -43.283 16.834 4.114 1.00 37.94 319 THR A CA 1
ATOM 2435 C C . THR A 1 319 ? -43.857 15.594 4.782 1.00 37.94 319 THR A C 1
ATOM 2437 O O . THR A 1 319 ? -44.464 14.779 4.111 1.00 37.94 319 THR A O 1
ATOM 2440 N N . LEU A 1 320 ? -43.611 15.422 6.086 1.00 34.19 320 LEU A N 1
ATOM 2441 C CA . LEU A 1 320 ? -44.540 14.873 7.097 1.00 34.19 320 LEU A CA 1
ATOM 2442 C C . LEU A 1 320 ? -43.770 14.379 8.339 1.00 34.19 320 LEU A C 1
ATOM 2444 O O . LEU A 1 320 ? -43.519 13.192 8.488 1.00 34.19 320 LEU A O 1
ATOM 2448 N N . HIS A 1 321 ? -43.482 15.274 9.288 1.00 32.84 321 HIS A N 1
ATOM 2449 C CA . HIS A 1 321 ? -43.763 15.032 10.716 1.00 32.84 321 HIS A CA 1
ATOM 2450 C C . HIS A 1 321 ? -43.499 16.295 11.543 1.00 32.84 321 HIS A C 1
ATOM 2452 O O . HIS A 1 321 ? -42.522 16.429 12.272 1.00 32.84 321 HIS A O 1
ATOM 2458 N N . ARG A 1 322 ? -44.433 17.245 11.445 1.00 34.41 322 ARG A N 1
ATOM 2459 C CA . ARG A 1 322 ? -44.642 18.271 12.467 1.00 34.41 322 ARG A CA 1
ATOM 2460 C C . ARG A 1 322 ? -45.897 17.858 13.234 1.00 34.41 322 ARG A C 1
ATOM 2462 O O . ARG A 1 322 ? -47.008 18.147 12.804 1.00 34.41 322 ARG A O 1
ATOM 2469 N N . ARG A 1 323 ? -45.742 17.129 14.341 1.00 30.44 323 ARG A N 1
ATOM 2470 C CA . ARG A 1 323 ? -46.820 16.953 15.326 1.00 30.44 323 ARG A CA 1
ATOM 2471 C C . ARG A 1 323 ? -46.297 17.214 16.733 1.00 30.44 323 ARG A C 1
ATOM 2473 O O . ARG A 1 323 ? -45.553 16.426 17.297 1.00 30.44 323 ARG A O 1
ATOM 2480 N N . HIS A 1 324 ? -46.703 18.387 17.216 1.00 33.22 324 HIS A N 1
ATOM 2481 C CA . HIS A 1 324 ? -47.040 18.760 18.587 1.00 33.22 324 HIS A CA 1
ATOM 2482 C C . HIS A 1 324 ? -46.513 17.881 19.728 1.00 33.22 324 HIS A C 1
ATOM 2484 O O . HIS A 1 324 ? -46.995 16.771 19.944 1.00 33.22 324 HIS A O 1
ATOM 2490 N N . ARG A 1 325 ? -45.700 18.487 20.601 1.00 30.92 325 ARG A N 1
ATOM 2491 C CA . ARG A 1 325 ? -45.813 18.242 22.042 1.00 30.92 325 ARG A CA 1
ATOM 2492 C C . ARG A 1 325 ? -45.909 19.561 22.799 1.00 30.92 325 ARG A C 1
ATOM 2494 O O . ARG A 1 325 ? -45.027 20.410 22.724 1.00 30.92 325 ARG A O 1
ATOM 2501 N N . HIS A 1 326 ? -47.048 19.702 23.469 1.00 28.30 326 HIS A N 1
ATOM 2502 C CA . HIS A 1 326 ? -47.388 20.738 24.430 1.00 28.30 326 HIS A CA 1
ATOM 2503 C C . HIS A 1 326 ? -46.506 20.643 25.683 1.00 28.30 326 HIS A C 1
ATOM 2505 O O . HIS A 1 326 ? -46.185 19.551 26.149 1.00 28.30 326 HIS A O 1
ATOM 2511 N N . HIS A 1 327 ? -46.182 21.811 26.239 1.00 31.64 327 HIS A N 1
ATOM 2512 C CA . HIS A 1 327 ? -45.726 21.994 27.618 1.00 31.64 327 HIS A CA 1
ATOM 2513 C C . HIS A 1 327 ? -46.761 21.472 28.631 1.00 31.64 327 HIS A C 1
ATOM 2515 O O . HIS A 1 327 ? -47.962 21.512 28.357 1.00 31.64 327 HIS A O 1
ATOM 2521 N N . PRO A 1 328 ? -46.311 21.171 29.859 1.00 33.00 328 PRO A N 1
ATOM 2522 C CA . PRO A 1 328 ? -46.819 21.979 30.963 1.00 33.00 328 PRO A CA 1
ATOM 2523 C C . PRO A 1 328 ? -45.700 22.564 31.831 1.00 33.00 328 PRO A C 1
ATOM 2525 O O . PRO A 1 328 ? -44.685 21.930 32.115 1.00 33.00 328 PRO A O 1
ATOM 2528 N N . ARG A 1 329 ? -45.921 23.822 32.220 1.00 29.16 329 ARG A N 1
ATOM 2529 C CA . ARG A 1 329 ? -45.218 24.548 33.281 1.00 29.16 329 ARG A CA 1
ATOM 2530 C C . ARG A 1 329 ? -45.675 24.000 34.634 1.00 29.16 329 ARG A C 1
ATOM 2532 O O . ARG A 1 329 ? -46.871 23.788 34.810 1.00 29.16 329 ARG A O 1
ATOM 2539 N N . HIS A 1 330 ? -44.753 23.857 35.583 1.00 31.78 330 HIS A N 1
ATOM 2540 C CA . HIS A 1 330 ? -45.087 23.787 37.004 1.00 31.78 330 HIS A CA 1
ATOM 2541 C C . HIS A 1 330 ? -44.608 25.058 37.705 1.00 31.78 330 HIS A C 1
ATOM 2543 O O . HIS A 1 330 ? -43.470 25.491 37.537 1.00 31.78 330 HIS A O 1
ATOM 2549 N N . ASP A 1 331 ? -45.544 25.647 38.441 1.00 30.62 331 ASP A N 1
ATOM 2550 C CA . ASP A 1 331 ? -45.453 26.872 39.222 1.00 30.62 331 ASP A CA 1
ATOM 2551 C C . ASP A 1 331 ? -44.903 26.624 40.643 1.00 30.62 331 ASP A C 1
ATOM 2553 O O . ASP A 1 331 ? -45.337 25.684 41.308 1.00 30.62 331 ASP A O 1
ATOM 2557 N N . ARG A 1 332 ? -44.101 27.606 41.105 1.00 30.11 332 ARG A N 1
ATOM 2558 C CA . ARG A 1 332 ? -43.995 28.188 42.474 1.00 30.11 332 ARG A CA 1
ATOM 2559 C C . ARG A 1 332 ? -43.249 27.436 43.606 1.00 30.11 332 ARG A C 1
ATOM 2561 O O . ARG A 1 332 ? -43.132 26.220 43.551 1.00 30.11 332 ARG A O 1
ATOM 2568 N N . PRO A 1 333 ? -42.864 28.130 44.715 1.00 38.50 333 PRO A N 1
ATOM 2569 C CA . PRO A 1 333 ? -42.754 29.584 44.945 1.00 38.50 333 PRO A CA 1
ATOM 2570 C C . PRO A 1 333 ? -41.422 30.068 45.574 1.00 38.50 333 PRO A C 1
ATOM 2572 O O . PRO A 1 333 ? -40.604 29.324 46.102 1.00 38.50 333 PRO A O 1
ATOM 2575 N N . SER A 1 334 ? -41.297 31.391 45.537 1.00 29.00 334 SER A N 1
ATOM 2576 C CA . SER A 1 334 ? -40.454 32.312 46.303 1.00 29.00 334 SER A CA 1
ATOM 2577 C C . SER A 1 334 ? -40.308 32.043 47.812 1.00 29.00 334 SER A C 1
ATOM 2579 O O . SER A 1 334 ? -41.303 31.861 48.511 1.00 29.00 334 SER A O 1
ATOM 2581 N N . GLY A 1 335 ? -39.079 32.206 48.312 1.00 27.33 335 GLY A N 1
ATOM 2582 C CA . GLY A 1 335 ? -38.737 32.452 49.717 1.00 27.33 335 GLY A CA 1
ATOM 2583 C C . GLY A 1 335 ? -37.382 33.164 49.785 1.00 27.33 335 GLY A C 1
ATOM 2584 O O . GLY A 1 335 ? -36.385 32.629 49.308 1.00 27.33 335 GLY A O 1
ATOM 2585 N N . GLY A 1 336 ? -37.373 34.403 50.278 1.00 25.36 336 GLY A N 1
ATOM 2586 C CA . GLY A 1 336 ? -36.182 35.244 50.411 1.00 25.36 336 GLY A CA 1
ATOM 2587 C C . GLY A 1 336 ? -35.521 35.152 51.789 1.00 25.36 336 GLY A C 1
ATOM 2588 O O . GLY A 1 336 ? -36.144 34.699 52.741 1.00 25.36 336 GLY A O 1
ATOM 2589 N N . HIS A 1 337 ? -34.262 35.604 51.820 1.00 28.55 337 HIS A N 1
ATOM 2590 C CA . HIS A 1 337 ? -33.353 36.003 52.917 1.00 28.55 337 HIS A CA 1
ATOM 2591 C C . HIS A 1 337 ? -31.953 35.529 52.475 1.00 28.55 337 HIS A C 1
ATOM 2593 O O . HIS A 1 337 ? -31.783 34.363 52.154 1.00 28.55 337 HIS A O 1
ATOM 2599 N N . GLY A 1 338 ? -30.912 36.340 52.299 1.00 24.33 338 GLY A N 1
ATOM 2600 C CA . GLY A 1 338 ? -30.533 37.584 52.956 1.00 24.33 338 GLY A CA 1
ATOM 2601 C C . GLY A 1 338 ? -29.174 37.352 53.633 1.00 24.33 338 GLY A C 1
ATOM 2602 O O . GLY A 1 338 ? -29.083 36.442 54.445 1.00 24.33 338 GLY A O 1
ATOM 2603 N N . LEU A 1 339 ? -28.186 38.212 53.325 1.00 27.44 339 LEU A N 1
ATOM 2604 C CA . LEU A 1 339 ? -26.880 38.414 54.004 1.00 27.44 339 LEU A CA 1
ATOM 2605 C C . LEU A 1 339 ? -25.762 37.413 53.607 1.00 27.44 339 LEU A C 1
ATOM 2607 O O . LEU A 1 339 ? -25.928 36.211 53.742 1.00 27.44 339 LEU A O 1
ATOM 2611 N N . ALA A 1 340 ? -24.667 37.793 52.931 1.00 24.52 340 ALA A N 1
ATOM 2612 C CA . ALA A 1 340 ? -23.603 38.780 53.215 1.00 24.52 340 ALA A CA 1
ATOM 2613 C C . ALA A 1 340 ? -22.574 38.317 54.274 1.00 24.52 340 ALA A C 1
ATOM 2615 O O . ALA A 1 340 ? -22.948 38.005 55.397 1.00 24.52 340 ALA A O 1
ATOM 2616 N N . GLY A 1 341 ? -21.279 38.362 53.913 1.00 25.27 341 GLY A N 1
ATOM 2617 C CA . GLY A 1 341 ? -20.117 38.265 54.822 1.00 25.27 341 GLY A CA 1
ATOM 2618 C C . GLY A 1 341 ? -19.108 37.181 54.405 1.00 25.27 341 GLY A C 1
ATOM 2619 O O . GLY A 1 341 ? -19.373 36.006 54.605 1.00 25.27 341 GLY A O 1
ATOM 2620 N N . ASN A 1 342 ? -18.072 37.468 53.606 1.00 23.23 342 ASN A N 1
ATOM 2621 C CA . ASN A 1 342 ? -16.749 38.038 53.947 1.00 23.23 342 ASN A CA 1
ATOM 2622 C C . ASN A 1 342 ? -15.875 37.233 54.931 1.00 23.23 342 ASN A C 1
ATOM 2624 O O . ASN A 1 342 ? -16.285 36.954 56.050 1.00 23.23 342 ASN A O 1
ATOM 2628 N N . GLY A 1 343 ? -14.604 37.061 54.532 1.00 24.34 343 GLY A N 1
ATOM 2629 C CA . GLY A 1 343 ? -13.434 36.886 55.407 1.00 24.34 343 GLY A CA 1
ATOM 2630 C C . GLY A 1 343 ? -12.859 35.465 55.395 1.00 24.34 343 GLY A C 1
ATOM 2631 O O . GLY A 1 343 ? -13.494 34.552 55.892 1.00 24.34 343 GLY A O 1
ATOM 2632 N N . CYS A 1 344 ? -11.754 35.161 54.709 1.00 22.30 344 CYS A N 1
ATOM 2633 C CA . CYS A 1 344 ? -10.356 35.599 54.886 1.00 22.30 344 CYS A CA 1
ATOM 2634 C C . CYS A 1 344 ? -9.491 34.593 55.674 1.00 22.30 344 CYS A C 1
ATOM 2636 O O . CYS A 1 344 ? -9.694 34.383 56.861 1.00 22.30 344 CYS A O 1
ATOM 2638 N N . CYS A 1 345 ? -8.432 34.157 54.978 1.00 22.91 345 CYS A N 1
ATOM 2639 C CA . CYS A 1 345 ? -7.048 33.974 55.440 1.00 22.91 345 CYS A CA 1
ATOM 2640 C C . CYS A 1 345 ? -6.584 32.704 56.183 1.00 22.91 345 CYS A C 1
ATOM 2642 O O . CYS A 1 345 ? -7.176 32.247 57.150 1.00 22.91 345 CYS A O 1
ATOM 2644 N N . GLY A 1 346 ? -5.379 32.280 55.763 1.00 24.09 346 GLY A N 1
ATOM 2645 C CA . GLY A 1 346 ? -4.432 31.398 56.462 1.00 24.09 346 GLY A CA 1
ATOM 2646 C C . GLY A 1 346 ? -4.458 29.963 55.930 1.00 24.09 346 GLY A C 1
ATOM 2647 O O . GLY A 1 346 ? -5.478 29.307 56.028 1.00 24.09 346 GLY A O 1
ATOM 2648 N N . GLY A 1 347 ? -3.428 29.373 55.323 1.00 23.84 347 GLY A N 1
ATOM 2649 C CA . GLY A 1 347 ? -1.992 29.612 55.433 1.00 23.84 347 GLY A CA 1
ATOM 2650 C C . GLY A 1 347 ? -1.290 28.270 55.687 1.00 23.84 347 GLY A C 1
ATOM 2651 O O . GLY A 1 347 ? -1.365 27.760 56.790 1.00 23.84 347 GLY A O 1
ATOM 2652 N N . ALA A 1 348 ? -0.673 27.723 54.635 1.00 24.47 348 ALA A N 1
ATOM 2653 C CA . ALA A 1 348 ? 0.551 26.908 54.576 1.00 24.47 348 ALA A CA 1
ATOM 2654 C C . ALA A 1 348 ? 0.848 25.735 55.559 1.00 24.47 348 ALA A C 1
ATOM 2656 O O . ALA A 1 348 ? 0.838 25.868 56.773 1.00 24.47 348 ALA A O 1
ATOM 2657 N N . HIS A 1 349 ? 1.378 24.675 54.927 1.00 25.72 349 HIS A N 1
ATOM 2658 C CA . HIS A 1 349 ? 2.444 23.753 55.364 1.00 25.72 349 HIS A CA 1
ATOM 2659 C C . HIS A 1 349 ? 2.148 22.397 56.061 1.00 25.72 349 HIS A C 1
ATOM 2661 O O . HIS A 1 349 ? 1.853 22.326 57.243 1.00 25.72 349 HIS A O 1
ATOM 2667 N N . SER A 1 350 ? 2.408 21.340 55.263 1.00 26.06 350 SER A N 1
ATOM 2668 C CA . SER A 1 350 ? 3.165 20.082 55.508 1.00 26.06 350 SER A CA 1
ATOM 2669 C C . SER A 1 350 ? 2.767 19.057 56.583 1.00 26.06 350 SER A C 1
ATOM 2671 O O . SER A 1 350 ? 2.695 19.367 57.761 1.00 26.06 350 SER A O 1
ATOM 2673 N N . ASP A 1 351 ? 2.659 17.808 56.096 1.00 26.55 351 ASP A N 1
ATOM 2674 C CA . ASP A 1 351 ? 3.032 16.509 56.687 1.00 26.55 351 ASP A CA 1
ATOM 2675 C C . ASP A 1 351 ? 2.736 16.251 58.176 1.00 26.55 351 ASP A C 1
ATOM 2677 O O . ASP A 1 351 ? 3.413 16.772 59.048 1.00 26.55 351 ASP A O 1
ATOM 2681 N N . ASP A 1 352 ? 1.817 15.324 58.483 1.00 26.47 352 ASP A N 1
ATOM 2682 C CA . ASP A 1 352 ? 2.186 13.924 58.760 1.00 26.47 352 ASP A CA 1
ATOM 2683 C C . ASP A 1 352 ? 0.948 13.023 59.005 1.00 26.47 352 ASP A C 1
ATOM 2685 O O . ASP A 1 352 ? -0.181 13.462 59.221 1.00 26.47 352 ASP A O 1
ATOM 2689 N N . ARG A 1 353 ? 1.189 11.716 58.915 1.00 26.11 353 ARG A N 1
ATOM 2690 C CA . ARG A 1 353 ? 0.284 10.550 58.985 1.00 26.11 353 ARG A CA 1
ATOM 2691 C C . ARG A 1 353 ? -0.693 10.525 60.179 1.00 26.11 353 ARG A C 1
ATOM 2693 O O . ARG A 1 353 ? -0.261 10.697 61.307 1.00 26.11 353 ARG A O 1
ATOM 2700 N N . LEU A 1 354 ? -1.943 10.077 59.958 1.00 25.61 354 LEU A N 1
ATOM 2701 C CA . LEU A 1 354 ? -2.517 8.815 60.501 1.00 25.61 354 LEU A CA 1
ATOM 2702 C C . LEU A 1 354 ? -4.047 8.680 60.280 1.00 25.61 354 LEU A C 1
ATOM 2704 O O . LEU A 1 354 ? -4.860 9.405 60.839 1.00 25.61 354 LEU A O 1
ATOM 2708 N N . LEU A 1 355 ? -4.408 7.660 59.491 1.00 25.30 355 LEU A N 1
ATOM 2709 C CA . LEU A 1 355 ? -5.557 6.742 59.613 1.00 25.30 355 LEU A CA 1
ATOM 2710 C C . LEU A 1 355 ? -6.774 7.153 60.477 1.00 25.30 355 LEU A C 1
ATOM 2712 O O . LEU A 1 355 ? -6.762 6.961 61.691 1.00 25.30 355 LEU A O 1
ATOM 2716 N N . ARG A 1 356 ? -7.923 7.416 59.828 1.00 24.58 356 ARG A N 1
ATOM 2717 C CA . ARG A 1 356 ? -9.227 6.868 60.266 1.00 24.58 356 ARG A CA 1
ATOM 2718 C C . ARG A 1 356 ? -10.098 6.448 59.080 1.00 24.58 356 ARG A C 1
ATOM 2720 O O . ARG A 1 356 ? -10.600 7.258 58.311 1.00 24.58 356 ARG A O 1
ATOM 2727 N N . LEU A 1 357 ? -10.290 5.136 58.989 1.00 26.39 357 LEU A N 1
ATOM 2728 C CA . LEU A 1 357 ? -11.308 4.454 58.198 1.00 26.39 357 LEU A CA 1
ATOM 2729 C C . LEU A 1 357 ? -12.713 4.836 58.691 1.00 26.39 357 LEU A C 1
ATOM 2731 O O . LEU A 1 357 ? -13.033 4.618 59.859 1.00 26.39 357 LEU A O 1
ATOM 2735 N N . ARG A 1 358 ? -13.599 5.264 57.786 1.00 25.41 358 ARG A N 1
ATOM 2736 C CA . ARG A 1 358 ? -15.044 5.050 57.948 1.00 25.41 358 ARG A CA 1
ATOM 2737 C C . ARG A 1 358 ? -15.646 4.577 56.626 1.00 25.41 358 ARG A C 1
ATOM 2739 O O . ARG A 1 358 ? -15.624 5.270 55.617 1.00 25.41 358 ARG A O 1
ATOM 2746 N N . ARG A 1 359 ? -16.107 3.326 56.660 1.00 28.25 359 ARG A N 1
ATOM 2747 C CA . ARG A 1 359 ? -16.799 2.589 55.598 1.00 28.25 359 ARG A CA 1
ATOM 2748 C C . ARG A 1 359 ? -18.138 3.250 55.259 1.00 28.25 359 ARG A C 1
ATOM 2750 O O . ARG A 1 359 ? -18.893 3.534 56.180 1.00 28.25 359 ARG A O 1
ATOM 2757 N N . HIS A 1 360 ? -18.483 3.316 53.973 1.00 29.22 360 HIS A N 1
ATOM 2758 C CA . HIS A 1 360 ? -19.836 3.012 53.489 1.00 29.22 360 HIS A CA 1
ATOM 2759 C C . HIS A 1 360 ? -19.816 2.614 52.003 1.00 29.22 360 HIS A C 1
ATOM 2761 O O . HIS A 1 360 ? -19.263 3.327 51.177 1.00 29.22 360 HIS A O 1
ATOM 2767 N N . GLY A 1 361 ? -20.456 1.479 51.691 1.00 27.58 361 GLY A N 1
ATOM 2768 C CA . GLY A 1 361 ? -21.115 1.218 50.403 1.00 27.58 361 GLY A CA 1
ATOM 2769 C C . GLY A 1 361 ? -20.230 0.811 49.226 1.00 27.58 361 GLY A C 1
ATOM 2770 O O . GLY A 1 361 ? -19.709 1.652 48.508 1.00 27.58 361 GLY A O 1
ATOM 2771 N N . GLY A 1 362 ? -20.099 -0.494 48.983 1.00 26.00 362 GLY A N 1
ATOM 2772 C CA . GLY A 1 362 ? -19.290 -1.040 47.896 1.00 26.00 362 GLY A CA 1
ATOM 2773 C C . GLY A 1 362 ? -19.883 -0.878 46.492 1.00 26.00 362 GLY A C 1
ATOM 2774 O O . GLY A 1 362 ? -21.077 -1.048 46.285 1.00 26.00 362 GLY A O 1
ATOM 2775 N N . ARG A 1 363 ? -19.002 -0.698 45.505 1.00 27.53 363 ARG A N 1
ATOM 2776 C CA . ARG A 1 363 ? -18.766 -1.658 44.409 1.00 27.53 363 ARG A CA 1
ATOM 2777 C C . ARG A 1 363 ? -17.431 -1.318 43.742 1.00 27.53 363 ARG A C 1
ATOM 2779 O O . ARG A 1 363 ? -17.133 -0.169 43.445 1.00 27.53 363 ARG A O 1
ATOM 2786 N N . ARG A 1 364 ? -16.592 -2.347 43.631 1.00 25.92 364 ARG A N 1
ATOM 2787 C CA . ARG A 1 364 ? -15.171 -2.282 43.277 1.00 25.92 364 ARG A CA 1
ATOM 2788 C C . ARG A 1 364 ? -14.991 -1.835 41.827 1.00 25.92 364 ARG A C 1
ATOM 2790 O O . ARG A 1 364 ? -15.465 -2.503 40.913 1.00 25.92 364 ARG A O 1
ATOM 2797 N N . LEU A 1 365 ? -14.252 -0.745 41.639 1.00 24.78 365 LEU A N 1
ATOM 2798 C CA . LEU A 1 365 ? -13.691 -0.342 40.356 1.00 24.78 365 LEU A CA 1
ATOM 2799 C C . LEU A 1 365 ? -12.515 -1.284 40.051 1.00 24.78 365 LEU A C 1
ATOM 2801 O O . LEU A 1 365 ? -11.410 -1.104 40.560 1.00 24.78 365 LEU A O 1
ATOM 2805 N N . MET A 1 366 ? -12.763 -2.342 39.281 1.00 22.69 366 MET A N 1
ATOM 2806 C CA . MET A 1 366 ? -11.694 -3.188 38.757 1.00 22.69 366 MET A CA 1
ATOM 2807 C C . MET A 1 366 ? -11.133 -2.495 37.515 1.00 22.69 366 MET A C 1
ATOM 2809 O O . MET A 1 366 ? -11.666 -2.607 36.415 1.00 22.69 366 MET A O 1
ATOM 2813 N N . VAL A 1 367 ? -10.081 -1.706 37.725 1.00 24.22 367 VAL A N 1
ATOM 2814 C CA . VAL A 1 367 ? -9.262 -1.137 36.655 1.00 24.22 367 VAL A CA 1
ATOM 2815 C C . VAL A 1 367 ? -8.516 -2.298 36.000 1.00 24.22 367 VAL A C 1
ATOM 2817 O O . VAL A 1 367 ? -7.472 -2.729 36.488 1.00 24.22 367 VAL A O 1
ATOM 2820 N N . LEU A 1 368 ? -9.069 -2.845 34.913 1.00 22.98 368 LEU A N 1
ATOM 2821 C CA . LEU A 1 368 ? -8.329 -3.767 34.060 1.00 22.98 368 LEU A CA 1
ATOM 2822 C C . LEU A 1 368 ? -7.317 -2.940 33.261 1.00 22.98 368 LEU A C 1
ATOM 2824 O O . LEU A 1 368 ? -7.613 -2.346 32.227 1.00 22.98 368 LEU A O 1
ATOM 2828 N N . CYS A 1 369 ? -6.116 -2.862 33.816 1.00 22.56 369 CYS A N 1
ATOM 2829 C CA . CYS A 1 369 ? -4.930 -2.348 33.162 1.00 22.56 369 CYS A CA 1
ATOM 2830 C C . CYS A 1 369 ? -4.552 -3.331 32.040 1.00 22.56 369 CYS A C 1
ATOM 2832 O O . CYS A 1 369 ? -3.808 -4.283 32.266 1.00 22.56 369 CYS A O 1
ATOM 2834 N N . ALA A 1 370 ? -5.085 -3.139 30.833 1.00 24.88 370 ALA A N 1
ATOM 2835 C CA . ALA A 1 370 ? -4.510 -3.749 29.641 1.00 24.88 370 ALA A CA 1
ATOM 2836 C C . ALA A 1 370 ? -3.221 -2.978 29.316 1.00 24.88 370 ALA A C 1
ATOM 2838 O O . ALA A 1 370 ? -3.249 -1.908 28.709 1.00 24.88 370 ALA A O 1
ATOM 2839 N N . ARG A 1 371 ? -2.092 -3.479 29.831 1.00 21.48 371 ARG A N 1
ATOM 2840 C CA . ARG A 1 371 ? -0.750 -3.027 29.442 1.00 21.48 371 ARG A CA 1
ATOM 2841 C C . ARG A 1 371 ? -0.456 -3.435 27.982 1.00 21.48 371 ARG A C 1
ATOM 2843 O O . ARG A 1 371 ? -1.016 -4.431 27.530 1.00 21.48 371 ARG A O 1
ATOM 2850 N N . PRO A 1 372 ? 0.380 -2.651 27.273 1.00 37.22 372 PRO A N 1
ATOM 2851 C CA . PRO A 1 372 ? 0.639 -2.772 25.833 1.00 37.22 372 PRO A CA 1
ATOM 2852 C C . PRO A 1 372 ? 1.367 -4.045 25.406 1.00 37.22 372 PRO A C 1
ATOM 2854 O O . PRO A 1 372 ? 2.132 -4.593 26.235 1.00 37.22 372 PRO A O 1
#

Secondary structure (DSSP, 8-state):
-HHHHHHHH---HHHHHHHHHHHHHHHHHTHHHHHHHHHHHHHHHHHHHHHHHHHHHHHH-THHHHHHHT---SS---TTSPPPP-HHHHHHHHHHHHHHGGGHHHHHHHHTTSPPS-S-HHHHHHHHHHHTTTHHHHHHHHHHHHHHHHHHHHHTT--HHHHTSHHHHHHHHHHHH---TTHHHHHHHHHHHHHHHHHHHHHHHHHHHHHHHHHHHHS-----HHHHHHHHHHHHHHHHHTTTHHHHHHHHHHHHHHHHHHHHHHHHIIIIITTTT-S-SSPP--GGGS-S--HHHHHHHHH-STT-GGGGGGGT-SS-----------------------------------------------------

Nearest PDB structures (foldseek):
  5m95-assembly2_C  TM=4.841E-01  e=1.944E+00  Staphylococcus capitis
  7a0g-assembly1_HHH  TM=2.482E-01  e=8.402E+00  Serratia marcescens

Foldseek 3Di:
DLVLCCLAVVDDSLVVLVVLLVVLLVQPVVHPVSLVVLCVVCVVVLVCLLCVLVVLCVVQPVVLVVLLVQQADPVCPDPSDHDPDDPVVVVLVVLLVLLCLLCLVLLVVVLVPQDPPDDDVPVSVVVSCCSHVVVCVVVVVSVSVLSSLLSQLVVVVNDNVCSNPQLSSQLSSLCSVDVDPNPSSVSSSVNVSSVVSSVVSSVLNVQLVVVQVVCCLVPVDHDDSSVSSSVSSVVVSVCVVVPCVVVVSVVSSVSSQLSVLQVVLVCCCVVPCCVVVVDDVDDDDDPVPDDSDDCSSVVSSVQRDPPHPCVPVVVPPPDDDDDDDDDDDDDDDDDDDDDDDDDDDDDDDDDDDDDDDDDDDDDDDPPPPPDD

Sequence (372 aa):
MSGALELALGIPLWIGYIISAVAVVPLVTYGVRMISKFQLVTQPFWIVLNILPFLFIAFANRDSFGQWLAFASTHHAGGGALAPFRLVEFGAASAVIFALMAQIGEQVDFLRFLPPDGQRKLRHRVAVFLAGSGWVIVGAPKLLAGSFLVVLALNSGVPAIRAADPAQMYFTAFGYMLPSQTAAPMLMAAFVVVSQLKINVMNAYAGSLAWSNFFSRLTHSHPGRVVWLVFNVAIALLLMELGIYRLLQETLGIFSIIAMAWLCTISADLFVNKPLGLSPPGIEFKRAHLHDINPVGVDAMLFFPPGSPSSRISARSGTLHRRHRHHPRHDRPSGGHGLAGNGCCGGAHSDDRLLRLRRHGGRRLMVLCARP

InterPro domains:
  IPR030191 Cytosine permease [PTHR30569] (9-301)